Protein AF-0000000084983934 (afdb_homodimer)

Solvent-accessible surface area (backbone atoms only — not comparable to full-atom values): 20598 Å² total; per-residue (Å²): 123,52,56,67,56,53,57,69,68,50,78,60,90,48,70,67,30,46,54,35,47,53,47,51,53,53,46,40,66,70,56,40,77,46,30,30,23,73,81,37,63,62,38,22,33,28,19,24,29,48,34,23,27,79,82,67,53,32,34,48,33,29,23,32,58,89,78,64,44,74,37,62,34,44,43,68,34,66,59,48,60,57,44,68,60,41,9,52,51,31,32,28,60,45,28,45,46,81,71,73,40,69,57,48,94,56,73,55,43,52,44,55,44,44,36,62,55,46,71,56,98,87,38,82,40,70,29,27,34,36,42,36,35,28,31,35,30,29,28,66,77,81,55,65,73,38,50,26,78,92,57,18,74,36,54,49,77,38,54,60,81,65,67,31,68,89,78,33,55,66,67,54,32,54,50,52,52,49,41,55,54,43,44,55,58,47,66,49,80,86,66,77,86,111,124,54,57,67,55,52,56,68,68,51,78,61,90,48,70,67,29,46,53,34,47,52,46,50,52,53,47,39,66,71,54,41,77,47,30,30,22,72,81,36,61,62,37,23,34,29,18,24,29,50,34,23,28,80,83,67,55,32,35,47,32,29,24,32,59,88,80,65,45,76,38,61,34,45,42,69,33,67,59,48,60,57,43,66,59,42,8,51,52,32,32,29,59,44,29,44,46,80,70,72,42,67,57,48,93,55,73,53,43,55,44,56,44,45,36,63,55,46,73,56,99,88,37,82,40,69,28,28,32,36,42,36,37,29,30,36,28,30,28,64,78,81,56,65,73,37,50,24,76,91,58,19,76,36,55,49,76,36,53,58,81,65,67,32,70,88,77,33,56,65,67,52,30,53,50,52,51,49,40,54,54,43,43,54,59,48,67,49,76,87,67,75,86,110

InterPro domains:
  IPR000086 NUDIX hydrolase domain [PF00293] (45-170)
  IPR000086 NUDIX hydrolase domain [PS51462] (42-181)
  IPR015797 NUDIX hydrolase-like domain superfamily [SSF55811] (32-182)

Nearest PDB structures (foldseek):
  3fcm-assembly2_B  TM=9.436E-01  e=1.220E-21  Clostridium perfringens ATCC 13124
  3fcm-assembly2_A  TM=9.355E-01  e=3.340E-20  Clostridium perfringens ATCC 13124
  4kg4-assembly2_B  TM=6.530E-01  e=1.940E-08  Saccharomyces cerevisiae S288C
  4kg3-assembly1_A  TM=7.000E-01  e=9.548E-08  Saccharomyces cerevisiae S288C
  6am0-assembly1_E  TM=5.977E-01  e=2.332E-08  Kluyveromyces lactis NRRL Y-1140

Radius of gyration: 23.92 Å; Cα contacts (8 Å, |Δi|>4): 803; chains: 2; bounding box: 39×70×68 Å

Structure (mmCIF, N/CA/C/O backbone):
data_AF-0000000084983934-model_v1
#
loop_
_entity.id
_entity.type
_entity.pdbx_description
1 polymer 'Hydrolase, NUDIX family'
#
loop_
_atom_site.group_PDB
_atom_site.id
_atom_site.type_symbol
_atom_site.label_atom_id
_atom_site.label_alt_id
_atom_site.label_comp_id
_atom_site.label_asym_id
_atom_site.label_entity_id
_atom_site.label_seq_id
_atom_site.pdbx_PDB_ins_code
_atom_site.Cartn_x
_atom_site.Cartn_y
_atom_site.Cartn_z
_atom_site.occupancy
_atom_site.B_iso_or_equiv
_atom_site.auth_seq_id
_atom_site.auth_comp_id
_atom_site.auth_asym_id
_atom_site.auth_atom_id
_atom_site.pdbx_PDB_model_num
ATOM 1 N N . MET A 1 1 ? 14.266 25.594 0.656 1 66.56 1 MET A N 1
ATOM 2 C CA . MET A 1 1 ? 14.758 24.25 0.945 1 66.56 1 MET A CA 1
ATOM 3 C C . MET A 1 1 ? 14.078 23.219 0.051 1 66.56 1 MET A C 1
ATOM 5 O O . MET A 1 1 ? 12.867 23.297 -0.186 1 66.56 1 MET A O 1
ATOM 9 N N . ASN A 1 2 ? 14.906 22.359 -0.594 1 84.31 2 ASN A N 1
ATOM 10 C CA . ASN A 1 2 ? 14.273 21.375 -1.46 1 84.31 2 ASN A CA 1
ATOM 11 C C . ASN A 1 2 ? 13.781 20.172 -0.665 1 84.31 2 ASN A C 1
ATOM 13 O O . ASN A 1 2 ? 14.023 20.078 0.539 1 84.31 2 ASN A O 1
ATOM 17 N N . PHE A 1 3 ? 12.93 19.422 -1.112 1 89.88 3 PHE A N 1
ATOM 18 C CA . PHE A 1 3 ? 12.25 18.312 -0.466 1 89.88 3 PHE A CA 1
ATOM 19 C C . PHE A 1 3 ? 13.25 17.375 0.219 1 89.88 3 PHE A C 1
ATOM 21 O O . PHE A 1 3 ? 13.086 17.047 1.393 1 89.88 3 PHE A O 1
ATOM 28 N N . ILE A 1 4 ? 14.312 17.062 -0.458 1 91.5 4 ILE A N 1
ATOM 29 C CA . ILE A 1 4 ? 15.305 16.141 0.07 1 91.5 4 ILE A CA 1
ATOM 30 C C . ILE A 1 4 ? 15.961 16.734 1.31 1 91.5 4 ILE A C 1
ATOM 32 O O . ILE A 1 4 ? 16.172 16.031 2.305 1 91.5 4 ILE A O 1
ATOM 36 N N . GLN A 1 5 ? 16.25 18 1.231 1 91.94 5 GLN A N 1
ATOM 37 C CA . GLN A 1 5 ? 16.875 18.672 2.371 1 91.94 5 GLN A CA 1
ATOM 38 C C . GLN A 1 5 ? 15.922 18.703 3.566 1 91.94 5 GLN A C 1
ATOM 40 O O . GLN A 1 5 ? 16.344 18.484 4.703 1 91.94 5 GLN A O 1
ATOM 45 N N . MET A 1 6 ? 14.68 18.969 3.281 1 93.31 6 MET A N 1
ATOM 46 C CA . MET A 1 6 ? 13.688 19.016 4.352 1 93.31 6 MET A CA 1
ATOM 47 C C . MET A 1 6 ? 13.594 17.656 5.059 1 93.31 6 MET A C 1
ATOM 49 O O . MET A 1 6 ? 13.57 17.594 6.289 1 93.31 6 MET A O 1
ATOM 53 N N . VAL A 1 7 ? 13.602 16.625 4.262 1 96.38 7 VAL A N 1
ATOM 54 C CA . VAL A 1 7 ? 13.484 15.281 4.82 1 96.38 7 VAL A CA 1
ATOM 55 C C . VAL A 1 7 ? 14.773 14.906 5.551 1 96.38 7 VAL A C 1
ATOM 57 O O . VAL A 1 7 ? 14.734 14.312 6.629 1 96.38 7 VAL A O 1
ATOM 60 N N . THR A 1 8 ? 15.898 15.328 4.984 1 95.81 8 THR A N 1
ATOM 61 C CA . THR A 1 8 ? 17.188 15.039 5.613 1 95.81 8 THR A CA 1
ATOM 62 C C . THR A 1 8 ? 17.266 15.703 6.984 1 95.81 8 THR A C 1
ATOM 64 O O . THR A 1 8 ? 17.781 15.109 7.934 1 95.81 8 THR A O 1
ATOM 67 N N . ASN A 1 9 ? 16.734 16.859 7.152 1 95.12 9 ASN A N 1
ATOM 68 C CA . ASN A 1 9 ? 16.828 17.656 8.375 1 95.12 9 ASN A CA 1
ATOM 69 C C . ASN A 1 9 ? 15.773 17.25 9.391 1 95.12 9 ASN A C 1
ATOM 71 O O . ASN A 1 9 ? 15.828 17.672 10.547 1 95.12 9 ASN A O 1
ATOM 75 N N . TYR A 1 10 ? 14.805 16.5 8.922 1 97.06 10 TYR A N 1
ATOM 76 C CA . TYR A 1 10 ? 13.734 16.078 9.82 1 97.06 10 TYR A CA 1
ATOM 77 C C . TYR A 1 10 ? 14.273 15.188 10.938 1 97.06 10 TYR A C 1
ATOM 79 O O . TYR A 1 10 ? 15.07 14.273 10.688 1 97.06 10 TYR A O 1
ATOM 87 N N . ARG A 1 11 ? 13.883 15.414 12.188 1 95.44 11 ARG A N 1
ATOM 88 C CA . ARG A 1 11 ? 14.25 14.594 13.336 1 95.44 11 ARG A CA 1
ATOM 89 C C . ARG A 1 11 ? 13.109 13.672 13.742 1 95.44 11 ARG A C 1
ATOM 91 O O . ARG A 1 11 ? 12.133 14.109 14.352 1 95.44 11 ARG A O 1
ATOM 98 N N . PRO A 1 12 ? 13.305 12.406 13.469 1 97.38 12 PRO A N 1
ATOM 99 C CA . PRO A 1 12 ? 12.242 11.453 13.797 1 97.38 12 PRO A CA 1
ATOM 100 C C . PRO A 1 12 ? 11.969 11.359 15.297 1 97.38 12 PRO A C 1
ATOM 102 O O . PRO A 1 12 ? 12.891 11.508 16.109 1 97.38 12 PRO A O 1
ATOM 105 N N . SER A 1 13 ? 10.758 11.07 15.648 1 95.06 13 SER A N 1
ATOM 106 C CA . SER A 1 13 ? 10.375 10.961 17.047 1 95.06 13 SER A CA 1
ATOM 107 C C . SER A 1 13 ? 10.211 9.5 17.469 1 95.06 13 SER A C 1
ATOM 109 O O . SER A 1 13 ? 10.008 9.203 18.641 1 95.06 13 SER A O 1
ATOM 111 N N . CYS A 1 14 ? 10.234 8.578 16.547 1 95 14 CYS A N 1
ATOM 112 C CA . CYS A 1 14 ? 10.062 7.156 16.828 1 95 14 CYS A CA 1
ATOM 113 C C . CYS A 1 14 ? 10.727 6.301 15.758 1 95 14 CYS A C 1
ATOM 115 O O . CYS A 1 14 ? 11.227 6.824 14.758 1 95 14 CYS A O 1
ATOM 117 N N . THR A 1 15 ? 10.75 4.984 15.961 1 94.5 15 THR A N 1
ATOM 118 C CA . THR A 1 15 ? 11.383 4.039 15.055 1 94.5 15 THR A CA 1
ATOM 119 C C . THR A 1 15 ? 10.711 4.062 13.688 1 94.5 15 THR A C 1
ATOM 121 O O . THR A 1 15 ? 11.391 4.039 12.656 1 94.5 15 THR A O 1
ATOM 124 N N . GLN A 1 16 ? 9.445 4.133 13.688 1 95.94 16 GLN A N 1
ATOM 125 C CA . GLN A 1 16 ? 8.695 4.16 12.438 1 95.94 16 GLN A CA 1
ATOM 126 C C . GLN A 1 16 ? 9.102 5.348 11.57 1 95.94 16 GLN A C 1
ATOM 128 O O . GLN A 1 16 ? 9.391 5.188 10.383 1 95.94 16 GLN A O 1
ATOM 133 N N . GLU A 1 17 ? 9.188 6.52 12.109 1 97.44 17 GLU A N 1
ATOM 134 C CA . GLU A 1 17 ? 9.562 7.715 11.359 1 97.44 17 GLU A CA 1
ATOM 135 C C . GLU A 1 17 ? 11.008 7.621 10.859 1 97.44 17 GLU A C 1
ATOM 137 O O . GLU A 1 17 ? 11.32 8.078 9.758 1 97.44 17 GLU A O 1
ATOM 142 N N . ALA A 1 18 ? 11.852 7.082 11.719 1 97.44 18 ALA A N 1
ATOM 143 C CA . ALA A 1 18 ? 13.258 6.934 11.336 1 97.44 18 ALA A CA 1
ATOM 144 C C . ALA A 1 18 ? 13.398 6.035 10.109 1 97.44 18 ALA A C 1
ATOM 146 O O . ALA A 1 18 ? 14.117 6.371 9.164 1 97.44 18 ALA A O 1
ATOM 147 N N . GLU A 1 19 ? 12.727 4.941 10.078 1 97 19 GLU A N 1
ATOM 148 C CA . GLU A 1 19 ? 12.773 4.012 8.953 1 97 19 GLU A CA 1
ATOM 149 C C . GLU A 1 19 ? 12.125 4.613 7.707 1 97 19 GLU A C 1
ATOM 151 O O . GLU A 1 19 ? 12.641 4.469 6.602 1 97 19 GLU A O 1
ATOM 156 N N . ASP A 1 20 ? 11.008 5.262 7.934 1 98.19 20 ASP A N 1
ATOM 157 C CA . ASP A 1 20 ? 10.336 5.902 6.809 1 98.19 20 ASP A CA 1
ATOM 158 C C . ASP A 1 20 ? 11.219 6.98 6.184 1 98.19 20 ASP A C 1
ATOM 160 O O . ASP A 1 20 ? 11.258 7.117 4.957 1 98.19 20 ASP A O 1
ATOM 164 N N . ARG A 1 21 ? 11.844 7.734 7.051 1 98.31 21 ARG A N 1
ATOM 165 C CA . ARG A 1 21 ? 12.75 8.766 6.551 1 98.31 21 ARG A CA 1
ATOM 166 C C . ARG A 1 21 ? 13.82 8.164 5.645 1 98.31 21 ARG A C 1
ATOM 168 O O . ARG A 1 21 ? 14.094 8.695 4.566 1 98.31 21 ARG A O 1
ATOM 175 N N . GLN A 1 22 ? 14.414 7.105 6.059 1 97.56 22 GLN A N 1
ATOM 176 C CA . GLN A 1 22 ? 15.453 6.453 5.266 1 97.56 22 GLN A CA 1
ATOM 177 C C . GLN A 1 22 ? 14.898 5.973 3.926 1 97.56 22 GLN A C 1
ATOM 179 O O . GLN A 1 22 ? 15.531 6.164 2.885 1 97.56 22 GLN A O 1
ATOM 184 N N . THR A 1 23 ? 13.758 5.379 3.953 1 97.81 23 THR A N 1
ATOM 185 C CA . THR A 1 23 ? 13.125 4.871 2.742 1 97.81 23 THR A CA 1
ATOM 186 C C . THR A 1 23 ? 12.797 6.012 1.784 1 97.81 23 THR A C 1
ATOM 188 O O . THR A 1 23 ? 13.055 5.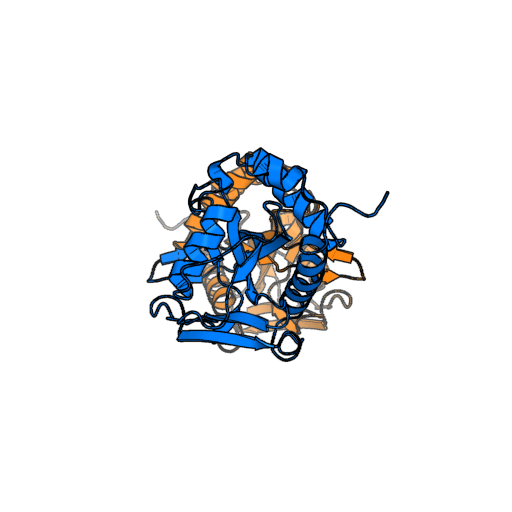914 0.583 1 97.81 23 THR A O 1
ATOM 191 N N . ILE A 1 24 ? 12.242 7.078 2.332 1 98.06 24 ILE A N 1
ATOM 192 C CA . ILE A 1 24 ? 11.867 8.234 1.522 1 98.06 24 ILE A CA 1
ATOM 193 C C . ILE A 1 24 ? 13.117 8.836 0.879 1 98.06 24 ILE A C 1
ATOM 195 O O . ILE A 1 24 ? 13.117 9.156 -0.313 1 98.06 24 ILE A O 1
ATOM 199 N N . LEU A 1 25 ? 14.18 8.977 1.636 1 97.06 25 LEU A N 1
ATOM 200 C CA . LEU A 1 25 ? 15.422 9.539 1.114 1 97.06 25 LEU A CA 1
ATOM 201 C C . LEU A 1 25 ? 16 8.656 0.014 1 97.06 25 LEU A C 1
ATOM 203 O O . LEU A 1 25 ? 16.438 9.164 -1.021 1 97.06 25 LEU A O 1
ATOM 207 N N . ARG A 1 26 ? 15.938 7.375 0.222 1 95.38 26 ARG A N 1
ATOM 208 C CA . ARG A 1 26 ? 16.438 6.438 -0.779 1 95.38 26 ARG A CA 1
ATOM 209 C C . ARG A 1 26 ? 15.68 6.586 -2.096 1 95.38 26 ARG A C 1
ATOM 211 O O . ARG A 1 26 ? 16.297 6.711 -3.158 1 95.38 26 ARG A O 1
ATOM 218 N N . TYR A 1 27 ? 14.406 6.594 -1.999 1 96.94 27 TYR A N 1
ATOM 219 C CA . TYR A 1 27 ? 13.617 6.668 -3.225 1 96.94 27 TYR A CA 1
ATOM 220 C C . TYR A 1 27 ? 13.773 8.031 -3.893 1 96.94 27 TYR A C 1
ATOM 222 O O . TYR A 1 27 ? 13.812 8.125 -5.121 1 96.94 27 TYR A O 1
ATOM 230 N N . ALA A 1 28 ? 13.734 9.031 -3.016 1 94.88 28 ALA A N 1
ATOM 231 C CA . ALA A 1 28 ? 13.891 10.375 -3.572 1 94.88 28 ALA A CA 1
ATOM 232 C C . ALA A 1 28 ? 15.195 10.492 -4.359 1 94.88 28 ALA A C 1
ATOM 234 O O . ALA A 1 28 ? 15.258 11.188 -5.371 1 94.88 28 ALA A O 1
ATOM 235 N N . GLN A 1 29 ? 16.203 9.852 -3.92 1 92.81 29 GLN A N 1
ATOM 236 C CA . GLN A 1 29 ? 17.484 9.852 -4.629 1 92.81 29 GLN A CA 1
ATOM 237 C C . GLN A 1 29 ? 17.375 9.094 -5.949 1 92.81 29 GLN A C 1
ATOM 239 O O . GLN A 1 29 ? 17.969 9.508 -6.953 1 92.81 29 GLN A O 1
ATOM 244 N N . LEU A 1 30 ? 16.672 8.031 -5.969 1 92.31 30 LEU A N 1
ATOM 245 C CA . LEU A 1 30 ? 16.5 7.203 -7.16 1 92.31 30 LEU A CA 1
ATOM 246 C C . LEU A 1 30 ? 15.625 7.906 -8.188 1 92.31 30 LEU A C 1
ATOM 248 O O . LEU A 1 30 ? 15.961 7.945 -9.375 1 92.31 30 LEU A O 1
ATOM 252 N N . ALA A 1 31 ? 14.508 8.438 -7.711 1 91.88 31 ALA A N 1
ATOM 253 C CA . ALA A 1 31 ? 13.469 8.953 -8.602 1 91.88 31 ALA A CA 1
ATOM 254 C C . ALA A 1 31 ? 13.766 10.398 -8.992 1 91.88 31 ALA A C 1
ATOM 256 O O . ALA A 1 31 ? 13.25 10.891 -10 1 91.88 31 ALA A O 1
ATOM 257 N N . GLY A 1 32 ? 14.539 11.133 -8.125 1 90.75 32 GLY A N 1
ATOM 258 C CA . GLY A 1 32 ? 14.742 12.555 -8.352 1 90.75 32 GLY A CA 1
ATOM 259 C C . GLY A 1 32 ? 13.484 13.375 -8.117 1 90.75 32 GLY A C 1
ATOM 260 O O . GLY A 1 32 ? 12.688 13.055 -7.23 1 90.75 32 GLY A O 1
ATOM 261 N N . PRO A 1 33 ? 13.32 14.477 -8.82 1 90.19 33 PRO A N 1
ATOM 262 C CA . PRO A 1 33 ? 12.195 15.375 -8.586 1 90.19 33 PRO A CA 1
ATOM 263 C C . PRO A 1 33 ? 10.852 14.742 -8.938 1 90.19 33 PRO A C 1
ATOM 265 O O . PRO A 1 33 ? 9.797 15.266 -8.547 1 90.19 33 PRO A O 1
ATOM 268 N N . GLY A 1 34 ? 10.938 13.656 -9.68 1 91.31 34 GLY A N 1
ATOM 269 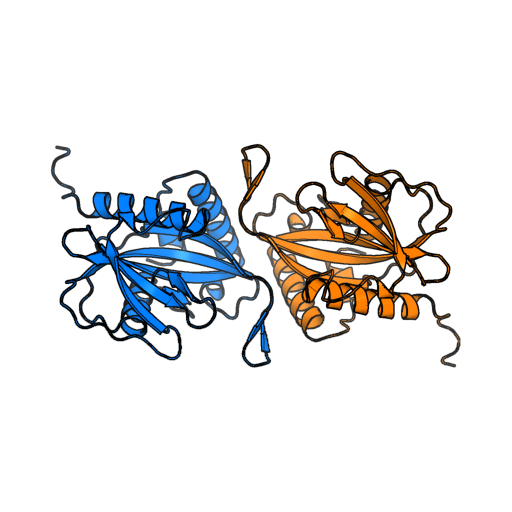C CA . GLY A 1 34 ? 9.719 12.961 -10.07 1 91.31 34 GLY A CA 1
ATOM 270 C C . GLY A 1 34 ? 8.883 12.5 -8.891 1 91.31 34 GLY A C 1
ATOM 271 O O . GLY A 1 34 ? 7.672 12.312 -9.016 1 91.31 34 GLY A O 1
ATOM 272 N N . VAL A 1 35 ? 9.469 12.359 -7.742 1 94.44 35 VAL A N 1
ATOM 273 C CA . VAL A 1 35 ? 8.789 11.867 -6.547 1 94.44 35 VAL A CA 1
ATOM 274 C C . VAL A 1 35 ? 7.707 12.859 -6.121 1 94.44 35 VAL A C 1
ATOM 276 O O . VAL A 1 35 ? 6.758 12.484 -5.426 1 94.44 35 VAL A O 1
ATOM 279 N N . LEU A 1 36 ? 7.789 14.125 -6.559 1 95.94 36 LEU A N 1
ATOM 280 C CA . LEU A 1 36 ? 6.809 15.141 -6.191 1 95.94 36 LEU A CA 1
ATOM 281 C C . LEU A 1 36 ? 5.574 15.055 -7.086 1 95.94 36 LEU A C 1
ATOM 283 O O . LEU A 1 36 ? 4.547 15.664 -6.797 1 95.94 36 LEU A O 1
ATOM 287 N N . GLU A 1 37 ? 5.723 14.266 -8.156 1 95.5 37 GLU A N 1
ATOM 288 C CA . GLU A 1 37 ? 4.664 14.18 -9.156 1 95.5 37 GLU A CA 1
ATOM 289 C C . GLU A 1 37 ? 3.785 12.953 -8.93 1 95.5 37 GLU A C 1
ATOM 291 O O . GLU A 1 37 ? 4.289 11.852 -8.727 1 95.5 37 GLU A O 1
ATOM 296 N N . ARG A 1 38 ? 2.539 13.148 -9.086 1 93.12 38 ARG A N 1
ATOM 297 C CA . ARG A 1 38 ? 1.606 12.039 -8.891 1 93.12 38 ARG A CA 1
ATOM 298 C C . ARG A 1 38 ? 1.716 11.023 -10.023 1 93.12 38 ARG A C 1
ATOM 300 O O . ARG A 1 38 ? 1.182 9.914 -9.922 1 93.12 38 ARG A O 1
ATOM 307 N N . SER A 1 39 ? 2.355 11.398 -11.086 1 92.69 39 SER A N 1
ATOM 308 C CA . SER A 1 39 ? 2.551 10.492 -12.211 1 92.69 39 SER A CA 1
ATOM 309 C C . SER A 1 39 ? 3.557 9.398 -11.875 1 92.69 39 SER A C 1
ATOM 311 O O . SER A 1 39 ? 3.672 8.406 -12.594 1 92.69 39 SER A O 1
ATOM 313 N N . ASP A 1 40 ? 4.371 9.641 -10.844 1 94.5 40 ASP A N 1
ATOM 314 C CA . ASP A 1 40 ? 5.23 8.555 -10.391 1 94.5 40 ASP A CA 1
ATOM 315 C C . ASP A 1 40 ? 4.402 7.379 -9.875 1 94.5 40 ASP A C 1
ATOM 317 O O . ASP A 1 40 ? 3.744 7.48 -8.844 1 94.5 40 ASP A O 1
ATOM 321 N N . SER A 1 41 ? 4.52 6.27 -10.492 1 95.06 41 SER A N 1
ATOM 322 C CA . SER A 1 41 ? 3.631 5.133 -10.281 1 95.06 41 SER A CA 1
ATOM 323 C C . SER A 1 41 ? 4.059 4.316 -9.062 1 95.06 41 SER A C 1
ATOM 325 O O . SER A 1 41 ? 3.326 3.434 -8.609 1 95.06 41 SER A O 1
ATOM 327 N N . ILE A 1 42 ? 5.262 4.574 -8.5 1 97.44 42 ILE A N 1
ATOM 328 C CA . ILE A 1 42 ? 5.77 3.82 -7.355 1 97.44 42 ILE A CA 1
ATOM 329 C C . ILE A 1 42 ? 5.406 4.539 -6.062 1 97.44 42 ILE A C 1
ATOM 331 O O . ILE A 1 42 ? 4.844 3.936 -5.145 1 97.44 42 ILE A O 1
ATOM 335 N N . ALA A 1 43 ? 5.762 5.816 -6.004 1 97.88 43 ALA A N 1
ATOM 336 C CA . ALA A 1 43 ? 5.551 6.617 -4.805 1 97.88 43 ALA A CA 1
ATOM 337 C C . ALA A 1 43 ? 5.52 8.109 -5.137 1 97.88 43 ALA A C 1
ATOM 339 O O . ALA A 1 43 ? 6.223 8.562 -6.043 1 97.88 43 ALA A O 1
ATOM 340 N N . HIS A 1 44 ? 4.699 8.82 -4.383 1 97.44 44 HIS A N 1
ATOM 341 C CA . HIS A 1 44 ? 4.746 10.273 -4.527 1 97.44 44 HIS A CA 1
ATOM 342 C C . HIS A 1 44 ? 4.371 10.969 -3.221 1 97.44 44 HIS A C 1
ATOM 344 O O . HIS A 1 44 ? 3.795 10.344 -2.326 1 97.44 44 HIS A O 1
ATOM 350 N N . VAL A 1 45 ? 4.707 12.266 -3.172 1 98.06 45 VAL A N 1
ATOM 351 C CA . VAL A 1 45 ? 4.652 13.023 -1.925 1 98.06 45 VAL A CA 1
ATOM 352 C C . VAL A 1 45 ? 3.266 13.633 -1.753 1 98.06 45 VAL A C 1
ATOM 354 O O . VAL A 1 45 ? 2.691 14.164 -2.707 1 98.06 45 VAL A O 1
ATOM 357 N N . THR A 1 46 ? 2.752 13.516 -0.563 1 98.19 46 THR A N 1
ATOM 358 C CA . THR A 1 46 ? 1.57 14.242 -0.118 1 98.19 46 THR A CA 1
ATOM 359 C C . THR A 1 46 ? 1.902 15.141 1.072 1 98.19 46 THR A C 1
ATOM 361 O O . THR A 1 46 ? 2.836 14.859 1.825 1 98.19 46 THR A O 1
ATOM 364 N N . SER A 1 47 ? 1.191 16.188 1.164 1 98.25 47 SER A N 1
ATOM 365 C CA . SER A 1 47 ? 1.383 17.156 2.234 1 98.25 47 SER A CA 1
ATOM 366 C C . SER A 1 47 ? 0.074 17.438 2.963 1 98.25 47 SER A C 1
ATOM 368 O O . SER A 1 47 ? -0.963 17.641 2.33 1 98.25 47 SER A O 1
ATOM 370 N N . SER A 1 48 ? 0.152 17.422 4.316 1 98.62 48 SER A N 1
ATOM 371 C CA . SER A 1 48 ? -1.063 17.578 5.109 1 98.62 48 SER A CA 1
ATOM 372 C C . SER A 1 48 ? -0.871 18.594 6.223 1 98.62 48 SER A C 1
ATOM 374 O O . SER A 1 48 ? 0.262 18.906 6.59 1 98.62 48 SER A O 1
ATOM 376 N N . ALA A 1 49 ? -1.959 19.125 6.664 1 98.75 49 ALA A N 1
ATOM 377 C CA . ALA A 1 49 ? -1.981 20.125 7.727 1 98.75 49 ALA A CA 1
ATOM 378 C C . ALA A 1 49 ? -2.699 19.594 8.969 1 98.75 49 ALA A C 1
ATOM 380 O O . ALA A 1 49 ? -3.885 19.266 8.906 1 98.75 49 ALA A O 1
ATOM 381 N N . PHE A 1 50 ? -1.968 19.453 10 1 98.88 50 PHE A N 1
ATOM 382 C CA . PHE A 1 50 ? -2.576 19.234 11.305 1 98.88 50 PHE A CA 1
ATOM 383 C C . PHE A 1 50 ? -2.922 20.562 11.969 1 98.88 50 PHE A C 1
ATOM 385 O O . PHE A 1 50 ? -2.062 21.203 12.578 1 98.88 50 PHE A O 1
ATOM 392 N N . VAL A 1 51 ? -4.18 20.922 11.93 1 98.88 51 VAL A N 1
ATOM 393 C CA . VAL A 1 51 ? -4.605 22.266 12.297 1 98.88 51 VAL A CA 1
ATOM 394 C C . VAL A 1 51 ? -5.207 22.266 13.695 1 98.88 51 VAL A C 1
ATOM 396 O O . VAL A 1 51 ? -6.211 21.594 13.945 1 98.88 51 VAL A O 1
ATOM 399 N N . LEU A 1 52 ? -4.594 23.016 14.531 1 98.75 52 LEU A N 1
ATOM 400 C CA . LEU A 1 52 ? -5.086 23.188 15.898 1 98.75 52 LEU A CA 1
ATOM 401 C C . LEU A 1 52 ? -5.629 24.609 16.109 1 98.75 52 LEU A C 1
ATOM 403 O O . LEU A 1 52 ? -5.328 25.516 15.328 1 98.75 52 LEU A O 1
ATOM 407 N N . ASP A 1 53 ? -6.465 24.734 17.141 1 98.38 53 ASP A N 1
ATOM 408 C CA . ASP A 1 53 ? -6.844 26.094 17.516 1 98.38 53 ASP A CA 1
ATOM 409 C C . ASP A 1 53 ? -5.711 26.781 18.266 1 98.38 53 ASP A C 1
ATOM 411 O O . ASP A 1 53 ? -4.719 26.156 18.641 1 98.38 53 ASP A O 1
ATOM 415 N N . THR A 1 54 ? -5.926 28.031 18.5 1 96.19 54 THR A N 1
ATOM 416 C CA . THR A 1 54 ? -4.867 28.859 19.078 1 96.19 54 THR A CA 1
ATOM 417 C C . THR A 1 54 ? -4.508 28.391 20.484 1 96.19 54 THR A C 1
ATOM 419 O O . THR A 1 54 ? -3.385 28.594 20.938 1 96.19 54 THR A O 1
ATOM 422 N N . SER A 1 55 ? -5.391 27.734 21.172 1 96.31 55 SER A N 1
ATOM 423 C CA . SER A 1 55 ? -5.141 27.234 22.516 1 96.31 55 SER A CA 1
ATOM 424 C C . SER A 1 55 ? -4.559 25.812 22.484 1 96.31 55 SER A C 1
ATOM 426 O O . SER A 1 55 ? -4.242 25.25 23.516 1 96.31 55 SER A O 1
ATOM 428 N N . LEU A 1 56 ? -4.445 25.219 21.281 1 97.56 56 LEU A N 1
ATOM 429 C CA . LEU A 1 56 ? -3.934 23.875 21.062 1 97.56 56 LEU A CA 1
ATOM 430 C C . LEU A 1 56 ? -4.781 22.844 21.812 1 97.56 56 LEU A C 1
ATOM 432 O O . LEU A 1 56 ? -4.25 21.875 22.359 1 97.56 56 LEU A O 1
ATOM 436 N N . SER A 1 57 ? -6.062 23.094 21.859 1 97.81 57 SER A N 1
ATOM 437 C CA . SER A 1 57 ? -6.953 22.203 22.594 1 97.81 57 SER A CA 1
ATOM 438 C C . SER A 1 57 ? -7.887 21.453 21.641 1 97.81 57 SER A C 1
ATOM 440 O O . SER A 1 57 ? -8.516 20.469 22.031 1 97.81 57 SER A O 1
ATOM 442 N N . HIS A 1 58 ? -8.07 21.953 20.453 1 98.69 58 HIS A N 1
ATOM 443 C CA . HIS A 1 58 ? -8.953 21.375 19.453 1 98.69 58 HIS A CA 1
ATOM 444 C C . HIS A 1 58 ? -8.227 21.172 18.125 1 98.69 58 HIS A C 1
ATOM 446 O O . HIS A 1 58 ? -7.27 21.891 17.812 1 98.69 58 HIS A O 1
ATOM 452 N N . VAL A 1 59 ? -8.68 20.188 17.391 1 98.81 59 VAL A N 1
ATOM 453 C CA . VAL A 1 59 ? -8.125 19.891 16.078 1 98.81 59 VAL A CA 1
ATOM 454 C C . VAL A 1 59 ? -9.211 20 15.008 1 98.81 59 VAL A C 1
ATOM 456 O O . VAL A 1 59 ? -10.359 19.625 15.242 1 98.81 59 VAL A O 1
ATOM 459 N N . LEU A 1 60 ? -8.867 20.562 13.875 1 98.81 60 LEU A N 1
ATOM 460 C CA . LEU A 1 60 ? -9.766 20.672 12.727 1 98.81 60 LEU A CA 1
ATOM 461 C C . LEU A 1 60 ? -9.648 19.453 11.828 1 98.81 60 LEU A C 1
ATOM 463 O O . LEU A 1 60 ? -8.555 19.125 11.359 1 98.81 60 LEU A O 1
ATOM 467 N N . LEU A 1 61 ? -10.766 18.75 11.602 1 98.75 61 LEU A N 1
ATOM 468 C CA . LEU A 1 61 ? -10.766 17.547 10.758 1 98.75 61 LEU A CA 1
ATOM 469 C C . LEU A 1 61 ? -11.82 17.672 9.664 1 98.75 61 LEU A C 1
ATOM 471 O O . LEU A 1 61 ? -12.773 18.438 9.789 1 98.75 61 LEU A O 1
ATOM 475 N N . VAL A 1 62 ? -11.547 16.984 8.602 1 98.5 62 VAL A N 1
ATOM 476 C CA . VAL A 1 62 ? -12.5 16.891 7.5 1 98.5 62 VAL A CA 1
ATOM 477 C C . VAL A 1 62 ? -13.016 15.453 7.391 1 98.5 62 VAL A C 1
ATOM 479 O O . VAL A 1 62 ? -12.305 14.5 7.719 1 98.5 62 VAL A O 1
ATOM 482 N N . ARG A 1 63 ? -14.242 15.305 6.949 1 97.62 63 ARG A N 1
ATOM 483 C CA . ARG A 1 63 ? -14.82 13.984 6.73 1 97.62 63 ARG A CA 1
ATOM 484 C C . ARG A 1 63 ? -14.781 13.609 5.25 1 97.62 63 ARG A C 1
ATOM 486 O O . ARG A 1 63 ? -15.5 14.195 4.438 1 97.62 63 ARG A O 1
ATOM 493 N N . HIS A 1 64 ? -13.984 12.633 4.926 1 93.06 64 HIS A N 1
ATOM 494 C CA . HIS A 1 64 ? -13.789 12.234 3.535 1 93.06 64 HIS A CA 1
ATOM 495 C C . HIS A 1 64 ? -15.094 11.742 2.916 1 93.06 64 HIS A C 1
ATOM 497 O O . HIS A 1 64 ? -15.82 10.953 3.527 1 93.06 64 HIS A O 1
ATOM 503 N N . SER A 1 65 ? -15.344 12.148 1.692 1 88.25 65 SER A N 1
ATOM 504 C CA . SER A 1 65 ? -16.609 11.828 1.036 1 88.25 65 SER A CA 1
ATOM 505 C C . SER A 1 65 ? -16.703 10.336 0.731 1 88.25 65 SER A C 1
ATOM 507 O O . SER A 1 65 ? -17.766 9.727 0.918 1 88.25 65 SER A O 1
ATOM 509 N N . LEU A 1 66 ? -15.664 9.719 0.311 1 79.88 66 LEU A N 1
ATOM 510 C CA . LEU A 1 66 ? -15.688 8.336 -0.145 1 79.88 66 LEU A CA 1
ATOM 511 C C . LEU A 1 66 ? -15.539 7.371 1.03 1 79.88 66 LEU A C 1
ATOM 513 O O . LEU A 1 66 ? -16.266 6.387 1.126 1 79.88 66 LEU A O 1
ATOM 517 N N . ARG A 1 67 ? -14.688 7.707 1.956 1 80.62 67 ARG A N 1
ATOM 518 C CA . ARG A 1 67 ? -14.367 6.789 3.045 1 80.62 67 ARG A CA 1
ATOM 519 C C . ARG A 1 67 ? -15.258 7.043 4.254 1 80.62 67 ARG A C 1
ATOM 521 O O . ARG A 1 67 ? -15.438 6.156 5.098 1 80.62 67 ARG A O 1
ATOM 528 N N . GLY A 1 68 ? -15.68 8.258 4.422 1 88.44 68 GLY A N 1
ATOM 529 C CA . GLY A 1 68 ? -16.547 8.633 5.527 1 88.44 68 GLY A CA 1
ATOM 530 C C . GLY A 1 68 ? -15.797 8.797 6.84 1 88.44 68 GLY A C 1
ATOM 531 O O . GLY A 1 68 ? -16.422 8.891 7.902 1 88.44 68 GLY A O 1
ATOM 532 N N . SER A 1 69 ? -14.57 8.773 6.805 1 93.88 69 SER A N 1
ATOM 533 C CA . SER A 1 69 ? -13.75 8.883 8.008 1 93.88 69 SER A CA 1
ATOM 534 C C . SER A 1 69 ? -13.203 10.297 8.18 1 93.88 69 SER A C 1
ATOM 536 O O . SER A 1 69 ? -12.992 11.008 7.191 1 93.88 69 SER A O 1
ATOM 538 N N . TRP A 1 70 ? -13.031 10.68 9.414 1 97.56 70 TRP A N 1
ATOM 539 C CA . TRP A 1 70 ? -12.398 11.953 9.742 1 97.56 70 TRP A CA 1
ATOM 540 C C . TRP A 1 70 ? -10.891 11.875 9.57 1 97.56 70 TRP A C 1
ATOM 542 O O . TRP A 1 70 ? -10.266 10.883 9.938 1 97.56 70 TRP A O 1
ATOM 552 N N . SER A 1 71 ? -10.352 12.914 9.016 1 97.88 71 SER A N 1
ATOM 553 C CA . SER A 1 71 ? -8.906 12.992 8.828 1 97.88 71 SER A CA 1
ATOM 554 C C . SER A 1 71 ? -8.445 14.445 8.711 1 97.88 71 SER A C 1
ATOM 556 O O . SER A 1 71 ? -9.266 15.352 8.555 1 97.88 71 SER A O 1
ATOM 558 N N . TRP A 1 72 ? -7.148 14.641 8.828 1 98.44 72 TRP A N 1
ATOM 559 C CA . TRP A 1 72 ? -6.574 15.961 8.586 1 98.44 72 TRP A CA 1
ATOM 560 C C . TRP A 1 72 ? -6.676 16.328 7.113 1 98.44 72 TRP A C 1
ATOM 562 O O . TRP A 1 72 ? -6.773 15.461 6.25 1 98.44 72 TRP A O 1
ATOM 572 N N . PRO A 1 73 ? -6.82 17.641 6.812 1 98.25 73 PRO A N 1
ATOM 573 C CA . PRO A 1 73 ? -6.801 18.047 5.406 1 98.25 73 PRO A CA 1
ATOM 574 C C . PRO A 1 73 ? -5.414 17.922 4.773 1 98.25 73 PRO A C 1
ATOM 576 O O . PRO A 1 73 ? -4.402 18.125 5.449 1 98.25 73 PRO A O 1
ATOM 579 N N . GLY A 1 74 ? -5.297 17.609 3.594 1 97.88 74 GLY A N 1
ATOM 580 C CA . GLY A 1 74 ? -4.055 17.438 2.854 1 97.88 74 GLY A CA 1
ATOM 581 C C . GLY A 1 74 ? -4.273 17.047 1.403 1 97.88 74 GLY A C 1
ATOM 582 O O . GLY A 1 74 ? -5.41 16.938 0.95 1 97.88 74 GLY A O 1
ATOM 583 N N . GLY A 1 75 ? -3.176 16.906 0.664 1 97.25 75 GLY A N 1
ATOM 584 C CA . GLY A 1 75 ? -3.254 16.547 -0.746 1 97.25 75 GLY A CA 1
ATOM 585 C C . GLY A 1 75 ? -1.896 16.297 -1.371 1 97.25 75 GLY A C 1
ATOM 586 O O . GLY A 1 75 ? -0.882 16.25 -0.672 1 97.25 75 GLY A O 1
ATOM 587 N N . HIS A 1 76 ? -1.949 16.094 -2.619 1 97.62 76 HIS A N 1
ATOM 588 C CA . HIS A 1 76 ? -0.74 15.766 -3.367 1 97.62 76 HIS A CA 1
ATOM 589 C C . HIS A 1 76 ? 0.108 17.016 -3.609 1 97.62 76 HIS A C 1
ATOM 591 O O . HIS A 1 76 ? -0.429 18.109 -3.805 1 97.62 76 HIS A O 1
ATOM 597 N N . ALA A 1 77 ? 1.41 16.797 -3.623 1 97.12 77 ALA A N 1
ATOM 598 C CA . ALA A 1 77 ? 2.33 17.906 -3.916 1 97.12 77 ALA A CA 1
ATOM 599 C C . ALA A 1 77 ? 2.174 18.375 -5.359 1 97.12 77 ALA A C 1
ATOM 601 O O . ALA A 1 77 ? 2.262 19.578 -5.637 1 97.12 77 ALA A O 1
ATOM 602 N N . ASP A 1 78 ? 1.983 17.422 -6.277 1 95.19 78 ASP A N 1
ATOM 603 C CA . ASP A 1 78 ? 1.75 17.688 -7.695 1 95.19 78 ASP A CA 1
ATOM 604 C C . ASP A 1 78 ? 2.857 18.547 -8.289 1 95.19 78 ASP A C 1
ATOM 606 O O . ASP A 1 78 ? 2.58 19.562 -8.945 1 95.19 78 ASP A O 1
ATOM 610 N N . GLY A 1 79 ? 4.047 18.281 -7.902 1 94.31 79 GLY A N 1
ATOM 611 C CA . GLY A 1 79 ? 5.207 18.938 -8.492 1 94.31 79 GLY A CA 1
ATOM 612 C C . GLY A 1 79 ? 5.668 20.156 -7.711 1 94.31 79 GLY A C 1
ATOM 613 O O . GLY A 1 79 ? 6.727 20.719 -7.992 1 94.31 79 GLY A O 1
ATOM 614 N N . ASN A 1 80 ? 4.922 20.641 -6.723 1 95.25 80 ASN A N 1
ATOM 615 C CA . ASN A 1 80 ? 5.301 21.781 -5.898 1 95.25 80 ASN A CA 1
ATOM 616 C C . ASN A 1 80 ? 6.227 21.375 -4.758 1 95.25 80 ASN A C 1
ATOM 618 O O . ASN A 1 80 ? 5.805 20.688 -3.83 1 95.25 80 ASN A O 1
ATOM 622 N N . PRO A 1 81 ? 7.43 21.891 -4.773 1 93.56 81 PRO A N 1
ATOM 623 C CA . PRO A 1 81 ? 8.383 21.484 -3.736 1 93.56 81 PRO A CA 1
ATOM 624 C C . PRO A 1 81 ? 8.125 22.172 -2.396 1 93.56 81 PRO A C 1
ATOM 626 O O . PRO A 1 81 ? 8.664 21.734 -1.371 1 93.56 81 PRO A O 1
ATOM 629 N N . ASP A 1 82 ? 7.461 23.312 -2.418 1 96.12 82 ASP A N 1
ATOM 630 C CA . ASP A 1 82 ? 7.105 23.969 -1.168 1 96.12 82 ASP A CA 1
ATOM 631 C C . ASP A 1 82 ? 5.941 23.266 -0.478 1 96.12 82 ASP A C 1
ATOM 633 O O . ASP A 1 82 ? 4.793 23.703 -0.579 1 96.12 82 ASP A O 1
ATOM 637 N N . LEU A 1 83 ? 6.25 22.281 0.271 1 97.38 83 LEU A N 1
ATOM 638 C CA . LEU A 1 83 ? 5.254 21.375 0.839 1 97.38 83 LEU A CA 1
ATOM 639 C C . LEU A 1 83 ? 4.41 22.094 1.888 1 97.38 83 LEU A C 1
ATOM 641 O O . LEU A 1 83 ? 3.234 21.766 2.07 1 97.38 83 LEU A O 1
ATOM 645 N N . LEU A 1 84 ? 4.98 23.047 2.609 1 97.62 84 LEU A N 1
ATOM 646 C CA . LEU A 1 84 ? 4.184 23.828 3.541 1 97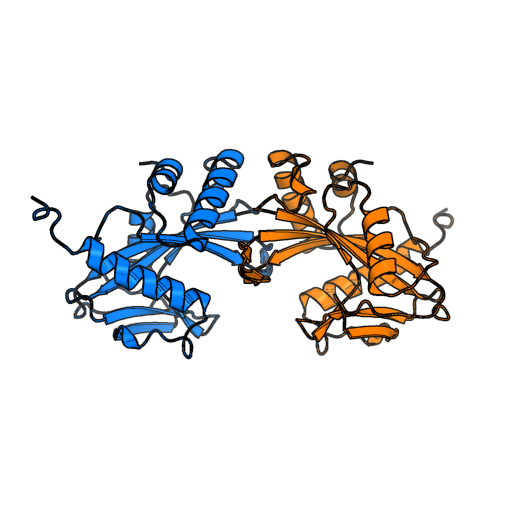.62 84 LEU A CA 1
ATOM 647 C C . LEU A 1 84 ? 3.102 24.609 2.803 1 97.62 84 LEU A C 1
ATOM 649 O O . LEU A 1 84 ? 1.944 24.625 3.229 1 97.62 84 LEU A O 1
ATOM 653 N N . SER A 1 85 ? 3.506 25.219 1.716 1 97.38 85 SER A N 1
ATOM 654 C CA . SER A 1 85 ? 2.529 25.938 0.901 1 97.38 85 SER A CA 1
ATOM 655 C C . SER A 1 85 ? 1.439 25 0.392 1 97.38 85 SER A C 1
ATOM 657 O O . SER A 1 85 ? 0.273 25.391 0.299 1 97.38 85 SER A O 1
ATOM 659 N N . VAL A 1 86 ? 1.796 23.828 0.033 1 97.81 86 VAL A N 1
ATOM 660 C CA . VAL A 1 86 ? 0.836 22.828 -0.427 1 97.81 86 VAL A CA 1
ATOM 661 C C . VAL A 1 86 ? -0.148 22.5 0.693 1 97.81 86 VAL A C 1
ATOM 663 O O . VAL A 1 86 ? -1.362 22.484 0.478 1 97.81 86 VAL A O 1
ATOM 666 N N . ALA A 1 87 ? 0.369 22.25 1.894 1 98.31 87 ALA A N 1
ATOM 667 C CA . ALA A 1 87 ? -0.475 21.922 3.039 1 98.31 87 ALA A CA 1
ATOM 668 C C . ALA A 1 87 ? -1.472 23.047 3.322 1 98.31 87 ALA A C 1
ATOM 670 O O . ALA A 1 87 ? -2.658 22.797 3.545 1 98.31 87 ALA A O 1
ATOM 671 N N . ILE A 1 88 ? -0.982 24.25 3.27 1 98.38 88 ILE A N 1
ATOM 672 C CA . ILE A 1 88 ? -1.812 25.422 3.555 1 98.38 88 ILE A CA 1
ATOM 673 C C . ILE A 1 88 ? -2.891 25.562 2.482 1 98.38 88 ILE A C 1
ATOM 675 O O . ILE A 1 88 ? -4.066 25.766 2.799 1 98.38 88 ILE A O 1
ATOM 679 N N . ARG A 1 89 ? -2.504 25.453 1.225 1 97.81 89 ARG A N 1
ATOM 680 C CA . ARG A 1 89 ? -3.451 25.547 0.118 1 97.81 89 ARG A CA 1
ATOM 681 C C . ARG A 1 89 ? -4.539 24.484 0.23 1 97.81 89 ARG A C 1
ATOM 683 O O . ARG A 1 89 ? -5.73 24.797 0.118 1 97.81 89 ARG A O 1
ATOM 690 N N . GLU A 1 90 ? -4.145 23.25 0.432 1 97.88 90 GLU A N 1
ATOM 691 C CA . GLU A 1 90 ? -5.102 22.156 0.561 1 97.88 90 GLU A CA 1
ATOM 692 C C . GLU A 1 90 ? -6.047 22.375 1.739 1 97.88 90 GLU A C 1
ATOM 694 O O . GLU A 1 90 ? -7.242 22.094 1.645 1 97.88 90 GLU A O 1
ATOM 699 N N . CYS A 1 91 ? -5.508 22.844 2.836 1 98.38 91 CYS A N 1
ATOM 700 C CA . CYS A 1 91 ? -6.332 23.125 4.008 1 98.38 91 CYS A CA 1
ATOM 701 C C . CYS A 1 91 ? -7.387 24.172 3.689 1 98.38 91 CYS A C 1
ATOM 703 O O . CYS A 1 91 ? -8.562 23.984 4 1 98.38 91 CYS A O 1
ATOM 705 N N . ARG A 1 92 ? -6.969 25.219 3.049 1 98.25 92 ARG A N 1
ATOM 706 C CA . ARG A 1 92 ? -7.906 26.281 2.672 1 98.25 92 ARG A CA 1
ATOM 707 C C . ARG A 1 92 ? -9 25.734 1.759 1 98.25 92 ARG A C 1
ATOM 709 O O . ARG A 1 92 ? -10.18 26.016 1.969 1 98.25 92 ARG A O 1
ATOM 716 N N . GLU A 1 93 ? -8.617 24.969 0.811 1 97.75 93 GLU A N 1
ATOM 717 C CA . GLU A 1 93 ? -9.562 24.422 -0.156 1 97.75 93 GLU A CA 1
ATOM 718 C C . GLU A 1 93 ? -10.555 23.469 0.519 1 97.75 93 GLU A C 1
ATOM 720 O O . GLU A 1 93 ? -11.75 23.5 0.224 1 97.75 93 GLU A O 1
ATOM 725 N N . GLU A 1 94 ? -10.102 22.656 1.48 1 98.12 94 GLU A N 1
ATOM 726 C CA . GLU A 1 94 ? -10.906 21.562 2.029 1 98.12 94 GLU A CA 1
ATOM 727 C C . GLU A 1 94 ? -11.727 22.047 3.227 1 98.12 94 GLU A C 1
ATOM 729 O O . GLU A 1 94 ? -12.68 21.375 3.633 1 98.12 94 GLU A O 1
ATOM 734 N N . THR A 1 95 ? -11.383 23.203 3.809 1 98.31 95 THR A N 1
ATOM 735 C CA . THR A 1 95 ? -12.016 23.562 5.07 1 98.31 95 THR A CA 1
ATOM 736 C C . THR A 1 95 ? -12.641 24.953 4.988 1 98.31 95 THR A C 1
ATOM 738 O O . THR A 1 95 ? -13.484 25.312 5.816 1 98.31 95 THR A O 1
ATOM 741 N N . GLY A 1 96 ? -12.18 25.828 4.082 1 97.88 96 GLY A N 1
ATOM 742 C CA . GLY A 1 96 ? -12.672 27.188 3.949 1 97.88 96 GLY A CA 1
ATOM 743 C C . GLY A 1 96 ? -11.938 28.172 4.844 1 97.88 96 GLY A C 1
ATOM 744 O O . GLY A 1 96 ? -12.164 29.391 4.762 1 97.88 96 GLY A O 1
ATOM 745 N N . VAL A 1 97 ? -11.031 27.656 5.66 1 97.69 97 VAL A N 1
ATOM 746 C CA . VAL A 1 97 ? -10.289 28.547 6.555 1 97.69 97 VAL A CA 1
ATOM 747 C C . VAL A 1 97 ? -9.336 29.422 5.742 1 97.69 97 VAL A C 1
ATOM 749 O O . VAL A 1 97 ? -8.68 28.938 4.82 1 97.69 97 VAL A O 1
ATOM 752 N N . ARG A 1 98 ? -9.25 30.641 6.066 1 96.06 98 ARG A N 1
ATOM 753 C CA . ARG A 1 98 ? -8.461 31.578 5.266 1 96.06 98 ARG A CA 1
ATOM 754 C C . ARG A 1 98 ? -7.152 31.922 5.961 1 96.06 98 ARG A C 1
ATOM 756 O O . ARG A 1 98 ? -6.102 31.984 5.316 1 96.06 98 ARG A O 1
ATOM 763 N N . GLN A 1 99 ? -7.223 32.188 7.25 1 97.31 99 GLN A N 1
ATOM 764 C CA . GLN A 1 99 ? -6.039 32.562 8 1 97.31 99 GLN A CA 1
ATOM 765 C C . GLN A 1 99 ? -5.445 31.391 8.766 1 97.31 99 GLN A C 1
ATOM 767 O O . GLN A 1 99 ? -6.008 30.953 9.773 1 97.31 99 GLN A O 1
ATOM 772 N N . LEU A 1 100 ? -4.363 30.938 8.328 1 97.88 100 LEU A N 1
ATOM 773 C CA . LEU A 1 100 ? -3.609 29.844 8.938 1 97.88 100 LEU A CA 1
ATOM 774 C C . LEU A 1 100 ? -2.186 30.281 9.266 1 97.88 100 LEU A C 1
ATOM 776 O O . LEU A 1 100 ? -1.557 30.984 8.477 1 97.88 100 LEU A O 1
ATOM 780 N N . THR A 1 101 ? -1.686 29.891 10.398 1 97.94 101 THR A N 1
ATOM 781 C CA . THR A 1 101 ? -0.318 30.188 10.805 1 97.94 101 THR A CA 1
ATOM 782 C C . THR A 1 101 ? 0.452 28.906 11.109 1 97.94 101 THR A C 1
ATOM 784 O O . THR A 1 101 ? 0.045 28.125 11.969 1 97.94 101 THR A O 1
ATOM 787 N N . PRO A 1 102 ? 1.559 28.719 10.398 1 98.12 102 PRO A N 1
ATOM 788 C CA . PRO A 1 102 ? 2.373 27.562 10.766 1 98.12 102 PRO A CA 1
ATOM 789 C C . PRO A 1 102 ? 3.045 27.719 12.125 1 98.12 102 PRO A C 1
ATOM 791 O O . PRO A 1 102 ? 3.557 28.797 12.453 1 98.12 102 PRO A O 1
ATOM 794 N N . LEU A 1 103 ? 2.975 26.688 12.961 1 97.62 103 LEU A N 1
ATOM 795 C CA . LEU A 1 103 ? 3.715 26.703 14.219 1 97.62 103 LEU A CA 1
ATOM 796 C C . LEU A 1 103 ? 5.215 26.625 13.969 1 97.62 103 LEU A C 1
ATOM 798 O O . LEU A 1 103 ? 6.012 27.094 14.781 1 97.62 103 LEU A O 1
ATOM 802 N N . SER A 1 104 ? 5.605 25.984 12.898 1 95.94 104 SER A N 1
ATOM 803 C CA . SER A 1 104 ? 6.98 25.844 12.438 1 95.94 104 SER A CA 1
ATOM 804 C C . SER A 1 104 ? 7.043 25.609 10.938 1 95.94 104 SER A C 1
ATOM 806 O O . SER A 1 104 ? 6.109 25.047 10.352 1 95.94 104 SER A O 1
ATOM 808 N N . GLU A 1 105 ? 8.141 25.969 10.328 1 95 105 GLU A N 1
ATOM 809 C CA . GLU A 1 105 ? 8.367 25.641 8.922 1 95 105 GLU A CA 1
ATOM 810 C C . GLU A 1 105 ? 8.906 24.219 8.766 1 95 105 GLU A C 1
ATOM 812 O O . GLU A 1 105 ? 8.961 23.688 7.652 1 95 105 GLU A O 1
ATOM 817 N N . GLN A 1 106 ? 9.227 23.609 9.844 1 94.81 106 GLN A N 1
ATOM 818 C CA . GLN A 1 106 ? 9.789 22.266 9.828 1 94.81 106 GLN A CA 1
ATOM 819 C C . GLN A 1 106 ? 8.695 21.219 9.688 1 94.81 106 GLN A C 1
ATOM 821 O O . GLN A 1 106 ? 7.57 21.422 10.148 1 94.81 106 GLN A O 1
ATOM 826 N N . ILE A 1 107 ? 9.016 20.109 9.039 1 97.88 107 ILE A N 1
ATOM 827 C CA . ILE A 1 107 ? 8.133 18.953 8.969 1 97.88 107 ILE A CA 1
ATOM 828 C C . ILE A 1 107 ? 7.777 18.469 10.375 1 97.88 107 ILE A C 1
ATOM 830 O O . ILE A 1 107 ? 8.641 18.422 11.25 1 97.88 107 ILE A O 1
ATOM 834 N N . ALA A 1 108 ? 6.543 18.188 10.562 1 98.31 108 ALA A N 1
ATOM 835 C CA . ALA A 1 108 ? 6.086 17.75 11.883 1 98.31 108 ALA A CA 1
ATOM 836 C C . ALA A 1 108 ? 5.918 16.234 11.93 1 98.31 108 ALA A C 1
ATOM 838 O O . ALA A 1 108 ? 5.938 15.633 13.008 1 98.31 108 ALA A O 1
ATOM 839 N N . SER A 1 109 ? 5.715 15.633 10.82 1 98.5 109 SER A N 1
ATOM 840 C CA . SER A 1 109 ? 5.605 14.18 10.742 1 98.5 109 SER A CA 1
ATOM 841 C C . SER A 1 109 ? 6.02 13.672 9.367 1 98.5 109 SER A C 1
ATOM 843 O O . SER A 1 109 ? 5.902 14.391 8.367 1 98.5 109 SER A O 1
ATOM 845 N N . LEU A 1 110 ? 6.539 12.531 9.328 1 98.12 110 LEU A N 1
ATOM 846 C CA . LEU A 1 110 ? 6.945 11.836 8.117 1 98.12 110 LEU A CA 1
ATOM 847 C C . LEU A 1 110 ? 6.512 10.375 8.156 1 98.12 110 LEU A C 1
ATOM 849 O O . LEU A 1 110 ? 6.953 9.609 9.023 1 98.12 110 LEU A O 1
ATOM 853 N N . ASP A 1 111 ? 5.691 9.969 7.223 1 98.25 111 ASP A N 1
ATOM 854 C CA . ASP A 1 111 ? 5.109 8.633 7.211 1 98.25 111 ASP A CA 1
ATOM 855 C C . ASP A 1 111 ? 4.992 8.094 5.785 1 98.25 111 ASP A C 1
ATOM 857 O O . ASP A 1 111 ? 4.977 8.875 4.824 1 98.25 111 ASP A O 1
ATOM 861 N N . ILE A 1 112 ? 4.992 6.836 5.668 1 98.56 112 ILE A N 1
ATOM 862 C CA . ILE A 1 112 ? 4.699 6.195 4.391 1 98.56 112 ILE A CA 1
ATOM 863 C C . ILE A 1 112 ? 3.402 5.398 4.496 1 98.56 112 ILE A C 1
ATOM 865 O O . ILE A 1 112 ? 3.254 4.555 5.383 1 98.56 112 ILE A O 1
ATOM 869 N N . PHE A 1 113 ? 2.48 5.691 3.586 1 97.81 113 PHE A N 1
ATOM 870 C CA . PHE A 1 113 ? 1.215 4.969 3.531 1 97.81 113 PHE A CA 1
ATOM 871 C C . PHE A 1 113 ? 1.102 4.176 2.234 1 97.81 113 PHE A C 1
ATOM 873 O O . PHE A 1 113 ? 1.445 4.676 1.162 1 97.81 113 PHE A O 1
ATOM 880 N N . ALA A 1 114 ? 0.655 2.977 2.348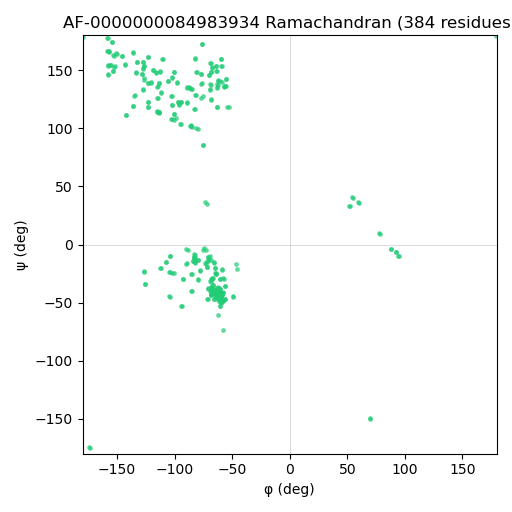 1 97.94 114 ALA A N 1
ATOM 881 C CA . ALA A 1 114 ? 0.394 2.146 1.176 1 97.94 114 ALA A CA 1
ATOM 882 C C . ALA A 1 114 ? -1.001 2.41 0.617 1 97.94 114 ALA A C 1
ATOM 884 O O . ALA A 1 114 ? -1.984 2.418 1.361 1 97.94 114 ALA A O 1
ATOM 885 N N . VAL A 1 115 ? -1.088 2.576 -0.681 1 97 115 VAL A N 1
ATOM 886 C CA . VAL A 1 115 ? -2.359 2.773 -1.367 1 97 115 VAL A CA 1
ATOM 887 C C . VAL A 1 115 ? -2.652 1.579 -2.271 1 97 115 VAL A C 1
ATOM 889 O O . VAL A 1 115 ? -1.946 1.351 -3.256 1 97 115 VAL A O 1
ATOM 892 N N . PRO A 1 116 ? -3.682 0.841 -1.941 1 96.06 116 PRO A N 1
ATOM 893 C CA . PRO A 1 116 ? -4.008 -0.293 -2.809 1 96.06 116 PRO A CA 1
ATOM 894 C C . PRO A 1 116 ? -4.504 0.141 -4.188 1 96.06 116 PRO A C 1
ATOM 896 O O . PRO A 1 116 ? -5.055 1.236 -4.332 1 96.06 116 PRO A O 1
ATOM 899 N N . ALA A 1 117 ? -4.262 -0.734 -5.117 1 95.69 117 ALA A N 1
ATOM 900 C CA . ALA A 1 117 ? -4.82 -0.484 -6.445 1 95.69 117 ALA A CA 1
ATOM 901 C C . ALA A 1 117 ? -6.332 -0.288 -6.375 1 95.69 117 ALA A C 1
ATOM 903 O O . ALA A 1 117 ? -7.012 -0.94 -5.582 1 95.69 117 ALA A O 1
ATOM 904 N N . HIS A 1 118 ? -6.797 0.639 -7.207 1 92.12 118 HIS A N 1
ATOM 905 C CA . HIS A 1 118 ? -8.227 0.905 -7.25 1 92.12 118 HIS A CA 1
ATOM 906 C C . HIS A 1 118 ? -8.633 1.563 -8.57 1 92.12 118 HIS A C 1
ATOM 908 O O . HIS A 1 118 ? -7.77 1.916 -9.375 1 92.12 118 HIS A O 1
ATOM 914 N N . TRP A 1 119 ? -9.906 1.574 -8.773 1 89.44 119 TRP A N 1
ATOM 915 C CA . TRP A 1 119 ? -10.445 2.275 -9.938 1 89.44 119 TRP A CA 1
ATOM 916 C C . TRP A 1 119 ? -11.055 3.613 -9.523 1 89.44 119 TRP A C 1
ATOM 918 O O . TRP A 1 119 ? -11.773 3.695 -8.531 1 89.44 119 TRP A O 1
ATOM 928 N N . LYS A 1 120 ? -10.648 4.691 -10.18 1 86.38 120 LYS A N 1
ATOM 929 C CA . LYS A 1 120 ? -11.18 6.031 -9.953 1 86.38 120 LYS A CA 1
ATOM 930 C C . LYS A 1 120 ? -11.742 6.629 -11.242 1 86.38 120 LYS A C 1
ATOM 932 O O . LYS A 1 120 ? -10.992 6.871 -12.195 1 86.38 120 LYS A O 1
ATOM 937 N N . ASN A 1 121 ? -13.047 6.918 -11.219 1 84.88 121 ASN A N 1
ATOM 938 C CA . ASN A 1 121 ? -13.711 7.492 -12.383 1 84.88 121 ASN A CA 1
ATOM 939 C C . ASN A 1 121 ? -13.445 6.676 -13.648 1 84.88 121 ASN A C 1
ATOM 941 O O . ASN A 1 121 ? -13.117 7.23 -14.695 1 84.88 121 ASN A O 1
ATOM 945 N N . GLY A 1 122 ? -13.312 5.363 -13.516 1 86.06 122 GLY A N 1
ATOM 946 C CA . GLY A 1 122 ? -13.148 4.465 -14.648 1 86.06 122 GLY A CA 1
ATOM 947 C C . GLY A 1 122 ? -11.695 4.199 -15 1 86.06 122 GLY A C 1
ATOM 948 O O . GLY A 1 122 ? -11.398 3.371 -15.859 1 86.06 122 GLY A O 1
ATOM 949 N N . ASP A 1 123 ? -10.836 4.926 -14.312 1 89.88 123 ASP A N 1
ATOM 950 C CA . ASP A 1 123 ? -9.414 4.75 -14.594 1 89.88 123 ASP A CA 1
ATOM 951 C C . ASP A 1 123 ? -8.742 3.902 -13.516 1 89.88 123 ASP A C 1
ATOM 953 O O . ASP A 1 123 ? -9.055 4.035 -12.328 1 89.88 123 ASP A O 1
ATOM 957 N N . TYR A 1 124 ? -7.809 3.102 -13.938 1 92.06 124 TYR A N 1
ATOM 958 C CA . TYR A 1 124 ? -7.059 2.258 -13.016 1 92.06 124 TYR A CA 1
ATOM 959 C C . TYR A 1 124 ? -5.93 3.041 -12.352 1 92.06 124 TYR A C 1
ATOM 961 O O . TYR A 1 124 ? -5.148 3.711 -13.039 1 92.06 124 TYR A O 1
ATOM 969 N N . VAL A 1 125 ? -5.883 2.979 -11.086 1 94.56 125 VAL A N 1
ATOM 970 C CA . VAL A 1 125 ? -4.781 3.518 -10.297 1 94.56 125 VAL A CA 1
ATOM 971 C C . VAL A 1 125 ? -4.027 2.377 -9.617 1 94.56 125 VAL A C 1
ATOM 973 O O . VAL A 1 125 ? -4.555 1.729 -8.711 1 94.56 125 VAL A O 1
ATOM 976 N N . GLY A 1 126 ? -2.83 2.225 -10.047 1 96.5 126 GLY A N 1
ATOM 977 C CA . GLY A 1 126 ? -2.035 1.134 -9.508 1 96.5 126 GLY A CA 1
ATOM 978 C C . GLY A 1 126 ? -1.664 1.332 -8.055 1 96.5 126 GLY A C 1
ATOM 979 O O . GLY A 1 126 ? -1.635 2.463 -7.562 1 96.5 126 GLY A O 1
ATOM 980 N N . ALA A 1 127 ? -1.397 0.217 -7.379 1 97.88 127 ALA A N 1
ATOM 981 C CA . ALA A 1 127 ? -0.885 0.298 -6.012 1 97.88 127 ALA A CA 1
ATOM 982 C C . ALA A 1 127 ? 0.385 1.141 -5.953 1 97.88 127 ALA A C 1
ATOM 984 O O . ALA A 1 127 ? 1.237 1.055 -6.84 1 97.88 127 ALA A O 1
ATOM 985 N N . HIS A 1 128 ? 0.461 1.98 -4.965 1 98.25 128 HIS A N 1
ATOM 986 C CA . HIS A 1 128 ? 1.614 2.863 -4.824 1 98.25 128 HIS A CA 1
ATOM 987 C C . HIS A 1 128 ? 1.761 3.348 -3.385 1 98.25 128 HIS A C 1
ATOM 989 O O . HIS A 1 128 ? 0.97 2.977 -2.516 1 98.25 128 HIS A O 1
ATOM 995 N N . LEU A 1 129 ? 2.799 4.113 -3.15 1 98.62 129 LEU A N 1
ATOM 996 C CA . LEU A 1 129 ? 3.068 4.613 -1.807 1 98.62 129 LEU A CA 1
ATOM 997 C C . LEU A 1 129 ? 2.898 6.129 -1.747 1 98.62 129 LEU A C 1
ATOM 999 O O . LEU A 1 129 ? 3.285 6.84 -2.678 1 98.62 129 LEU A O 1
ATOM 1003 N N . HIS A 1 130 ? 2.297 6.574 -0.681 1 98.44 130 HIS A N 1
ATOM 1004 C CA . HIS A 1 130 ? 2.309 7.992 -0.35 1 98.44 130 HIS A CA 1
ATOM 1005 C C . HIS A 1 130 ? 3.412 8.32 0.652 1 98.44 130 HIS A C 1
ATOM 1007 O O . HIS A 1 130 ? 3.453 7.746 1.743 1 98.44 130 HIS A O 1
ATOM 1013 N N . PHE A 1 131 ? 4.266 9.148 0.252 1 98.44 131 PHE A N 1
ATOM 1014 C CA . PHE A 1 131 ? 5.184 9.781 1.19 1 98.44 131 PHE A CA 1
ATOM 1015 C C . PHE A 1 131 ? 4.543 11 1.837 1 98.44 131 PHE A C 1
ATOM 1017 O O . PHE A 1 131 ? 4.516 12.086 1.244 1 98.44 131 PHE A O 1
ATOM 1024 N N . SER A 1 132 ? 4.098 10.828 3.029 1 98.25 132 SER A N 1
ATOM 1025 C CA . SER A 1 132 ? 3.229 11.805 3.678 1 98.25 132 SER A CA 1
ATOM 1026 C C . SER A 1 132 ? 4.023 12.734 4.582 1 98.25 132 SER A C 1
ATOM 1028 O O . SER A 1 132 ? 4.691 12.289 5.512 1 98.25 132 SER A O 1
ATOM 1030 N N . VAL A 1 133 ? 3.898 13.969 4.293 1 98.38 133 VAL A N 1
ATOM 1031 C CA . VAL A 1 133 ? 4.539 15.008 5.09 1 98.38 133 VAL A CA 1
ATOM 1032 C C . VAL A 1 133 ? 3.475 15.828 5.82 1 98.38 133 VAL A C 1
ATOM 1034 O O . VAL A 1 133 ? 2.486 16.25 5.219 1 98.38 133 VAL A O 1
ATOM 1037 N N . GLY A 1 134 ? 3.693 16 7.102 1 98.56 134 GLY A N 1
ATOM 1038 C CA . GLY A 1 134 ? 2.746 16.766 7.898 1 98.56 134 GLY A CA 1
ATOM 1039 C C . GLY A 1 134 ? 3.336 18.031 8.477 1 98.56 134 GLY A C 1
ATOM 1040 O O . GLY A 1 134 ? 4.516 18.078 8.836 1 98.56 134 GLY A O 1
ATOM 1041 N N . PHE A 1 135 ? 2.5 19.062 8.617 1 98.62 135 PHE A N 1
ATOM 1042 C CA . PHE A 1 135 ? 2.846 20.328 9.258 1 98.62 135 PHE A CA 1
ATOM 1043 C C . PHE A 1 135 ? 1.824 20.688 10.328 1 98.62 135 PHE A C 1
ATOM 1045 O O . PHE A 1 135 ? 0.632 20.422 10.172 1 98.62 135 PHE A O 1
ATOM 1052 N N . CYS A 1 136 ? 2.301 21.328 11.352 1 98.75 136 CYS A N 1
ATOM 1053 C CA . CYS A 1 136 ? 1.41 21.859 12.383 1 98.75 136 CYS A CA 1
ATOM 1054 C C . CYS A 1 136 ? 1.056 23.312 12.109 1 98.75 136 CYS A C 1
ATOM 1056 O O . CYS A 1 136 ? 1.942 24.156 11.992 1 98.75 136 CYS A O 1
ATOM 1058 N N . LEU A 1 137 ? -0.209 23.531 12.016 1 98.62 137 LEU A N 1
ATOM 1059 C CA . LEU A 1 137 ? -0.73 24.875 11.812 1 98.62 137 LEU A CA 1
ATOM 1060 C C . LEU A 1 137 ? -1.719 25.25 12.914 1 98.62 137 LEU A C 1
ATOM 1062 O O . LEU A 1 137 ? -2.256 24.359 13.594 1 98.62 137 LEU A O 1
ATOM 1066 N N . VAL A 1 138 ? -1.964 26.578 13.062 1 98.56 138 VAL A N 1
ATOM 1067 C CA . VAL A 1 138 ? -2.961 27.062 14.016 1 98.56 138 VAL A CA 1
ATOM 1068 C C . VAL A 1 138 ? -3.842 28.109 13.352 1 98.56 138 VAL A C 1
ATOM 1070 O O . VAL A 1 138 ? -3.398 28.812 12.445 1 98.56 138 VAL A O 1
ATOM 1073 N N . CYS A 1 139 ? -5.062 28.109 13.789 1 97.94 139 CYS A N 1
ATOM 1074 C CA . CYS A 1 139 ? -5.973 29.156 13.375 1 97.94 139 CYS A CA 1
ATOM 1075 C C . CYS A 1 139 ? -7.055 29.406 14.422 1 97.94 139 CYS A C 1
ATOM 1077 O O . CYS A 1 139 ? -7.211 28.609 15.352 1 97.94 139 CYS A O 1
ATOM 1079 N N . ASP A 1 140 ? -7.68 30.562 14.281 1 97.88 140 ASP A N 1
ATOM 1080 C CA . ASP A 1 140 ? -8.805 30.906 15.141 1 97.88 140 ASP A CA 1
ATOM 1081 C C . ASP A 1 140 ? -10.016 30.031 14.844 1 97.88 140 ASP A C 1
ATOM 1083 O O . ASP A 1 140 ? -10.492 29.984 13.711 1 97.88 140 ASP A O 1
ATOM 1087 N N . ARG A 1 141 ? -10.539 29.359 15.836 1 97.19 141 ARG A N 1
ATOM 1088 C CA . ARG A 1 141 ? -11.641 28.422 15.656 1 97.19 141 ARG A CA 1
ATOM 1089 C C . ARG A 1 141 ? -12.93 29.141 15.273 1 97.19 141 ARG A C 1
ATOM 1091 O O . ARG A 1 141 ? -13.898 28.516 14.844 1 97.19 141 ARG A O 1
ATOM 1098 N N . ARG A 1 142 ? -12.977 30.438 15.406 1 97.06 142 ARG A N 1
ATOM 1099 C CA . ARG A 1 142 ? -14.172 31.219 15.125 1 97.06 142 ARG A CA 1
ATOM 1100 C C . ARG A 1 142 ? -14.328 31.453 13.625 1 97.06 142 ARG A C 1
ATOM 1102 O O . ARG A 1 142 ? -15.391 31.875 13.164 1 97.06 142 ARG A O 1
ATOM 1109 N N . GLN A 1 143 ? -13.219 31.156 12.906 1 97.31 143 GLN A N 1
ATOM 1110 C CA . GLN A 1 143 ? -13.32 31.328 11.461 1 97.31 143 GLN A CA 1
ATOM 1111 C C . GLN A 1 143 ? -14.406 30.422 10.875 1 97.31 143 GLN A C 1
ATOM 1113 O O . GLN A 1 143 ? -14.578 29.281 11.312 1 97.31 143 GLN A O 1
ATOM 1118 N N . PRO A 1 144 ? -15.141 30.969 9.898 1 97.19 144 PRO A N 1
ATOM 1119 C CA . PRO A 1 144 ? -16.156 30.141 9.25 1 97.19 144 PRO A CA 1
ATOM 1120 C C . PRO A 1 144 ? -15.555 28.922 8.539 1 97.19 144 PRO A C 1
ATOM 1122 O O . PRO A 1 144 ? -14.477 29.031 7.934 1 97.19 144 PRO A O 1
ATOM 1125 N N . LEU A 1 145 ? -16.234 27.812 8.633 1 98.25 145 LEU A N 1
ATOM 1126 C CA . LEU A 1 145 ? -15.836 26.578 7.961 1 98.25 145 LEU A CA 1
ATOM 1127 C C . LEU A 1 145 ? -16.734 26.281 6.766 1 98.25 145 LEU A C 1
ATOM 1129 O O . LEU A 1 145 ? -17.938 26.562 6.816 1 98.25 145 LEU A O 1
ATOM 1133 N N . ARG A 1 146 ? -16.172 25.812 5.746 1 97.38 146 ARG A N 1
ATOM 1134 C CA . ARG A 1 146 ? -16.891 25.422 4.547 1 97.38 146 ARG A CA 1
ATOM 1135 C C . ARG A 1 146 ? -16.297 24.156 3.922 1 97.38 146 ARG A C 1
ATOM 1137 O O . ARG A 1 146 ? -15.211 24.203 3.354 1 97.38 146 ARG A O 1
ATOM 1144 N N . PRO A 1 147 ? -17.031 23.078 3.982 1 96.44 147 PRO A N 1
ATOM 1145 C CA . PRO A 1 147 ? -16.531 21.875 3.33 1 96.44 147 PRO A CA 1
ATOM 1146 C C . PRO A 1 147 ? -16.406 22.016 1.814 1 96.44 147 PRO A C 1
ATOM 1148 O O . PRO A 1 147 ? -17.062 22.891 1.225 1 96.44 147 PRO A O 1
ATOM 1151 N N . CYS A 1 148 ? -15.539 21.281 1.271 1 95.56 148 CYS A N 1
ATOM 1152 C CA . CYS A 1 148 ? -15.43 21.141 -0.176 1 95.56 148 CYS A CA 1
ATOM 1153 C C . CYS A 1 148 ? -16.219 19.922 -0.664 1 95.56 148 CYS A C 1
ATOM 1155 O O . CYS A 1 148 ? -15.727 18.797 -0.616 1 95.56 148 CYS A O 1
ATOM 1157 N N . PRO A 1 149 ? -17.344 20.094 -1.24 1 91.69 149 PRO A N 1
ATOM 1158 C CA . PRO A 1 149 ? -18.25 18.984 -1.542 1 91.69 149 PRO A CA 1
ATOM 1159 C C . PRO A 1 149 ? -17.609 17.922 -2.43 1 91.69 149 PRO A C 1
ATOM 1161 O O . PRO A 1 149 ? -18 16.75 -2.379 1 91.69 149 PRO A O 1
ATOM 1164 N N . ARG A 1 150 ? -16.719 18.281 -3.209 1 90.62 150 ARG A N 1
ATOM 1165 C CA . ARG A 1 150 ? -16.078 17.312 -4.109 1 90.62 150 ARG A CA 1
ATOM 1166 C C . ARG A 1 150 ? -15.133 16.406 -3.348 1 90.62 150 ARG A C 1
ATOM 1168 O O . ARG A 1 150 ? -14.789 15.32 -3.826 1 90.62 150 ARG A O 1
ATOM 1175 N N . GLU A 1 151 ? -14.758 16.766 -2.156 1 92.81 151 GLU A N 1
ATOM 1176 C CA . GLU A 1 151 ? -13.695 16.047 -1.474 1 92.81 151 GLU A CA 1
ATOM 1177 C C . GLU A 1 151 ? -14.141 15.562 -0.096 1 92.81 151 GLU A C 1
ATOM 1179 O O . GLU A 1 151 ? -13.672 14.539 0.395 1 92.81 151 GLU A O 1
ATOM 1184 N N . ASN A 1 152 ? -14.977 16.359 0.536 1 95.69 152 ASN A N 1
ATOM 1185 C CA . ASN A 1 152 ? -15.391 16.016 1.893 1 95.69 152 ASN A CA 1
ATOM 1186 C C . ASN A 1 152 ? -16.828 16.438 2.16 1 95.69 152 ASN A C 1
ATOM 1188 O O . ASN A 1 152 ? -17.391 17.25 1.416 1 95.69 152 ASN A O 1
ATOM 1192 N N . THR A 1 153 ? -17.391 15.844 3.205 1 96.62 153 THR A N 1
ATOM 1193 C CA . THR A 1 153 ? -18.812 16.078 3.492 1 96.62 153 THR A CA 1
ATOM 1194 C C . THR A 1 153 ? -18.969 16.969 4.723 1 96.62 153 THR A C 1
ATOM 1196 O O . THR A 1 153 ? -20.062 17.484 4.977 1 96.62 153 THR A O 1
ATOM 1199 N N . ALA A 1 154 ? -17.906 17.109 5.477 1 97.69 154 ALA A N 1
ATOM 1200 C CA . ALA A 1 154 ? -17.984 17.906 6.695 1 97.69 154 ALA A CA 1
ATOM 1201 C C . ALA A 1 154 ? -16.594 18.391 7.125 1 97.69 154 ALA A C 1
ATOM 1203 O O . ALA A 1 154 ? -15.578 17.797 6.738 1 97.69 154 ALA A O 1
ATOM 1204 N N . VAL A 1 155 ? -16.609 19.406 7.789 1 98.31 155 VAL A N 1
ATOM 1205 C CA . VAL A 1 155 ? -15.461 20 8.461 1 98.31 155 VAL A CA 1
ATOM 1206 C C . VAL A 1 155 ? -15.852 20.422 9.883 1 98.31 155 VAL A C 1
ATOM 1208 O O . VAL A 1 155 ? -16.828 21.125 10.078 1 98.31 155 VAL A O 1
ATOM 1211 N N . GLU A 1 156 ? -15.086 20 10.883 1 98.31 156 GLU A N 1
ATOM 1212 C CA . GLU A 1 156 ? -15.484 20.266 12.258 1 98.31 156 GLU A CA 1
ATOM 1213 C C . GLU A 1 156 ? -14.266 20.344 13.18 1 98.31 156 GLU A C 1
ATOM 1215 O O . GLU A 1 156 ? -13.227 19.75 12.883 1 98.31 156 GLU A O 1
ATOM 1220 N N . TRP A 1 157 ? -14.43 21.062 14.195 1 98.75 157 TRP A N 1
ATOM 1221 C CA . TRP A 1 157 ? -13.469 21.062 15.297 1 98.75 157 TRP A CA 1
ATOM 1222 C C . TRP A 1 157 ? -13.797 19.969 16.312 1 98.75 157 TRP A C 1
ATOM 1224 O O . TRP A 1 157 ? -14.953 19.781 16.688 1 98.75 157 TRP A O 1
ATOM 1234 N N . PHE A 1 158 ? -12.789 19.281 16.719 1 98.75 158 PHE A N 1
ATOM 1235 C CA . PHE A 1 158 ? -12.93 18.281 17.766 1 98.75 158 PHE A CA 1
ATOM 1236 C C . PHE A 1 158 ? -11.93 18.531 18.891 1 98.75 158 PHE A C 1
ATOM 1238 O O . PHE A 1 158 ? -10.805 18.969 18.641 1 98.75 158 PHE A O 1
ATOM 1245 N N . PRO A 1 159 ? -12.359 18.281 20.172 1 98.62 159 PRO A N 1
ATOM 1246 C CA . PRO A 1 159 ? -11.32 18.25 21.203 1 98.62 159 PRO A CA 1
ATOM 1247 C C . PRO A 1 159 ? -10.258 17.188 20.938 1 98.62 159 PRO A C 1
ATOM 1249 O O . PRO A 1 159 ? -10.547 16.172 20.297 1 98.62 159 PRO A O 1
ATOM 1252 N N . LEU A 1 160 ? -9.047 17.406 21.453 1 98.38 160 LEU A N 1
ATOM 1253 C CA . LEU A 1 160 ? -7.934 16.516 21.172 1 98.38 160 LEU A CA 1
ATOM 1254 C C . LEU A 1 160 ? -8.234 15.094 21.656 1 98.38 160 LEU A C 1
ATOM 1256 O O . LEU A 1 160 ? -7.762 14.117 21.062 1 98.38 160 LEU A O 1
ATOM 1260 N N . ASP A 1 161 ? -9 14.977 22.656 1 97.25 161 ASP A N 1
ATOM 1261 C CA . ASP A 1 161 ? -9.297 13.664 23.219 1 97.25 161 ASP A CA 1
ATOM 1262 C C . ASP A 1 161 ? -10.281 12.906 22.328 1 97.25 161 ASP A C 1
ATOM 1264 O O . ASP A 1 161 ? -10.617 11.75 22.594 1 97.25 161 ASP A O 1
ATOM 1268 N N . PHE A 1 162 ? -10.805 13.547 21.234 1 97.5 162 PHE A N 1
ATOM 1269 C CA . PHE A 1 162 ? -11.594 12.883 20.203 1 97.5 162 PHE A CA 1
ATOM 1270 C C . PHE A 1 162 ? -10.758 11.836 19.469 1 97.5 162 PHE A C 1
ATOM 1272 O O . PHE A 1 162 ? -11.305 10.875 18.906 1 97.5 162 PHE A O 1
ATOM 1279 N N . ILE A 1 163 ? -9.438 12 19.438 1 97.38 163 ILE A N 1
ATOM 1280 C CA . ILE A 1 163 ? -8.531 11.094 18.734 1 97.38 163 ILE A CA 1
ATOM 1281 C C . ILE A 1 163 ? -8.281 9.852 19.578 1 97.38 163 ILE A C 1
ATOM 1283 O O . ILE A 1 163 ? -7.492 9.883 20.531 1 97.38 163 ILE A O 1
ATOM 1287 N N . THR A 1 164 ? -8.969 8.797 19.266 1 96 164 THR A N 1
ATOM 1288 C CA . THR A 1 164 ? -8.828 7.531 19.969 1 96 164 THR A CA 1
ATOM 1289 C C . THR A 1 164 ? -8.773 6.363 19 1 96 164 THR A C 1
ATOM 1291 O O . THR A 1 164 ? -9.164 6.5 17.828 1 96 164 THR A O 1
ATOM 1294 N N . ASP A 1 165 ? -8.336 5.184 19.469 1 94.38 165 ASP A N 1
ATOM 1295 C CA . ASP A 1 165 ? -8.25 3.977 18.656 1 94.38 165 ASP A CA 1
ATOM 1296 C C . ASP A 1 165 ? -9.633 3.432 18.328 1 94.38 165 ASP A C 1
ATOM 1298 O O . ASP A 1 165 ? -9.773 2.549 17.484 1 94.38 165 ASP A O 1
ATOM 1302 N N . GLU A 1 166 ? -10.656 3.961 18.969 1 94.56 166 GLU A N 1
ATOM 1303 C CA . GLU A 1 166 ? -12.031 3.588 18.656 1 94.56 166 GLU A CA 1
ATOM 1304 C C . GLU A 1 166 ? -12.523 4.316 17.406 1 94.56 166 GLU A C 1
ATOM 1306 O O . GLU A 1 166 ? -13.367 3.793 16.672 1 94.56 166 GLU A O 1
ATOM 1311 N N . ARG A 1 167 ? -11.984 5.508 17.219 1 95.06 167 ARG A N 1
ATOM 1312 C CA . ARG A 1 167 ? -12.5 6.379 16.156 1 95.06 167 ARG A CA 1
ATOM 1313 C C . ARG A 1 167 ? -11.547 6.402 14.961 1 95.06 167 ARG A C 1
ATOM 1315 O O . ARG A 1 167 ? -11.961 6.727 13.844 1 95.06 167 ARG A O 1
ATOM 1322 N N . PHE A 1 168 ? -10.32 6.094 15.281 1 96.5 168 PHE A N 1
ATOM 1323 C CA . PHE A 1 168 ? -9.297 6.113 14.25 1 96.5 168 PHE A CA 1
ATOM 1324 C C . PHE A 1 168 ? -8.531 4.793 14.211 1 96.5 168 PHE A C 1
ATOM 1326 O O . PHE A 1 168 ? -8.562 4.027 15.172 1 96.5 168 PHE A O 1
ATOM 1333 N N . SER A 1 169 ? -7.918 4.527 12.992 1 93.81 169 SER A N 1
ATOM 1334 C CA . SER A 1 169 ? -6.992 3.4 12.945 1 93.81 169 SER A CA 1
ATOM 1335 C C . SER A 1 169 ? -5.836 3.592 13.922 1 93.81 169 SER A C 1
ATOM 1337 O O . SER A 1 169 ? -5.496 4.723 14.273 1 93.81 169 SER A O 1
ATOM 1339 N N . ASP A 1 170 ? -5.164 2.518 14.297 1 93.19 170 ASP A N 1
ATOM 1340 C CA . ASP A 1 170 ? -4.012 2.592 15.188 1 93.19 170 ASP A CA 1
ATOM 1341 C C . ASP A 1 170 ? -2.928 3.498 14.617 1 93.19 170 ASP A C 1
ATOM 1343 O O . ASP A 1 170 ? -2.32 4.289 15.344 1 93.19 170 ASP A O 1
ATOM 1347 N N . ALA A 1 171 ? -2.734 3.369 13.367 1 92.75 171 ALA A N 1
ATOM 1348 C CA . ALA A 1 171 ? -1.705 4.168 12.703 1 92.75 171 ALA A CA 1
ATOM 1349 C C . ALA A 1 171 ? -2.049 5.656 12.758 1 92.75 171 ALA A C 1
ATOM 1351 O O . ALA A 1 171 ? -1.179 6.488 13.016 1 92.75 171 ALA A O 1
ATOM 1352 N N . ASP A 1 172 ? -3.32 5.953 12.523 1 95.94 172 ASP A N 1
ATOM 1353 C CA . ASP A 1 172 ? -3.742 7.348 12.531 1 95.94 172 ASP A CA 1
ATOM 1354 C C . ASP A 1 172 ? -3.676 7.93 13.945 1 95.94 172 ASP A C 1
ATOM 1356 O O . ASP A 1 172 ? -3.256 9.07 14.133 1 95.94 172 ASP A O 1
ATOM 1360 N N . THR A 1 173 ? -4.133 7.168 14.891 1 97.12 173 THR A N 1
ATOM 1361 C CA . THR A 1 173 ? -4.062 7.629 16.266 1 97.12 173 THR A CA 1
ATOM 1362 C C . THR A 1 173 ? -2.621 7.941 16.672 1 97.12 173 THR A C 1
ATOM 1364 O O . THR A 1 173 ? -2.342 9 17.234 1 97.12 173 THR A O 1
ATOM 1367 N N . ALA A 1 174 ? -1.729 7.016 16.359 1 95.81 174 ALA A N 1
ATOM 1368 C CA . ALA A 1 174 ? -0.319 7.227 16.672 1 95.81 174 ALA A CA 1
ATOM 1369 C C . ALA A 1 174 ? 0.215 8.477 15.992 1 95.81 174 ALA A C 1
ATOM 1371 O O . ALA A 1 174 ? 0.936 9.273 16.609 1 95.81 174 ALA A O 1
ATOM 1372 N N . LEU A 1 175 ? -0.154 8.648 14.789 1 97.44 175 LEU A N 1
ATOM 1373 C CA . LEU A 1 175 ? 0.268 9.812 14.016 1 97.44 175 LEU A CA 1
ATOM 1374 C C . LEU A 1 175 ? -0.213 11.102 14.664 1 97.44 175 LEU A C 1
ATOM 1376 O O . LEU A 1 175 ? 0.583 12.008 14.914 1 97.44 175 LEU A O 1
ATOM 1380 N N . TYR A 1 176 ? -1.492 11.18 14.93 1 98.31 176 TYR A N 1
ATOM 1381 C CA . TYR A 1 176 ? -2.066 12.406 15.461 1 98.31 176 TYR A CA 1
ATOM 1382 C C . TYR A 1 176 ? -1.545 12.688 16.859 1 98.31 176 TYR A C 1
ATOM 1384 O O . TYR A 1 176 ? -1.338 13.852 17.234 1 98.31 176 TYR A O 1
ATOM 1392 N N . GLN A 1 177 ? -1.323 11.656 17.609 1 97.44 177 GLN A N 1
ATOM 1393 C CA . GLN A 1 177 ? -0.752 11.852 18.938 1 97.44 177 GLN A CA 1
ATOM 1394 C C . GLN A 1 177 ? 0.655 12.438 18.859 1 97.44 177 GLN A C 1
ATOM 1396 O O . GLN A 1 177 ? 1.012 13.328 19.625 1 97.44 177 GLN A O 1
ATOM 1401 N N . ARG A 1 178 ? 1.414 11.945 17.969 1 97.69 178 ARG A N 1
ATOM 1402 C CA . ARG A 1 178 ? 2.752 12.492 17.766 1 97.69 178 ARG A CA 1
ATOM 1403 C C . ARG A 1 178 ? 2.686 13.953 17.344 1 97.69 178 ARG A C 1
ATOM 1405 O O . ARG A 1 178 ? 3.498 14.773 17.781 1 97.69 178 ARG A O 1
ATOM 1412 N N . LEU A 1 179 ? 1.721 14.266 16.516 1 98.38 179 LEU A N 1
ATOM 1413 C CA . LEU A 1 179 ? 1.575 15.633 16.016 1 98.38 179 LEU A CA 1
ATOM 1414 C C . LEU A 1 179 ? 1.154 16.578 17.141 1 98.38 179 LEU A C 1
ATOM 1416 O O . LEU A 1 179 ? 1.571 17.734 17.172 1 98.38 179 LEU A O 1
ATOM 1420 N N . ILE A 1 180 ? 0.318 16.062 18.031 1 97.94 180 ILE A N 1
ATOM 1421 C CA . ILE A 1 180 ? -0.077 16.859 19.188 1 97.94 180 ILE A CA 1
ATOM 1422 C C . ILE A 1 180 ? 1.157 17.219 20.016 1 97.94 180 ILE A C 1
ATOM 1424 O O . ILE A 1 180 ? 1.339 18.375 20.406 1 97.94 180 ILE A O 1
ATOM 1428 N N . VAL A 1 181 ? 1.993 16.25 20.234 1 97 181 VAL A N 1
ATOM 1429 C CA . VAL A 1 181 ? 3.219 16.469 21 1 97 181 VAL A CA 1
ATOM 1430 C C . VAL A 1 181 ? 4.125 17.438 20.25 1 97 181 VAL A C 1
ATOM 1432 O O . VAL A 1 181 ? 4.66 18.375 20.859 1 97 181 VAL A O 1
ATOM 1435 N N . ARG A 1 182 ? 4.238 17.266 19 1 97.62 182 ARG A N 1
ATOM 1436 C CA . ARG A 1 182 ? 5.09 18.125 18.172 1 97.62 182 ARG A CA 1
ATOM 1437 C C . ARG A 1 182 ? 4.59 19.562 18.188 1 97.62 182 ARG A C 1
ATOM 1439 O O . ARG A 1 182 ? 5.387 20.5 18.266 1 97.62 182 ARG A O 1
ATOM 1446 N N . ALA A 1 183 ? 3.354 19.719 18.094 1 97.56 183 ALA A N 1
ATOM 1447 C CA . ALA A 1 183 ? 2.762 21.062 18.125 1 97.56 183 ALA A CA 1
ATOM 1448 C C . ALA A 1 183 ? 3.102 21.781 19.422 1 97.56 183 ALA A C 1
ATOM 1450 O O . ALA A 1 183 ? 3.436 22.969 19.391 1 97.56 183 ALA A O 1
ATOM 1451 N N . LYS A 1 184 ? 3.004 21.047 20.453 1 95.38 184 LYS A N 1
ATOM 1452 C CA . LYS A 1 184 ? 3.342 21.641 21.75 1 95.38 184 LYS A CA 1
ATOM 1453 C C . LYS A 1 184 ? 4.812 22.031 21.812 1 95.38 184 LYS A C 1
ATOM 1455 O O . LYS A 1 184 ? 5.16 23.078 22.344 1 95.38 184 LYS A O 1
ATOM 1460 N N . MET A 1 185 ? 5.613 21.25 21.25 1 94.75 185 MET A N 1
ATOM 1461 C CA . MET A 1 185 ? 7.043 21.531 21.203 1 94.75 185 MET A CA 1
ATOM 1462 C C . MET A 1 185 ? 7.324 22.781 20.375 1 94.75 185 MET A C 1
ATOM 1464 O O . MET A 1 185 ? 8.141 23.625 20.766 1 94.75 185 MET A O 1
ATOM 1468 N N . PHE A 1 186 ? 6.641 22.844 19.266 1 94.88 186 PHE A N 1
ATOM 1469 C CA . PHE A 1 186 ? 6.844 23.969 18.359 1 94.88 186 PHE A CA 1
ATOM 1470 C C . PHE A 1 186 ? 6.355 25.266 18.984 1 94.88 186 PHE A C 1
ATOM 1472 O O . PHE A 1 186 ? 6.812 26.359 18.625 1 94.88 186 PHE A O 1
ATOM 1479 N N . SER A 1 187 ? 5.414 25.219 19.828 1 91.81 187 SER A N 1
ATOM 1480 C CA . SER A 1 187 ? 4.781 26.391 20.406 1 91.81 187 SER A CA 1
ATOM 1481 C C . SER A 1 187 ? 5.598 26.938 21.578 1 91.81 187 SER A C 1
ATOM 1483 O O . SER A 1 187 ? 5.363 28.062 22.031 1 91.81 187 SER A O 1
ATOM 1485 N N . GLN A 1 188 ? 6.504 26.188 22.078 1 85 188 GLN A N 1
ATOM 1486 C CA . GLN A 1 188 ? 7.332 26.625 23.188 1 85 188 GLN A CA 1
ATOM 1487 C C . GLN A 1 188 ? 8.414 27.594 22.719 1 85 188 GLN A C 1
ATOM 1489 O O . GLN A 1 188 ? 8.984 27.406 21.641 1 85 188 GLN A O 1
ATOM 1494 N N . PRO A 1 189 ? 8.539 28.875 23.359 1 70.5 189 PRO A N 1
ATOM 1495 C CA . PRO A 1 189 ? 9.578 29.859 23.031 1 70.5 189 PRO A CA 1
ATOM 1496 C C . PRO A 1 189 ? 10.984 29.266 23.094 1 70.5 189 PRO A C 1
ATOM 1498 O O . PRO A 1 189 ? 11.258 28.391 23.922 1 70.5 189 PRO A O 1
ATOM 1501 N N . LYS A 1 190 ? 11.875 29.188 22 1 59.09 190 LYS A N 1
ATOM 1502 C CA . LYS A 1 190 ? 13.258 28.734 21.938 1 59.09 190 LYS A CA 1
ATOM 1503 C C . LYS A 1 190 ? 14.086 29.328 23.062 1 59.09 190 LYS A C 1
ATOM 1505 O O . LYS A 1 190 ? 15.312 29.172 23.094 1 59.09 190 LYS A O 1
ATOM 1510 N N . GLU A 1 191 ? 13.844 30.281 23.781 1 48 191 GLU A N 1
ATOM 1511 C CA . GLU A 1 191 ? 14.742 31.031 24.656 1 48 191 GLU A CA 1
ATOM 1512 C C . GLU A 1 191 ? 15.398 30.125 25.688 1 48 191 GLU A C 1
ATOM 1514 O O . GLU A 1 191 ? 16.594 30.25 25.984 1 48 191 GLU A O 1
ATOM 1519 N N . CYS A 1 192 ? 14.617 29.609 26.812 1 41.78 192 CYS A N 1
ATOM 1520 C CA . CYS A 1 192 ? 15.047 29.562 28.203 1 41.78 192 CYS A CA 1
ATOM 1521 C C . CYS A 1 192 ? 16.094 28.484 28.422 1 41.78 192 CYS A C 1
ATOM 1523 O O . CYS A 1 192 ? 16.297 28.031 29.562 1 41.78 192 CYS A O 1
ATOM 1525 N N . LEU A 1 193 ? 16.406 27.703 27.438 1 39.06 193 LEU A N 1
ATOM 1526 C CA . LEU A 1 193 ? 17.5 26.859 27.891 1 39.06 193 LEU A CA 1
ATOM 1527 C C . LEU A 1 193 ? 18.797 27.672 28 1 39.06 193 LEU A C 1
ATOM 1529 O O . LEU A 1 193 ? 19.531 27.812 27.016 1 39.06 193 LEU A O 1
ATOM 1533 N N . LYS A 1 194 ? 18.703 28.938 28.391 1 32.03 194 LYS A N 1
ATOM 1534 C CA . LYS A 1 194 ? 19.969 29.438 28.906 1 32.03 194 LYS A CA 1
ATOM 1535 C C . LYS A 1 194 ? 20.312 28.812 30.25 1 32.03 194 LYS A C 1
ATOM 1537 O O . LYS A 1 194 ? 19.422 28.641 31.109 1 32.03 194 LYS A O 1
ATOM 1542 N N . MET B 1 1 ? 16.906 -16.828 -17.922 1 67.44 1 MET B N 1
ATOM 1543 C CA . MET B 1 1 ? 16.297 -15.523 -18.141 1 67.44 1 MET B CA 1
ATOM 1544 C C . MET B 1 1 ? 16.266 -14.711 -16.844 1 67.44 1 MET B C 1
ATOM 1546 O O . MET B 1 1 ? 15.977 -15.25 -15.773 1 67.44 1 MET B O 1
ATOM 1550 N N . ASN B 1 2 ? 16.75 -13.445 -16.938 1 83.88 2 ASN B N 1
ATOM 1551 C CA . ASN B 1 2 ? 16.75 -12.648 -15.719 1 83.88 2 ASN B CA 1
ATOM 1552 C C . ASN B 1 2 ? 15.383 -12.016 -15.477 1 83.88 2 ASN B C 1
ATOM 1554 O O . ASN B 1 2 ? 14.484 -12.109 -16.312 1 83.88 2 ASN B O 1
ATOM 1558 N N . PHE B 1 3 ? 15.047 -11.617 -14.344 1 89.75 3 PHE B N 1
ATOM 1559 C CA . PHE B 1 3 ? 13.758 -11.109 -13.898 1 89.75 3 PHE B CA 1
ATOM 1560 C C . PHE B 1 3 ? 13.242 -10.031 -14.844 1 89.75 3 PHE B C 1
ATOM 1562 O O . PHE B 1 3 ? 12.094 -10.086 -15.289 1 89.75 3 PHE B O 1
ATOM 1569 N N . ILE B 1 4 ? 14.102 -9.133 -15.242 1 91.12 4 ILE B N 1
ATOM 1570 C CA . ILE B 1 4 ? 13.703 -8.016 -16.094 1 91.12 4 ILE B CA 1
ATOM 1571 C C . ILE B 1 4 ? 13.258 -8.547 -17.453 1 91.12 4 ILE B C 1
ATOM 1573 O O . ILE B 1 4 ? 12.258 -8.086 -18.016 1 91.12 4 ILE B O 1
ATOM 1577 N N . GLN B 1 5 ? 13.984 -9.5 -17.953 1 91.75 5 GLN B N 1
ATOM 1578 C CA . GLN B 1 5 ? 13.633 -10.094 -19.234 1 91.75 5 GLN B CA 1
ATOM 1579 C C . GLN B 1 5 ? 12.297 -10.828 -19.156 1 91.75 5 GLN B C 1
ATOM 1581 O O . GLN B 1 5 ? 11.484 -10.727 -20.078 1 91.75 5 GLN B O 1
ATOM 1586 N N . MET B 1 6 ? 12.125 -11.516 -18.078 1 93.19 6 MET B N 1
ATOM 1587 C CA . MET B 1 6 ? 10.867 -12.242 -17.891 1 93.19 6 MET B CA 1
ATOM 1588 C C . MET B 1 6 ? 9.68 -11.289 -17.891 1 93.19 6 MET B C 1
ATOM 1590 O O . MET B 1 6 ? 8.664 -11.547 -18.547 1 93.19 6 MET B O 1
ATOM 1594 N N . VAL B 1 7 ? 9.859 -10.203 -17.203 1 96.25 7 VAL B N 1
ATOM 1595 C CA . VAL B 1 7 ? 8.781 -9.227 -17.094 1 96.25 7 VAL B CA 1
ATOM 1596 C C . VAL B 1 7 ? 8.586 -8.516 -18.438 1 96.25 7 VAL B C 1
ATOM 1598 O O . VAL B 1 7 ? 7.457 -8.273 -18.859 1 96.25 7 VAL B O 1
ATOM 1601 N N . THR B 1 8 ? 9.695 -8.242 -19.109 1 95.69 8 THR B N 1
ATOM 1602 C CA . THR B 1 8 ? 9.617 -7.586 -20.406 1 95.69 8 THR B CA 1
ATOM 1603 C C . THR B 1 8 ? 8.852 -8.453 -21.406 1 95.69 8 THR B C 1
ATOM 1605 O O . THR B 1 8 ? 8.062 -7.945 -22.203 1 95.69 8 THR B O 1
ATOM 1608 N N . ASN B 1 9 ? 9.008 -9.742 -21.359 1 95.06 9 ASN B N 1
ATOM 1609 C CA . ASN B 1 9 ? 8.422 -10.68 -22.312 1 95.06 9 ASN B CA 1
ATOM 1610 C C . ASN B 1 9 ? 6.988 -11.039 -21.953 1 95.06 9 ASN B C 1
ATOM 1612 O O . ASN B 1 9 ? 6.277 -11.664 -22.734 1 95.06 9 ASN B O 1
ATOM 1616 N N . TYR B 1 10 ? 6.625 -10.695 -20.734 1 97.06 10 TYR B N 1
ATOM 1617 C CA . TYR B 1 10 ? 5.273 -11.016 -20.281 1 97.06 10 TYR B CA 1
ATOM 1618 C C . TYR B 1 10 ? 4.23 -10.281 -21.125 1 97.06 10 TYR B C 1
ATOM 1620 O O . TYR B 1 10 ? 4.371 -9.086 -21.391 1 97.06 10 TYR B O 1
ATOM 1628 N N . ARG B 1 11 ? 3.168 -10.953 -21.547 1 95.44 11 ARG B N 1
ATOM 1629 C CA . ARG B 1 11 ? 2.055 -10.359 -22.281 1 95.44 11 ARG B CA 1
ATOM 1630 C C . ARG B 1 11 ? 0.846 -10.164 -21.375 1 95.44 11 ARG B C 1
ATOM 1632 O O . ARG B 1 11 ? 0.143 -11.125 -21.047 1 95.44 11 ARG B O 1
ATOM 1639 N N . PRO B 1 12 ? 0.594 -8.922 -21.062 1 97.38 12 PRO B N 1
ATOM 1640 C CA . PRO B 1 12 ? -0.531 -8.641 -20.172 1 97.38 12 PRO B CA 1
ATOM 1641 C C . PRO B 1 12 ? -1.877 -9.047 -20.766 1 97.38 12 PRO B C 1
ATOM 1643 O O . PRO B 1 12 ? -2.061 -8.969 -21.984 1 97.38 12 PRO B O 1
ATOM 1646 N N . SER B 1 13 ? -2.799 -9.414 -19.938 1 95.06 13 SER B N 1
ATOM 1647 C CA . SER B 1 13 ? -4.121 -9.82 -20.391 1 95.06 13 SER B CA 1
ATOM 1648 C C . SER B 1 13 ? -5.16 -8.734 -20.141 1 95.06 13 SER B C 1
ATOM 1650 O O . SER B 1 13 ? -6.312 -8.859 -20.547 1 95.06 13 SER B O 1
ATOM 1652 N N . CYS B 1 14 ? -4.824 -7.688 -19.406 1 95 14 CYS B N 1
ATOM 1653 C CA . CYS B 1 14 ? -5.742 -6.605 -19.094 1 95 14 CYS B CA 1
ATOM 1654 C C . CYS B 1 14 ? -4.984 -5.312 -18.812 1 95 14 CYS B C 1
ATOM 1656 O O . CYS B 1 14 ? -3.752 -5.305 -18.781 1 95 14 CYS B O 1
ATOM 1658 N N . THR B 1 15 ? -5.711 -4.219 -18.625 1 94.56 15 THR B N 1
ATOM 1659 C CA . THR B 1 15 ? -5.129 -2.898 -18.391 1 94.56 15 THR B CA 1
ATOM 1660 C C . THR B 1 15 ? -4.32 -2.883 -17.109 1 94.56 15 THR B C 1
ATOM 1662 O O . THR B 1 15 ? -3.227 -2.316 -17.062 1 94.56 15 THR B O 1
ATOM 1665 N N . GLN B 1 16 ? -4.832 -3.498 -16.109 1 96 16 GLN B N 1
ATOM 1666 C CA . GLN B 1 16 ? -4.148 -3.549 -14.828 1 96 16 GLN B CA 1
ATOM 1667 C C . GLN B 1 16 ? -2.77 -4.188 -14.961 1 96 16 GLN B C 1
ATOM 1669 O O . GLN B 1 16 ? -1.776 -3.637 -14.477 1 96 16 GLN B O 1
ATOM 1674 N N . GLU B 1 17 ? -2.641 -5.293 -15.602 1 97.44 17 GLU B N 1
ATOM 1675 C CA . GLU B 1 17 ? -1.363 -5.98 -15.773 1 97.44 17 GLU B CA 1
ATOM 1676 C C . GLU B 1 17 ? -0.401 -5.145 -16.609 1 97.44 17 GLU B C 1
ATOM 1678 O O . GLU B 1 17 ? 0.805 -5.133 -16.359 1 97.44 17 GLU B O 1
ATOM 1683 N N . ALA B 1 18 ? -0.954 -4.516 -17.641 1 97.5 18 ALA B N 1
ATOM 1684 C CA . ALA B 1 18 ? -0.119 -3.68 -18.5 1 97.5 18 ALA B CA 1
ATOM 1685 C C . ALA B 1 18 ? 0.52 -2.541 -17.703 1 97.5 18 ALA B C 1
ATOM 1687 O O . ALA B 1 18 ? 1.719 -2.285 -17.828 1 97.5 18 ALA B O 1
ATOM 1688 N N . GLU B 1 19 ? -0.225 -1.882 -16.891 1 97 19 GLU B N 1
ATOM 1689 C CA . GLU B 1 19 ? 0.278 -0.783 -16.078 1 97 19 GLU B CA 1
ATOM 1690 C C . GLU B 1 19 ? 1.254 -1.286 -15.016 1 97 19 GLU B C 1
ATOM 1692 O O . GLU B 1 19 ? 2.291 -0.664 -14.773 1 97 19 GLU B O 1
ATOM 1697 N N . ASP B 1 20 ? 0.894 -2.395 -14.414 1 98.19 20 ASP B N 1
ATOM 1698 C CA . ASP B 1 20 ? 1.779 -2.967 -13.406 1 98.19 20 ASP B CA 1
ATOM 1699 C C . ASP B 1 20 ? 3.121 -3.365 -14.016 1 98.19 20 ASP B C 1
ATOM 1701 O O . ASP B 1 20 ? 4.172 -3.17 -13.406 1 98.19 20 ASP B O 1
ATOM 1705 N N . ARG B 1 21 ? 3.025 -3.947 -15.188 1 98.31 21 ARG B N 1
ATOM 1706 C CA . ARG B 1 21 ? 4.254 -4.324 -15.875 1 98.31 21 ARG B CA 1
ATOM 1707 C C . ARG B 1 21 ? 5.164 -3.115 -16.062 1 98.31 21 ARG B C 1
ATOM 1709 O O . ARG B 1 21 ? 6.371 -3.191 -15.812 1 98.31 21 ARG B O 1
ATOM 1716 N N . GLN B 1 22 ? 4.625 -2.039 -16.516 1 97.56 22 GLN B N 1
ATOM 1717 C CA . GLN B 1 22 ? 5.406 -0.827 -16.734 1 97.56 22 GLN B CA 1
ATOM 1718 C C . GLN B 1 22 ? 6.023 -0.329 -15.43 1 97.56 22 GLN B C 1
ATOM 1720 O O . GLN B 1 22 ? 7.203 0.035 -15.391 1 97.56 22 GLN B O 1
ATOM 1725 N N . THR B 1 23 ? 5.266 -0.332 -14.398 1 97.88 23 THR B N 1
ATOM 1726 C CA . THR B 1 23 ? 5.734 0.123 -13.094 1 97.88 23 THR B CA 1
ATOM 1727 C C . THR B 1 23 ? 6.855 -0.774 -12.578 1 97.88 23 THR B C 1
ATOM 1729 O O . THR B 1 23 ? 7.875 -0.284 -12.086 1 97.88 23 THR B O 1
ATOM 1732 N N . ILE B 1 24 ? 6.652 -2.066 -12.711 1 98 24 ILE B N 1
ATOM 1733 C CA . ILE B 1 24 ? 7.641 -3.033 -12.242 1 98 24 ILE B CA 1
ATOM 1734 C C . ILE B 1 24 ? 8.945 -2.854 -13.023 1 98 24 ILE B C 1
ATOM 1736 O O . ILE B 1 24 ? 10.031 -2.836 -12.438 1 98 24 ILE B O 1
ATOM 1740 N N . LEU B 1 25 ? 8.859 -2.688 -14.32 1 97 25 LEU B N 1
ATOM 1741 C CA . LEU B 1 25 ? 10.047 -2.502 -15.148 1 97 25 LEU B CA 1
ATOM 1742 C C . LEU B 1 25 ? 10.773 -1.217 -14.781 1 97 25 LEU B C 1
ATOM 1744 O O . LEU B 1 25 ? 12 -1.204 -14.672 1 97 25 LEU B O 1
ATOM 1748 N N . ARG B 1 26 ? 10.023 -0.189 -14.531 1 95.38 26 ARG B N 1
ATOM 1749 C CA . ARG B 1 26 ? 10.617 1.083 -14.141 1 95.38 26 ARG B CA 1
ATOM 1750 C C . ARG B 1 26 ? 11.406 0.941 -12.844 1 95.38 26 ARG B C 1
ATOM 1752 O O . ARG B 1 26 ? 12.57 1.358 -12.766 1 95.38 26 ARG B O 1
ATOM 1759 N N . TYR B 1 27 ? 10.789 0.353 -11.891 1 96.94 27 TYR B N 1
ATOM 1760 C CA . TYR B 1 27 ? 11.469 0.241 -10.602 1 96.94 27 TYR B CA 1
ATOM 1761 C C . TYR B 1 27 ? 12.656 -0.703 -10.688 1 96.94 27 TYR B C 1
ATOM 1763 O O . TYR B 1 27 ? 13.695 -0.468 -10.062 1 96.94 27 TYR B O 1
ATOM 1771 N N . ALA B 1 28 ? 12.391 -1.799 -11.391 1 94.75 28 ALA B N 1
ATOM 1772 C CA . ALA B 1 28 ? 13.492 -2.75 -11.539 1 94.75 28 ALA B CA 1
ATOM 1773 C C . ALA B 1 28 ? 14.711 -2.08 -12.164 1 94.75 28 ALA B C 1
ATOM 1775 O O . ALA B 1 28 ? 15.852 -2.408 -11.82 1 94.75 28 ALA B O 1
ATOM 1776 N N . GLN B 1 29 ? 14.508 -1.194 -13.055 1 92.56 29 GLN B N 1
ATOM 1777 C CA . GLN B 1 29 ? 15.609 -0.456 -13.672 1 92.56 29 GLN B CA 1
ATOM 1778 C C . GLN B 1 29 ? 16.281 0.479 -12.672 1 92.56 29 GLN B C 1
ATOM 1780 O O . GLN B 1 29 ? 17.5 0.635 -12.68 1 92.56 29 GLN B O 1
ATOM 1785 N N . LEU B 1 30 ? 15.531 1.087 -11.836 1 92.25 30 LEU B N 1
ATOM 1786 C CA . LEU B 1 30 ? 16.047 2.02 -10.836 1 92.25 30 LEU B CA 1
ATOM 1787 C C . LEU B 1 30 ? 16.797 1.279 -9.734 1 92.25 30 LEU B C 1
ATOM 1789 O O . LEU B 1 30 ? 17.891 1.684 -9.352 1 92.25 30 LEU B O 1
ATOM 1793 N N . ALA B 1 31 ? 16.172 0.214 -9.242 1 91.75 31 ALA B N 1
ATOM 1794 C CA . ALA B 1 31 ? 16.672 -0.47 -8.055 1 91.75 31 ALA B CA 1
ATOM 1795 C C . ALA B 1 31 ? 17.75 -1.495 -8.422 1 91.75 31 ALA B C 1
ATOM 1797 O O . ALA B 1 31 ? 18.531 -1.903 -7.57 1 91.75 31 ALA B O 1
ATOM 1798 N N . GLY B 1 32 ? 17.703 -2.004 -9.703 1 90.44 32 GLY B N 1
ATOM 1799 C CA . GLY B 1 32 ? 18.578 -3.096 -10.078 1 90.44 32 GLY B CA 1
ATOM 1800 C C . GLY B 1 32 ? 18.219 -4.414 -9.414 1 90.44 32 GLY B C 1
ATOM 1801 O O . GLY B 1 32 ? 17.047 -4.699 -9.195 1 90.44 32 GLY B O 1
ATOM 1802 N N . PRO B 1 33 ? 19.188 -5.273 -9.172 1 89.88 33 PRO B N 1
ATOM 1803 C CA . PRO B 1 33 ? 18.906 -6.609 -8.633 1 89.88 33 PRO B CA 1
ATOM 1804 C C . PRO B 1 33 ? 18.344 -6.574 -7.219 1 89.88 33 PRO B C 1
ATOM 1806 O O . PRO B 1 33 ? 17.828 -7.578 -6.73 1 89.88 33 PRO B O 1
ATOM 1809 N N . GLY B 1 34 ? 18.5 -5.41 -6.594 1 91 34 GLY B N 1
ATOM 1810 C CA . GLY B 1 34 ? 18 -5.25 -5.238 1 91 34 GLY B CA 1
ATOM 1811 C C . GLY B 1 34 ? 16.516 -5.5 -5.125 1 91 34 GLY B C 1
ATOM 1812 O O . GLY B 1 34 ? 16.016 -5.836 -4.047 1 91 34 GLY B O 1
ATOM 1813 N N . VAL B 1 35 ? 15.789 -5.406 -6.188 1 94.12 35 VAL B N 1
ATOM 1814 C CA . VAL B 1 35 ? 14.336 -5.562 -6.199 1 94.12 35 VAL B CA 1
ATOM 1815 C C . VAL B 1 35 ? 13.969 -6.992 -5.816 1 94.12 35 VAL B C 1
ATOM 1817 O O . VAL B 1 35 ? 12.852 -7.254 -5.359 1 94.12 35 VAL B O 1
ATOM 1820 N N . LEU B 1 36 ? 14.906 -7.949 -5.941 1 95.81 36 LEU B N 1
ATOM 1821 C CA . LEU B 1 36 ? 14.633 -9.344 -5.613 1 95.81 36 LEU B CA 1
ATOM 1822 C C . LEU B 1 36 ? 14.781 -9.586 -4.113 1 95.81 36 LEU B C 1
ATOM 1824 O O . LEU B 1 36 ? 14.375 -10.633 -3.607 1 95.81 36 LEU B O 1
ATOM 1828 N N . GLU B 1 37 ? 15.352 -8.578 -3.453 1 95.38 37 GLU B N 1
ATOM 1829 C CA . GLU B 1 37 ? 15.664 -8.727 -2.035 1 95.38 37 GLU B CA 1
ATOM 1830 C C . GLU B 1 37 ? 14.578 -8.102 -1.162 1 95.38 37 GLU B C 1
ATOM 1832 O O . GLU B 1 37 ? 14.148 -6.973 -1.412 1 95.38 37 GLU B O 1
ATOM 1837 N N . ARG B 1 38 ? 14.273 -8.766 -0.123 1 93 38 ARG B N 1
ATOM 1838 C CA . ARG B 1 38 ? 13.25 -8.258 0.781 1 93 38 ARG B CA 1
ATOM 1839 C C . ARG B 1 38 ? 13.75 -7.059 1.57 1 93 38 ARG B C 1
ATOM 1841 O O . ARG B 1 38 ? 12.969 -6.355 2.213 1 93 38 ARG B O 1
ATOM 1848 N N . SER B 1 39 ? 15.016 -6.852 1.558 1 92.44 39 SER B N 1
ATOM 1849 C CA . SER B 1 39 ? 15.602 -5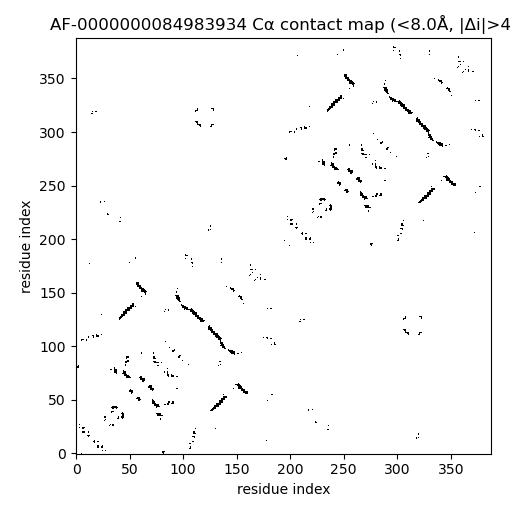.711 2.25 1 92.44 39 SER B CA 1
ATOM 1850 C C . SER B 1 39 ? 15.289 -4.402 1.531 1 92.44 39 SER B C 1
ATOM 1852 O O . SER B 1 39 ? 15.477 -3.32 2.086 1 92.44 39 SER B O 1
ATOM 1854 N N . ASP B 1 40 ? 14.922 -4.508 0.255 1 94.31 40 ASP B N 1
ATOM 1855 C CA . ASP B 1 40 ? 14.453 -3.299 -0.412 1 94.31 40 ASP B CA 1
ATOM 1856 C C . ASP B 1 40 ? 13.18 -2.77 0.246 1 94.31 40 ASP B C 1
ATOM 1858 O O . ASP B 1 40 ? 12.125 -3.408 0.175 1 94.31 40 ASP B O 1
ATOM 1862 N N . SER B 1 41 ? 13.227 -1.609 0.77 1 94.94 41 SER B N 1
ATOM 1863 C CA . SER B 1 41 ? 12.188 -1.068 1.636 1 94.94 41 SER B CA 1
ATOM 1864 C C . SER B 1 41 ? 11.039 -0.474 0.819 1 94.94 41 SER B C 1
ATOM 1866 O O . SER B 1 41 ? 9.992 -0.138 1.366 1 94.94 41 SER B O 1
ATOM 1868 N N . ILE B 1 42 ? 11.211 -0.321 -0.52 1 97.31 42 ILE B N 1
ATOM 1869 C CA . ILE B 1 42 ? 10.188 0.273 -1.374 1 97.31 42 ILE B CA 1
ATOM 1870 C C . ILE B 1 42 ? 9.32 -0.828 -1.979 1 97.31 42 ILE B C 1
ATOM 1872 O O . ILE B 1 42 ? 8.094 -0.772 -1.896 1 97.31 42 ILE B O 1
ATOM 1876 N N . ALA B 1 43 ? 9.984 -1.781 -2.596 1 97.75 43 ALA B N 1
ATOM 1877 C CA . ALA B 1 43 ? 9.289 -2.857 -3.297 1 97.75 43 ALA B CA 1
ATOM 1878 C C . ALA B 1 43 ? 10.188 -4.082 -3.447 1 97.75 43 ALA B C 1
ATOM 1880 O O . ALA B 1 43 ? 11.406 -3.951 -3.598 1 97.75 43 ALA B O 1
ATOM 1881 N N . HIS B 1 44 ? 9.555 -5.246 -3.398 1 97.25 44 HIS B N 1
ATOM 1882 C CA . HIS B 1 44 ? 10.32 -6.449 -3.707 1 97.25 44 HIS B CA 1
ATOM 1883 C C . HIS B 1 44 ? 9.422 -7.527 -4.309 1 97.25 44 HIS B C 1
ATOM 1885 O O . HIS B 1 44 ? 8.203 -7.457 -4.199 1 97.25 44 HIS B O 1
ATOM 1891 N N . VAL B 1 45 ? 10.094 -8.523 -4.918 1 98 45 VAL B N 1
ATOM 1892 C CA . VAL B 1 45 ? 9.414 -9.508 -5.754 1 98 45 VAL B CA 1
ATOM 1893 C C . VAL B 1 45 ? 8.953 -10.688 -4.902 1 98 45 VAL B C 1
ATOM 1895 O O . VAL B 1 45 ? 9.703 -11.164 -4.043 1 98 45 VAL B O 1
ATOM 1898 N N . THR B 1 46 ? 7.738 -11.094 -5.129 1 98.12 46 THR B N 1
ATOM 1899 C CA . THR B 1 46 ? 7.203 -12.344 -4.617 1 98.12 46 THR B CA 1
ATOM 1900 C C . THR B 1 46 ? 6.789 -13.266 -5.766 1 98.12 46 THR B C 1
ATOM 1902 O O . THR B 1 46 ? 6.457 -12.797 -6.855 1 98.12 46 THR B O 1
ATOM 1905 N N . SER B 1 47 ? 6.875 -14.5 -5.512 1 98.25 47 SER B N 1
ATOM 1906 C CA . SER B 1 47 ? 6.531 -15.516 -6.5 1 98.25 47 SER B CA 1
ATOM 1907 C C . SER B 1 47 ? 5.523 -16.516 -5.941 1 98.25 47 SER B C 1
ATOM 1909 O O . SER B 1 47 ? 5.676 -17 -4.816 1 98.25 47 SER B O 1
ATOM 1911 N N . SER B 1 48 ? 4.473 -16.797 -6.758 1 98.62 48 SER B N 1
ATOM 1912 C CA . SER B 1 48 ? 3.393 -17.641 -6.273 1 98.62 48 SER B CA 1
ATOM 1913 C C . SER B 1 48 ? 3.035 -18.719 -7.297 1 98.62 48 SER B C 1
ATOM 1915 O O . SER B 1 48 ? 3.359 -18.594 -8.477 1 98.62 48 SER B O 1
ATOM 1917 N N . ALA B 1 49 ? 2.459 -19.766 -6.805 1 98.75 49 ALA B N 1
ATOM 1918 C CA . ALA B 1 49 ? 2.043 -20.891 -7.621 1 98.75 49 ALA B CA 1
ATOM 1919 C C . ALA B 1 49 ? 0.525 -21.062 -7.613 1 98.75 49 ALA B C 1
ATOM 1921 O O . ALA B 1 49 ? -0.076 -21.266 -6.559 1 98.75 49 ALA B O 1
ATOM 1922 N N . PHE B 1 50 ? -0.053 -20.859 -8.734 1 98.88 50 PHE B N 1
ATOM 1923 C CA . PHE B 1 50 ? -1.441 -21.266 -8.93 1 98.88 50 PHE B CA 1
ATOM 1924 C C . PHE B 1 50 ? -1.528 -22.719 -9.352 1 98.88 50 PHE B C 1
ATOM 1926 O O . PHE B 1 50 ? -1.368 -23.047 -10.531 1 98.88 50 PHE B O 1
ATOM 1933 N N . VAL B 1 51 ? -1.878 -23.578 -8.422 1 98.88 51 VAL B N 1
ATOM 1934 C CA . VAL B 1 51 ? -1.756 -25.016 -8.617 1 98.88 51 VAL B CA 1
ATOM 1935 C C . VAL B 1 51 ? -3.127 -25.609 -8.922 1 98.88 51 VAL B C 1
ATOM 1937 O O . VAL B 1 51 ? -4.039 -25.531 -8.094 1 98.88 51 VAL B O 1
ATOM 1940 N N . LEU B 1 52 ? -3.205 -26.203 -10.055 1 98.75 52 LEU B N 1
ATOM 1941 C CA . LEU B 1 52 ? -4.418 -26.891 -10.461 1 98.75 52 LEU B CA 1
ATOM 1942 C C . LEU B 1 52 ? -4.195 -28.406 -10.484 1 98.75 52 LEU B C 1
ATOM 1944 O O . LEU B 1 52 ? -3.053 -28.875 -10.516 1 98.75 52 LEU B O 1
ATOM 1948 N N . ASP B 1 53 ? -5.316 -29.125 -10.43 1 98.38 53 ASP B N 1
ATOM 1949 C CA . ASP B 1 53 ? -5.176 -30.562 -10.664 1 98.38 53 ASP B CA 1
ATOM 1950 C C . ASP B 1 53 ? -4.988 -30.859 -12.148 1 98.38 53 ASP B C 1
ATOM 1952 O O . ASP B 1 53 ? -5.148 -29.969 -12.992 1 98.38 53 ASP B O 1
ATOM 1956 N N . THR B 1 54 ? -4.711 -32.094 -12.43 1 96.19 54 THR B N 1
ATOM 1957 C CA . THR B 1 54 ? -4.355 -32.469 -13.789 1 96.19 54 THR B CA 1
ATOM 1958 C C . THR B 1 54 ? -5.527 -32.25 -14.742 1 96.19 54 THR B C 1
ATOM 1960 O O . THR B 1 54 ? -5.332 -32.062 -15.945 1 96.19 54 THR B O 1
ATOM 1963 N N . SER B 1 55 ? -6.738 -32.25 -14.266 1 96.31 55 SER B N 1
ATOM 1964 C CA . SER B 1 55 ? -7.922 -32.031 -15.086 1 96.31 55 SER B CA 1
ATOM 1965 C C . SER B 1 55 ? -8.266 -30.547 -15.188 1 96.31 55 SER B C 1
ATOM 1967 O O . SER B 1 55 ? -9.211 -30.156 -15.891 1 96.31 55 SER B O 1
ATOM 1969 N N . LEU B 1 56 ? -7.535 -29.688 -14.469 1 97.56 56 LEU B N 1
ATOM 1970 C CA . LEU B 1 56 ? -7.734 -28.25 -14.43 1 97.56 56 LEU B CA 1
ATOM 1971 C C . LEU B 1 56 ? -9.125 -27.906 -13.922 1 97.56 56 LEU B C 1
ATOM 1973 O O . LEU B 1 56 ? -9.766 -26.969 -14.422 1 97.56 56 LEU B O 1
ATOM 1977 N N . SER B 1 57 ? -9.602 -28.688 -12.992 1 97.81 57 SER B N 1
ATOM 1978 C CA . SER B 1 57 ? -10.953 -28.484 -12.477 1 97.81 57 SER B CA 1
ATOM 1979 C C . SER B 1 57 ? -10.922 -28.016 -11.023 1 97.81 57 SER B C 1
ATOM 1981 O O . SER B 1 57 ? -11.93 -27.531 -10.5 1 97.81 57 SER B O 1
ATOM 1983 N N . HIS B 1 58 ? -9.836 -28.25 -10.328 1 98.69 58 HIS B N 1
ATOM 1984 C CA . HIS B 1 58 ? -9.672 -27.875 -8.93 1 98.69 58 HIS B CA 1
ATOM 1985 C C . HIS B 1 58 ? -8.398 -27.062 -8.719 1 98.69 58 HIS B C 1
ATOM 1987 O O . HIS B 1 58 ? -7.438 -27.203 -9.477 1 98.69 58 HIS B O 1
ATOM 1993 N N . VAL B 1 59 ? -8.43 -26.234 -7.715 1 98.81 59 VAL B N 1
ATOM 1994 C CA . VAL B 1 59 ? -7.285 -25.406 -7.355 1 98.81 59 VAL B CA 1
ATOM 1995 C C . VAL B 1 59 ? -6.852 -25.719 -5.926 1 98.81 59 VAL B C 1
ATOM 1997 O O . VAL B 1 59 ? -7.695 -25.953 -5.051 1 98.81 59 VAL B O 1
ATOM 2000 N N . LEU B 1 60 ? -5.555 -25.781 -5.703 1 98.81 60 LEU B N 1
ATOM 2001 C CA . LEU B 1 60 ? -4.977 -25.984 -4.379 1 98.81 60 LEU B CA 1
ATOM 2002 C C . LEU B 1 60 ? -4.75 -24.656 -3.67 1 98.81 60 LEU B C 1
ATOM 2004 O O . LEU B 1 60 ? -4.062 -23.781 -4.195 1 98.81 60 LEU B O 1
ATOM 2008 N N . LEU B 1 61 ? -5.355 -24.484 -2.488 1 98.75 61 LEU B N 1
ATOM 2009 C CA . LEU B 1 61 ? -5.207 -23.25 -1.728 1 98.75 61 LEU B CA 1
ATOM 2010 C C . LEU B 1 61 ? -4.738 -23.547 -0.305 1 98.75 61 LEU B C 1
ATOM 2012 O O . LEU B 1 61 ? -4.91 -24.656 0.194 1 98.75 61 LEU B O 1
ATOM 2016 N N . VAL B 1 62 ? -4.082 -22.578 0.245 1 98.5 62 VAL B N 1
ATOM 2017 C CA . VAL B 1 62 ? -3.652 -22.641 1.638 1 98.5 62 VAL B CA 1
ATOM 2018 C C . VAL B 1 62 ? -4.41 -21.594 2.459 1 98.5 62 VAL B C 1
ATOM 2020 O O . VAL B 1 62 ? -4.785 -20.547 1.943 1 98.5 62 VAL B O 1
ATOM 2023 N N . ARG B 1 63 ? -4.645 -21.891 3.717 1 97.62 63 ARG B N 1
ATOM 2024 C CA . ARG B 1 63 ? -5.289 -20.938 4.621 1 97.62 63 ARG B CA 1
ATOM 2025 C C . ARG B 1 63 ? -4.266 -20.234 5.508 1 97.62 63 ARG B C 1
ATOM 2027 O O . ARG B 1 63 ? -3.662 -20.859 6.383 1 97.62 63 ARG B O 1
ATOM 2034 N N . HIS B 1 64 ? -4.094 -18.969 5.2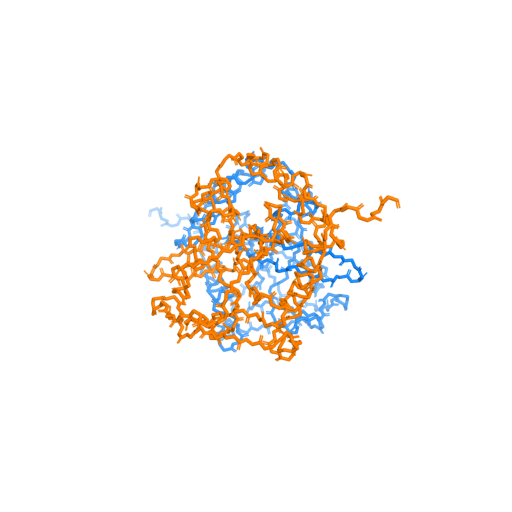97 1 93.12 64 HI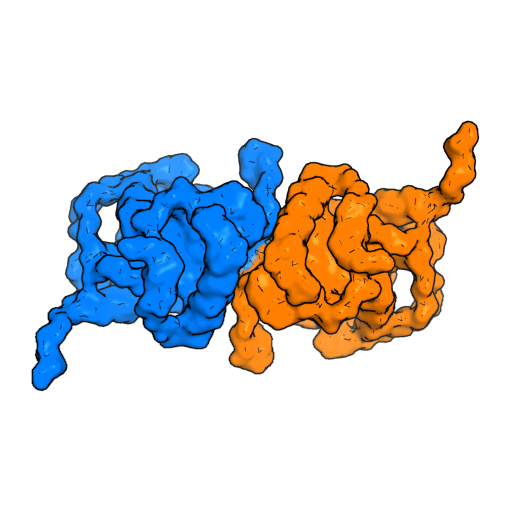S B N 1
ATOM 2035 C CA . HIS B 1 64 ? -3.078 -18.219 6.02 1 93.12 64 HIS B CA 1
ATOM 2036 C C . HIS B 1 64 ? -3.355 -18.203 7.52 1 93.12 64 HIS B C 1
ATOM 2038 O O . HIS B 1 64 ? -4.488 -17.984 7.945 1 93.12 64 HIS B O 1
ATOM 2044 N N . SER B 1 65 ? -2.328 -18.375 8.297 1 88.31 65 SER B N 1
ATOM 2045 C CA . SER B 1 65 ? -2.482 -18.484 9.742 1 88.31 65 SER B CA 1
ATOM 2046 C C . SER B 1 65 ? -2.932 -17.172 10.352 1 88.31 65 SER B C 1
ATOM 2048 O O . SER B 1 65 ? -3.791 -17.141 11.242 1 88.31 65 SER B O 1
ATOM 2050 N N . LEU B 1 66 ? -2.426 -16.062 9.914 1 79.94 66 LEU B N 1
ATOM 2051 C CA . LEU B 1 66 ? -2.678 -14.766 10.523 1 79.94 66 LEU B CA 1
ATOM 2052 C C . LEU B 1 66 ? -3.963 -14.156 9.977 1 79.94 66 LEU B C 1
ATOM 2054 O O . LEU B 1 66 ? -4.781 -13.641 10.742 1 79.94 66 LEU B O 1
ATOM 2058 N N . ARG B 1 67 ? -4.188 -14.297 8.703 1 80.81 67 ARG B N 1
ATOM 2059 C CA . ARG B 1 67 ? -5.309 -13.625 8.055 1 80.81 67 ARG B CA 1
ATOM 2060 C C . ARG B 1 67 ? -6.543 -14.523 8.023 1 80.81 67 ARG B C 1
ATOM 2062 O O . ARG B 1 67 ? -7.668 -14.039 7.902 1 80.81 67 ARG B O 1
ATOM 2069 N N . GLY B 1 68 ? -6.336 -15.805 7.977 1 88.44 68 GLY B N 1
ATOM 2070 C CA . GLY B 1 68 ? -7.414 -16.781 7.953 1 88.44 68 GLY B CA 1
ATOM 2071 C C . GLY B 1 68 ? -8.07 -16.906 6.59 1 88.44 68 GLY B C 1
ATOM 2072 O O . GLY B 1 68 ? -9.141 -17.516 6.461 1 88.44 68 GLY B O 1
ATOM 2073 N N . SER B 1 69 ? -7.531 -16.344 5.641 1 93.81 69 SER B N 1
ATOM 2074 C CA . SER B 1 69 ? -8.094 -16.375 4.293 1 93.81 69 SER B CA 1
ATOM 2075 C C . SER B 1 69 ? -7.375 -17.406 3.418 1 93.81 69 SER B C 1
ATOM 2077 O O . SER B 1 69 ? -6.195 -17.688 3.625 1 93.81 69 SER B O 1
ATOM 2079 N N . TRP B 1 70 ? -8.117 -17.969 2.502 1 97.56 70 TRP B N 1
ATOM 2080 C CA . TRP B 1 70 ? -7.555 -18.875 1.512 1 97.56 70 TRP B CA 1
ATOM 2081 C C . TRP B 1 70 ? -6.809 -18.109 0.427 1 97.56 70 TRP B C 1
ATOM 2083 O O . TRP B 1 70 ? -7.277 -17.062 -0.035 1 97.56 70 TRP B O 1
ATOM 2093 N N . SER B 1 71 ? -5.691 -18.641 0.055 1 97.88 71 SER B N 1
ATOM 2094 C CA . SER B 1 71 ? -4.898 -18.031 -1.007 1 97.88 71 SER B CA 1
ATOM 2095 C C . SER B 1 71 ? -3.975 -19.047 -1.661 1 97.88 71 SER B C 1
ATOM 2097 O O . SER B 1 71 ? -3.799 -20.156 -1.145 1 97.88 71 SER B O 1
ATOM 2099 N N . TRP B 1 72 ? -3.43 -18.672 -2.807 1 98.44 72 TRP B N 1
ATOM 2100 C CA . TRP B 1 72 ? -2.412 -19.5 -3.447 1 98.44 72 TRP B CA 1
ATOM 2101 C C . TRP B 1 72 ? -1.124 -19.516 -2.631 1 98.44 72 TRP B C 1
ATOM 2103 O O . TRP B 1 72 ? -0.869 -18.594 -1.852 1 98.44 72 TRP B O 1
ATOM 2113 N N . PRO B 1 73 ? -0.373 -20.641 -2.674 1 98.25 73 PRO B N 1
ATOM 2114 C CA . PRO B 1 73 ? 0.928 -20.641 -2.002 1 98.25 73 PRO B CA 1
ATOM 2115 C C . PRO B 1 73 ? 1.961 -19.766 -2.715 1 98.25 73 PRO B C 1
ATOM 2117 O O . PRO B 1 73 ? 1.947 -19.672 -3.945 1 98.25 73 PRO B O 1
ATOM 2120 N N . GLY B 1 74 ? 2.818 -19.156 -2.068 1 97.88 74 GLY B N 1
ATOM 2121 C CA . GLY B 1 74 ? 3.865 -18.297 -2.6 1 97.88 74 GLY B CA 1
ATOM 2122 C C . GLY B 1 74 ? 4.75 -17.688 -1.522 1 97.88 74 GLY B C 1
ATOM 2123 O O . GLY B 1 74 ? 4.574 -17.984 -0.337 1 97.88 74 GLY B O 1
ATOM 2124 N N . GLY B 1 75 ? 5.734 -16.906 -1.955 1 97.19 75 GLY B N 1
ATOM 2125 C CA . GLY B 1 75 ? 6.668 -16.297 -1.021 1 97.19 75 GLY B CA 1
ATOM 2126 C C . GLY B 1 75 ? 7.625 -15.32 -1.684 1 97.19 75 GLY B C 1
ATOM 2127 O O . GLY B 1 75 ? 7.492 -15.023 -2.873 1 97.19 75 GLY B O 1
ATOM 2128 N N . HIS B 1 76 ? 8.5 -14.867 -0.888 1 97.62 76 HIS B N 1
ATOM 2129 C CA . HIS B 1 76 ? 9.469 -13.883 -1.352 1 97.62 76 HIS B CA 1
ATOM 2130 C C . HIS B 1 76 ? 10.562 -14.531 -2.191 1 97.62 76 HIS B C 1
ATOM 2132 O O . HIS B 1 76 ? 10.969 -15.664 -1.921 1 97.62 76 HIS B O 1
ATOM 2138 N N . ALA B 1 77 ? 11.039 -13.773 -3.164 1 97 77 ALA B N 1
ATOM 2139 C CA . ALA B 1 77 ? 12.141 -14.258 -3.996 1 97 77 ALA B CA 1
ATOM 2140 C C . ALA B 1 77 ? 13.43 -14.383 -3.186 1 97 77 ALA B C 1
ATOM 2142 O O . ALA B 1 77 ? 14.211 -15.312 -3.393 1 97 77 ALA B O 1
ATOM 2143 N N . ASP B 1 78 ? 13.648 -13.43 -2.293 1 95.06 78 ASP B N 1
ATOM 2144 C CA . ASP B 1 78 ? 14.789 -13.406 -1.381 1 95.06 78 ASP B CA 1
ATOM 2145 C C . ASP B 1 78 ? 16.109 -13.531 -2.143 1 95.06 78 ASP B C 1
ATOM 2147 O O . ASP B 1 78 ? 16.953 -14.367 -1.808 1 95.06 78 ASP B O 1
ATOM 2151 N N . GLY B 1 79 ? 16.188 -12.859 -3.236 1 94.12 79 GLY B N 1
ATOM 2152 C CA . GLY B 1 79 ? 17.422 -12.773 -3.988 1 94.12 79 GLY B CA 1
ATOM 2153 C C . GLY B 1 79 ? 17.531 -13.82 -5.082 1 94.12 79 GLY B C 1
ATOM 2154 O O . GLY B 1 79 ? 18.453 -13.773 -5.902 1 94.12 79 GLY B O 1
ATOM 2155 N N . ASN B 1 80 ? 16.656 -14.812 -5.164 1 95.12 80 ASN B N 1
ATOM 2156 C CA . ASN B 1 80 ? 16.656 -15.836 -6.203 1 95.12 80 ASN B CA 1
ATOM 2157 C C . ASN B 1 80 ? 15.969 -15.352 -7.473 1 95.12 80 ASN B C 1
ATOM 2159 O O . ASN B 1 80 ? 14.75 -15.164 -7.488 1 95.12 80 ASN B O 1
ATOM 2163 N N . PRO B 1 81 ? 16.719 -15.266 -8.555 1 93.44 81 PRO B N 1
ATOM 2164 C CA . PRO B 1 81 ? 16.125 -14.742 -9.781 1 93.44 81 PRO B CA 1
ATOM 2165 C C . PRO B 1 81 ? 15.25 -15.773 -10.5 1 93.44 81 PRO B C 1
ATOM 2167 O O . PRO B 1 81 ? 14.477 -15.422 -11.391 1 93.44 81 PRO B O 1
ATOM 2170 N N . ASP B 1 82 ? 15.477 -17.047 -10.234 1 96 82 ASP B N 1
ATOM 2171 C CA . ASP B 1 82 ? 14.625 -18.078 -10.812 1 96 82 ASP B CA 1
ATOM 2172 C C . ASP B 1 82 ? 13.273 -18.141 -10.102 1 96 82 ASP B C 1
ATOM 2174 O O . ASP B 1 82 ? 13.062 -19 -9.234 1 96 82 ASP B O 1
ATOM 2178 N N . LEU B 1 83 ? 12.375 -17.344 -10.523 1 97.31 83 LEU B N 1
ATOM 2179 C CA . LEU B 1 83 ? 11.109 -17.141 -9.828 1 97.31 83 LEU B CA 1
ATOM 2180 C C . LEU B 1 83 ? 10.227 -18.375 -9.914 1 97.31 83 LEU B C 1
ATOM 2182 O O . LEU B 1 83 ? 9.438 -18.641 -9.008 1 97.31 83 LEU B O 1
ATOM 2186 N N . LEU B 1 84 ? 10.32 -19.125 -10.992 1 97.56 84 LEU B N 1
ATOM 2187 C CA . LEU B 1 84 ? 9.594 -20.391 -11.078 1 97.56 84 LEU B CA 1
ATOM 2188 C C . LEU B 1 84 ? 10.062 -21.359 -9.992 1 97.56 84 LEU B C 1
ATOM 2190 O O . LEU B 1 84 ? 9.242 -21.984 -9.32 1 97.56 84 LEU B O 1
ATOM 2194 N N . SER B 1 85 ? 11.367 -21.438 -9.859 1 97.31 85 SER B N 1
ATOM 2195 C CA . SER B 1 85 ? 11.914 -22.297 -8.805 1 97.31 85 SER B CA 1
ATOM 2196 C C . SER B 1 85 ? 11.445 -21.828 -7.43 1 97.31 85 SER B C 1
ATOM 2198 O O . SER B 1 85 ? 11.188 -22.656 -6.547 1 97.31 85 SER B O 1
ATOM 2200 N N . VAL B 1 86 ? 11.367 -20.562 -7.227 1 97.75 86 VAL B N 1
ATOM 2201 C CA . VAL B 1 86 ? 10.883 -20.016 -5.965 1 97.75 86 VAL B CA 1
ATOM 2202 C C . VAL B 1 86 ? 9.438 -20.438 -5.73 1 97.75 86 VAL B C 1
ATOM 2204 O O . VAL B 1 86 ? 9.086 -20.906 -4.645 1 97.75 86 VAL B O 1
ATOM 2207 N N . ALA B 1 87 ? 8.602 -20.297 -6.746 1 98.25 87 ALA B N 1
ATOM 2208 C CA . ALA B 1 87 ? 7.188 -20.656 -6.637 1 98.25 87 ALA B CA 1
ATOM 2209 C C . ALA B 1 87 ? 7.031 -22.141 -6.277 1 98.25 87 ALA B C 1
ATOM 2211 O O . ALA B 1 87 ? 6.242 -22.484 -5.398 1 98.25 87 ALA B O 1
ATOM 2212 N N . ILE B 1 88 ? 7.809 -22.953 -6.934 1 98.38 88 ILE B N 1
ATOM 2213 C CA . ILE B 1 88 ? 7.738 -24.391 -6.719 1 98.38 88 ILE B CA 1
ATOM 2214 C C . ILE B 1 88 ? 8.195 -24.719 -5.297 1 98.38 88 ILE B C 1
ATOM 2216 O O . ILE B 1 88 ? 7.535 -25.484 -4.59 1 98.38 88 ILE B O 1
ATOM 2220 N N . ARG B 1 89 ? 9.305 -24.141 -4.879 1 97.81 89 ARG B N 1
ATOM 2221 C CA . ARG B 1 89 ? 9.828 -24.375 -3.535 1 97.81 89 ARG B CA 1
ATOM 2222 C C . ARG B 1 89 ? 8.812 -23.969 -2.475 1 97.81 89 ARG B C 1
ATOM 2224 O O . ARG B 1 89 ? 8.539 -24.734 -1.545 1 97.81 89 ARG B O 1
ATOM 2231 N N . GLU B 1 90 ? 8.273 -22.766 -2.598 1 97.88 90 GLU B N 1
ATOM 2232 C CA . GLU B 1 90 ? 7.289 -22.281 -1.644 1 97.88 90 GLU B CA 1
ATOM 2233 C C . GLU B 1 90 ? 6.055 -23.172 -1.609 1 97.88 90 GLU B C 1
ATOM 2235 O O . GLU B 1 90 ? 5.504 -23.438 -0.54 1 97.88 90 GLU B O 1
ATOM 2240 N N . CYS B 1 91 ? 5.609 -23.609 -2.76 1 98.44 91 CYS B N 1
ATOM 2241 C CA . CYS B 1 91 ? 4.453 -24.484 -2.828 1 98.44 91 CYS B CA 1
ATOM 2242 C C . CYS B 1 91 ? 4.719 -25.781 -2.072 1 98.44 91 CYS B C 1
ATOM 2244 O O . CYS B 1 91 ? 3.891 -26.219 -1.269 1 98.44 91 CYS B O 1
ATOM 2246 N N . ARG B 1 92 ? 5.859 -26.359 -2.305 1 98.25 92 ARG B N 1
ATOM 2247 C CA . ARG B 1 92 ? 6.223 -27.594 -1.608 1 98.25 92 ARG B CA 1
ATOM 2248 C C . ARG B 1 92 ? 6.242 -27.375 -0.098 1 98.25 92 ARG B C 1
ATOM 2250 O O . ARG B 1 92 ? 5.695 -28.188 0.654 1 98.25 92 ARG B O 1
ATOM 2257 N N . GLU B 1 93 ? 6.82 -26.312 0.315 1 97.81 93 GLU B N 1
ATOM 2258 C CA . GLU B 1 93 ? 6.941 -26.016 1.738 1 97.81 93 GLU B CA 1
ATOM 2259 C C . GLU B 1 93 ? 5.574 -25.797 2.375 1 97.81 93 GLU B C 1
ATOM 2261 O O . GLU B 1 93 ? 5.312 -26.281 3.479 1 97.81 93 GLU B O 1
ATOM 2266 N N . GLU B 1 94 ? 4.641 -25.109 1.681 1 98.12 94 GLU B N 1
ATOM 2267 C CA . GLU B 1 94 ? 3.389 -24.656 2.279 1 98.12 94 GLU B CA 1
ATOM 2268 C C . GLU B 1 94 ? 2.297 -25.719 2.141 1 98.12 94 GLU B C 1
ATOM 2270 O O . GLU B 1 94 ? 1.277 -25.656 2.83 1 98.12 94 GLU B O 1
ATOM 2275 N N . THR B 1 95 ? 2.492 -26.719 1.266 1 98.31 95 THR B N 1
ATOM 2276 C CA . THR B 1 95 ? 1.377 -27.609 0.979 1 98.31 95 THR B CA 1
ATOM 2277 C C . THR B 1 95 ? 1.786 -29.062 1.185 1 98.31 95 THR B C 1
ATOM 2279 O O . THR B 1 95 ? 0.93 -29.938 1.297 1 98.31 95 THR B O 1
ATOM 2282 N N . GLY B 1 96 ? 3.08 -29.391 1.118 1 97.94 96 GLY B N 1
ATOM 2283 C CA . GLY B 1 96 ? 3.576 -30.75 1.245 1 97.94 96 GLY B CA 1
ATOM 2284 C C . GLY B 1 96 ? 3.609 -31.5 -0.074 1 97.94 96 GLY B C 1
ATOM 2285 O O . GLY B 1 96 ? 4.113 -32.625 -0.144 1 97.94 96 GLY B O 1
ATOM 2286 N N . VAL B 1 97 ? 3.117 -30.875 -1.125 1 97.75 97 VAL B N 1
ATOM 2287 C CA . VAL B 1 97 ? 3.111 -31.531 -2.428 1 97.75 97 VAL B CA 1
ATOM 2288 C C . VAL B 1 97 ? 4.543 -31.672 -2.941 1 97.75 97 VAL B C 1
ATOM 2290 O O . VAL B 1 97 ? 5.34 -30.734 -2.84 1 97.75 97 VAL B O 1
ATOM 2293 N N . ARG B 1 98 ? 4.871 -32.75 -3.48 1 96.06 98 ARG B N 1
ATOM 2294 C CA . ARG B 1 98 ? 6.246 -33.031 -3.885 1 96.06 98 ARG B CA 1
ATOM 2295 C C . ARG B 1 98 ? 6.402 -32.906 -5.398 1 96.06 98 ARG B C 1
ATOM 2297 O O . ARG B 1 98 ? 7.383 -32.344 -5.887 1 96.06 98 ARG B O 1
ATOM 2304 N N . GLN B 1 99 ? 5.461 -33.469 -6.125 1 97.38 99 GLN B N 1
ATOM 2305 C CA . GLN B 1 99 ? 5.547 -33.5 -7.578 1 97.38 99 GLN B CA 1
ATOM 2306 C C . GLN B 1 99 ? 4.672 -32.406 -8.195 1 97.38 99 GLN B C 1
ATOM 2308 O O . GLN B 1 99 ? 3.445 -32.531 -8.195 1 97.38 99 GLN B O 1
ATOM 2313 N N . LEU B 1 100 ? 5.266 -31.422 -8.695 1 97.94 100 LEU B N 1
ATOM 2314 C CA . LEU B 1 100 ? 4.625 -30.297 -9.367 1 97.94 100 LEU B CA 1
ATOM 2315 C C . LEU B 1 100 ? 5.16 -30.141 -10.789 1 97.94 100 LEU B C 1
ATOM 2317 O O . LEU B 1 100 ? 6.363 -30.281 -11.023 1 97.94 100 LEU B O 1
ATOM 2321 N N . THR B 1 101 ? 4.312 -29.859 -11.719 1 98 101 THR B N 1
ATOM 2322 C CA . THR B 1 101 ? 4.699 -29.625 -13.102 1 98 101 THR B CA 1
ATOM 2323 C C . THR B 1 101 ? 4.223 -28.25 -13.57 1 98 101 THR B C 1
ATOM 2325 O O . THR B 1 101 ? 3.025 -27.969 -13.539 1 98 101 THR B O 1
ATOM 2328 N N . PRO B 1 102 ? 5.176 -27.438 -14.016 1 98.12 102 PRO B N 1
ATOM 2329 C CA . PRO B 1 102 ? 4.723 -26.172 -14.586 1 98.12 102 PRO B CA 1
ATOM 2330 C C . PRO B 1 102 ? 3.994 -26.344 -15.914 1 98.12 102 PRO B C 1
ATOM 2332 O O . PRO B 1 102 ? 4.426 -27.125 -16.766 1 98.12 102 PRO B O 1
ATOM 2335 N N . LEU B 1 103 ? 2.852 -25.688 -16.062 1 97.62 103 LEU B N 1
ATOM 2336 C CA . LEU B 1 103 ? 2.17 -25.672 -17.359 1 97.62 103 LEU B CA 1
ATOM 2337 C C . LEU B 1 103 ? 2.973 -24.891 -18.391 1 97.62 103 LEU B C 1
ATOM 2339 O O . LEU B 1 103 ? 2.871 -25.156 -19.594 1 97.62 103 LEU B O 1
ATOM 2343 N N . SER B 1 104 ? 3.721 -23.922 -17.953 1 95.88 104 SER B N 1
ATOM 2344 C CA . SER B 1 104 ? 4.605 -23.078 -18.766 1 95.88 104 SER B CA 1
ATOM 2345 C C . SER B 1 104 ? 5.719 -22.484 -17.906 1 95.88 104 SER B C 1
ATOM 2347 O O . SER B 1 104 ? 5.551 -22.281 -16.703 1 95.88 104 SER B O 1
ATOM 2349 N N . GLU B 1 105 ? 6.824 -22.172 -18.531 1 94.94 105 GLU B N 1
ATOM 2350 C CA . GLU B 1 105 ? 7.895 -21.453 -17.844 1 94.94 105 GLU B CA 1
ATOM 2351 C C . GLU B 1 105 ? 7.625 -19.938 -17.828 1 94.94 105 GLU B C 1
ATOM 2353 O O . GLU B 1 105 ? 8.297 -19.188 -17.125 1 94.94 105 GLU B O 1
ATOM 2358 N N . GLN B 1 106 ? 6.637 -19.547 -18.547 1 94.75 106 GLN B N 1
ATOM 2359 C CA . GLN B 1 106 ? 6.301 -18.125 -18.656 1 94.75 106 GLN B CA 1
ATOM 2360 C C . GLN B 1 106 ? 5.492 -17.656 -17.453 1 94.75 106 GLN B C 1
ATOM 2362 O O . GLN B 1 106 ? 4.738 -18.438 -16.859 1 94.75 106 GLN B O 1
ATOM 2367 N N . ILE B 1 107 ? 5.656 -16.406 -17.078 1 97.81 107 ILE B N 1
ATOM 2368 C CA . ILE B 1 107 ? 4.836 -15.766 -16.047 1 97.81 107 ILE B CA 1
ATOM 2369 C C . ILE B 1 107 ? 3.363 -15.852 -16.438 1 97.81 107 ILE B C 1
ATOM 2371 O O . ILE B 1 107 ? 3.008 -15.641 -17.594 1 97.81 107 ILE B O 1
ATOM 2375 N N . ALA B 1 108 ? 2.562 -16.172 -15.492 1 98.25 108 ALA B N 1
ATOM 2376 C CA . ALA B 1 108 ? 1.133 -16.328 -15.758 1 98.25 108 ALA B CA 1
ATOM 2377 C C . ALA B 1 108 ? 0.362 -15.094 -15.281 1 98.25 108 ALA B C 1
ATOM 2379 O O . ALA B 1 108 ? -0.748 -14.828 -15.75 1 98.25 108 ALA B O 1
ATOM 2380 N N . SER B 1 109 ? 0.892 -14.383 -14.359 1 98.5 109 SER B N 1
ATOM 2381 C CA . SER B 1 109 ? 0.275 -13.156 -13.875 1 98.5 109 SER B CA 1
ATOM 2382 C C . SER B 1 109 ? 1.32 -12.195 -13.312 1 98.5 109 SER B C 1
ATOM 2384 O O . SER B 1 109 ? 2.371 -12.625 -12.828 1 98.5 109 SER B O 1
ATOM 2386 N N . LEU B 1 110 ? 1.068 -10.969 -13.422 1 98.12 110 LEU B N 1
ATOM 2387 C CA . LEU B 1 110 ? 1.896 -9.891 -12.891 1 98.12 110 LEU B CA 1
ATOM 2388 C C . LEU B 1 110 ? 1.037 -8.828 -12.211 1 98.12 110 LEU B C 1
ATOM 2390 O O . LEU B 1 110 ? 0.203 -8.195 -12.859 1 98.12 110 LEU B O 1
ATOM 2394 N N . ASP B 1 111 ? 1.258 -8.625 -10.945 1 98.25 111 ASP B N 1
ATOM 2395 C CA . ASP B 1 111 ? 0.437 -7.715 -10.148 1 98.25 111 ASP B CA 1
ATOM 2396 C C . ASP B 1 111 ? 1.285 -6.961 -9.133 1 98.25 111 ASP B C 1
ATOM 2398 O O . ASP B 1 111 ? 2.379 -7.402 -8.773 1 98.25 111 ASP B O 1
ATOM 2402 N N . ILE B 1 112 ? 0.82 -5.84 -8.75 1 98.56 112 ILE B N 1
ATOM 2403 C CA . ILE B 1 112 ? 1.435 -5.102 -7.652 1 98.56 112 ILE B CA 1
ATOM 2404 C C . ILE B 1 112 ? 0.455 -5.008 -6.488 1 98.56 112 ILE B C 1
ATOM 2406 O O . ILE B 1 112 ? -0.683 -4.562 -6.656 1 98.56 112 ILE B O 1
ATOM 2410 N N . PHE B 1 113 ? 0.92 -5.434 -5.312 1 97.75 113 PHE B N 1
ATOM 2411 C CA . PHE B 1 113 ? 0.114 -5.348 -4.102 1 97.75 113 PHE B CA 1
ATOM 2412 C C . PHE B 1 113 ? 0.75 -4.398 -3.096 1 97.75 113 PHE B C 1
ATOM 2414 O O . PHE B 1 113 ? 1.966 -4.422 -2.891 1 97.75 113 PHE B O 1
ATOM 2421 N N . ALA B 1 114 ? -0.055 -3.58 -2.516 1 97.94 114 ALA B N 1
ATOM 2422 C CA . ALA B 1 114 ? 0.405 -2.691 -1.452 1 97.94 114 ALA B CA 1
ATOM 2423 C C . ALA B 1 114 ? 0.376 -3.395 -0.099 1 97.94 114 ALA B C 1
ATOM 2425 O O . ALA B 1 114 ? -0.625 -4.02 0.262 1 97.94 114 ALA B O 1
ATOM 2426 N N . VAL B 1 115 ? 1.438 -3.254 0.653 1 97 115 VAL B N 1
ATOM 2427 C CA . VAL B 1 115 ? 1.53 -3.814 1.997 1 97 115 VAL B CA 1
ATOM 2428 C C . VAL B 1 115 ? 1.608 -2.688 3.023 1 97 115 VAL B C 1
ATOM 2430 O O . VAL B 1 115 ? 2.594 -1.946 3.066 1 97 115 VAL B O 1
ATOM 2433 N N . PRO B 1 116 ? 0.592 -2.572 3.836 1 96.06 116 PRO B N 1
ATOM 2434 C CA . PRO B 1 116 ? 0.651 -1.521 4.855 1 96.06 116 PRO B CA 1
ATOM 2435 C C . PRO B 1 116 ? 1.725 -1.781 5.91 1 96.06 116 PRO B C 1
ATOM 2437 O O . PRO B 1 116 ? 2.082 -2.936 6.16 1 96.06 116 PRO B O 1
ATOM 2440 N N . ALA B 1 117 ? 2.188 -0.692 6.445 1 95.62 117 ALA B N 1
ATOM 2441 C CA . ALA B 1 117 ? 3.115 -0.831 7.562 1 95.62 117 ALA B CA 1
ATOM 2442 C C . ALA B 1 117 ? 2.508 -1.677 8.68 1 95.62 117 ALA B C 1
ATOM 2444 O O . ALA B 1 117 ? 1.306 -1.601 8.938 1 95.62 117 ALA B O 1
ATOM 2445 N N . HIS B 1 118 ? 3.371 -2.479 9.289 1 92.12 118 HIS B N 1
ATOM 2446 C CA . HIS B 1 118 ? 2.912 -3.324 10.383 1 92.12 118 HIS B CA 1
ATOM 2447 C C . HIS B 1 118 ? 4.078 -3.75 11.273 1 92.12 118 HIS B C 1
ATOM 2449 O O . HIS B 1 118 ? 5.238 -3.48 10.953 1 92.12 118 HIS B O 1
ATOM 2455 N N . TRP B 1 119 ? 3.705 -4.262 12.398 1 89.44 119 TRP B N 1
ATOM 2456 C CA . TRP B 1 119 ? 4.699 -4.828 13.305 1 89.44 119 TRP B CA 1
ATOM 2457 C C . TRP B 1 119 ? 4.699 -6.352 13.234 1 89.44 119 TRP B C 1
ATOM 2459 O O . TRP B 1 119 ? 3.637 -6.977 13.227 1 89.44 119 TRP B O 1
ATOM 2469 N N . LYS B 1 120 ? 5.859 -6.945 13.016 1 86.5 120 LYS B N 1
ATOM 2470 C CA . LYS B 1 120 ? 6.035 -8.398 12.984 1 86.5 120 LYS B CA 1
ATOM 2471 C C . LYS B 1 120 ? 7.078 -8.844 14.008 1 86.5 120 LYS B C 1
ATOM 2473 O O . LYS B 1 120 ? 8.258 -8.508 13.883 1 86.5 120 LYS B O 1
ATOM 2478 N N . ASN B 1 121 ? 6.629 -9.664 14.969 1 85.06 121 ASN B N 1
ATOM 2479 C CA . ASN B 1 121 ? 7.52 -10.172 16 1 85.06 121 ASN B CA 1
ATOM 2480 C C . ASN B 1 121 ? 8.281 -9.039 16.688 1 85.06 121 ASN B C 1
ATOM 2482 O O . ASN B 1 121 ? 9.5 -9.133 16.891 1 85.06 121 ASN B O 1
ATOM 2486 N N . GLY B 1 122 ? 7.672 -7.875 16.828 1 86.12 122 GLY B N 1
ATOM 2487 C CA . GLY B 1 122 ? 8.25 -6.75 17.547 1 86.12 122 GLY B CA 1
ATOM 2488 C C . GLY B 1 122 ? 9.031 -5.805 16.656 1 86.12 122 GLY B C 1
ATOM 2489 O O . GLY B 1 122 ? 9.484 -4.75 17.094 1 86.12 122 GLY B O 1
ATOM 2490 N N . ASP B 1 123 ? 9.172 -6.234 15.406 1 89.81 123 ASP B N 1
ATOM 2491 C CA . ASP B 1 123 ? 9.914 -5.395 14.469 1 89.81 123 ASP B CA 1
ATOM 2492 C C . ASP B 1 123 ? 8.977 -4.629 13.547 1 89.81 123 ASP B C 1
ATOM 2494 O O . ASP B 1 123 ? 7.957 -5.16 13.109 1 89.81 123 ASP B O 1
ATOM 2498 N N . TYR B 1 124 ? 9.359 -3.428 13.242 1 91.94 124 TYR B N 1
ATOM 2499 C CA . TYR B 1 124 ? 8.57 -2.592 12.344 1 91.94 124 TYR B CA 1
ATOM 2500 C C . TYR B 1 124 ? 8.867 -2.934 10.883 1 91.94 124 TYR B C 1
ATOM 2502 O O . TYR B 1 124 ? 10.031 -3.008 10.484 1 91.94 124 TYR B O 1
ATOM 2510 N N . VAL B 1 125 ? 7.863 -3.17 10.148 1 94.56 125 VAL B N 1
ATOM 2511 C CA . VAL B 1 125 ? 7.938 -3.342 8.703 1 94.56 125 VAL B CA 1
ATOM 2512 C C . VAL B 1 125 ? 7.219 -2.189 8.008 1 94.56 125 VAL B C 1
ATOM 2514 O O . VAL B 1 125 ? 5.992 -2.078 8.086 1 94.56 125 VAL B O 1
ATOM 2517 N N . GLY B 1 126 ? 7.992 -1.438 7.328 1 96.5 126 GLY B N 1
ATOM 2518 C CA . GLY B 1 126 ? 7.422 -0.276 6.668 1 96.5 126 GLY B CA 1
ATOM 2519 C C . GLY B 1 126 ? 6.508 -0.638 5.512 1 96.5 126 GLY B C 1
ATOM 2520 O O . GLY B 1 126 ? 6.621 -1.726 4.941 1 96.5 126 GLY B O 1
ATOM 2521 N N . ALA B 1 127 ? 5.602 0.282 5.199 1 97.94 127 ALA B N 1
ATOM 2522 C CA . ALA B 1 127 ? 4.766 0.105 4.012 1 97.94 127 ALA B CA 1
ATOM 2523 C C . ALA B 1 127 ? 5.625 -0.086 2.764 1 97.94 127 ALA B C 1
ATOM 2525 O O . ALA B 1 127 ? 6.652 0.574 2.604 1 97.94 127 ALA B O 1
ATOM 2526 N N . HIS B 1 128 ? 5.238 -1.016 1.949 1 98.25 128 HIS B N 1
ATOM 2527 C CA . HIS B 1 128 ? 5.996 -1.313 0.739 1 98.25 128 HIS B CA 1
ATOM 2528 C C . HIS B 1 128 ? 5.129 -2.02 -0.295 1 98.25 128 HIS B C 1
ATOM 2530 O O . HIS B 1 128 ? 3.941 -2.258 -0.058 1 98.25 128 HIS B O 1
ATOM 2536 N N . LEU B 1 129 ? 5.715 -2.287 -1.438 1 98.56 129 LEU B N 1
ATOM 2537 C CA . LEU B 1 129 ? 4.98 -2.932 -2.521 1 98.56 129 LEU B CA 1
ATOM 2538 C C . LEU B 1 129 ? 5.523 -4.332 -2.787 1 98.56 129 LEU B C 1
ATOM 2540 O O . LEU B 1 129 ? 6.734 -4.551 -2.75 1 98.56 129 LEU B O 1
ATOM 2544 N N . HIS B 1 130 ? 4.617 -5.234 -3.012 1 98.44 130 HIS B N 1
ATOM 2545 C CA . HIS B 1 130 ? 4.977 -6.539 -3.551 1 98.44 130 HIS B CA 1
ATOM 2546 C C . HIS B 1 130 ? 4.789 -6.582 -5.062 1 98.44 130 HIS B C 1
ATOM 2548 O O . HIS B 1 130 ? 3.688 -6.34 -5.562 1 98.44 130 HIS B O 1
ATOM 2554 N N . PHE B 1 131 ? 5.828 -6.844 -5.723 1 98.44 131 PHE B N 1
ATOM 2555 C CA . PHE B 1 131 ? 5.746 -7.223 -7.129 1 98.44 131 PHE B CA 1
ATOM 2556 C C . PHE B 1 131 ? 5.496 -8.719 -7.277 1 98.44 131 PHE B C 1
ATOM 2558 O O . PHE B 1 131 ? 6.426 -9.523 -7.18 1 98.44 131 PHE B O 1
ATOM 2565 N N . SER B 1 132 ? 4.293 -9.039 -7.555 1 98.25 132 SER B N 1
ATOM 2566 C CA . SER B 1 132 ? 3.836 -10.43 -7.465 1 98.25 132 SER B CA 1
ATOM 2567 C C . SER B 1 132 ? 3.867 -11.109 -8.828 1 98.25 132 SER B C 1
ATOM 2569 O O . SER B 1 132 ? 3.223 -10.648 -9.773 1 98.25 132 SER B O 1
ATOM 2571 N N . VAL B 1 133 ? 4.578 -12.156 -8.867 1 98.31 133 VAL B N 1
ATOM 2572 C CA . VAL B 1 133 ? 4.672 -12.977 -10.07 1 98.31 133 VAL B CA 1
ATOM 2573 C C . VAL B 1 133 ? 4 -14.328 -9.844 1 98.31 133 VAL B C 1
ATOM 2575 O O . VAL B 1 133 ? 4.246 -14.984 -8.828 1 98.31 133 VAL B O 1
ATOM 2578 N N . GLY B 1 134 ? 3.15 -14.688 -10.773 1 98.56 134 GLY B N 1
ATOM 2579 C CA . GLY B 1 134 ? 2.449 -15.961 -10.648 1 98.56 134 GLY B CA 1
ATOM 2580 C C . GLY B 1 134 ? 2.799 -16.938 -11.75 1 98.56 134 GLY B C 1
ATOM 2581 O O . GLY B 1 134 ? 3.031 -16.547 -12.891 1 98.56 134 GLY B O 1
ATOM 2582 N N . PHE B 1 135 ? 2.773 -18.234 -11.406 1 98.62 135 PHE B N 1
ATOM 2583 C CA . PHE B 1 135 ? 2.963 -19.344 -12.352 1 98.62 135 PHE B CA 1
ATOM 2584 C C . PHE B 1 135 ? 1.837 -20.359 -12.227 1 98.62 135 PHE B C 1
ATOM 2586 O O . PHE B 1 135 ? 1.325 -20.594 -11.133 1 98.62 135 PHE B O 1
ATOM 2593 N N . CYS B 1 136 ? 1.509 -20.953 -13.328 1 98.75 136 CYS B N 1
ATOM 2594 C CA . CYS B 1 136 ? 0.539 -22.047 -13.328 1 98.75 136 CYS B CA 1
ATOM 2595 C C . CYS B 1 136 ? 1.239 -23.391 -13.25 1 98.75 136 CYS B C 1
ATOM 2597 O O . CYS B 1 136 ? 2.08 -23.703 -14.094 1 98.75 136 CYS B O 1
ATOM 2599 N N . LEU B 1 137 ? 0.871 -24.109 -12.242 1 98.62 137 LEU B N 1
ATOM 2600 C CA . LEU B 1 137 ? 1.397 -25.453 -12.047 1 98.62 137 LEU B CA 1
ATOM 2601 C C . LEU B 1 137 ? 0.266 -26.469 -11.969 1 98.62 137 LEU B C 1
ATOM 2603 O O . LEU B 1 137 ? -0.884 -26.109 -11.711 1 98.62 137 LEU B O 1
ATOM 2607 N N . VAL B 1 138 ? 0.632 -27.766 -12.188 1 98.56 138 VAL B N 1
ATOM 2608 C CA . VAL B 1 138 ? -0.336 -28.859 -12.039 1 98.56 138 VAL B CA 1
ATOM 2609 C C . VAL B 1 138 ? 0.28 -29.984 -11.227 1 98.56 138 VAL B C 1
ATOM 2611 O O . VAL B 1 138 ? 1.497 -30.188 -11.25 1 98.56 138 VAL B O 1
ATOM 2614 N N . CYS B 1 139 ? -0.601 -30.625 -10.516 1 98 139 CYS B N 1
ATOM 2615 C CA . CYS B 1 139 ? -0.188 -31.844 -9.82 1 98 139 CYS B CA 1
ATOM 2616 C C . CYS B 1 139 ? -1.372 -32.781 -9.602 1 98 139 CYS B C 1
ATOM 2618 O O . CYS B 1 139 ? -2.523 -32.375 -9.805 1 98 139 CYS B O 1
ATOM 2620 N N . ASP B 1 140 ? -1.012 -34.031 -9.305 1 97.88 140 ASP B N 1
ATOM 2621 C CA . ASP B 1 140 ? -2.021 -35.031 -8.977 1 97.88 140 ASP B CA 1
ATOM 2622 C C . ASP B 1 140 ? -2.688 -34.719 -7.641 1 97.88 140 ASP B C 1
ATOM 2624 O O . ASP B 1 140 ? -2.012 -34.594 -6.617 1 97.88 140 ASP B O 1
ATOM 2628 N N . ARG B 1 141 ? -3.98 -34.625 -7.617 1 97.19 141 ARG B N 1
ATOM 2629 C CA . ARG B 1 141 ? -4.711 -34.219 -6.414 1 97.19 141 ARG B CA 1
ATOM 2630 C C . ARG B 1 141 ? -4.641 -35.312 -5.355 1 97.19 141 ARG B C 1
ATOM 2632 O O . ARG B 1 141 ? -4.984 -35.094 -4.195 1 97.19 141 ARG B O 1
ATOM 2639 N N . ARG B 1 142 ? -4.203 -36.5 -5.699 1 97 142 ARG B N 1
ATOM 2640 C CA . ARG B 1 142 ? -4.141 -37.625 -4.781 1 97 142 ARG B CA 1
ATOM 2641 C C . ARG B 1 142 ? -2.912 -37.531 -3.879 1 97 142 ARG B C 1
ATOM 2643 O O . ARG B 1 142 ? -2.818 -38.25 -2.873 1 97 142 ARG B O 1
ATOM 2650 N N . GLN B 1 143 ? -2.008 -36.625 -4.297 1 97.31 143 GLN B N 1
ATOM 2651 C CA . GLN B 1 143 ? -0.832 -36.438 -3.449 1 97.31 143 GLN B CA 1
ATOM 2652 C C . GLN B 1 143 ? -1.222 -36 -2.045 1 97.31 143 GLN B C 1
ATOM 2654 O O . GLN B 1 143 ? -2.145 -35.219 -1.876 1 97.31 143 GLN B O 1
ATOM 2659 N N . PRO B 1 144 ? -0.524 -36.562 -1.047 1 97.19 144 PRO B N 1
ATOM 2660 C CA . PRO B 1 144 ? -0.812 -36.125 0.321 1 97.19 144 PRO B CA 1
ATOM 2661 C C . PRO B 1 144 ? -0.518 -34.625 0.542 1 97.19 144 PRO B C 1
ATOM 2663 O O . PRO B 1 144 ? 0.459 -34.094 0.003 1 97.19 144 PRO B O 1
ATOM 2666 N N . LEU B 1 145 ? -1.366 -34 1.291 1 98.25 145 LEU B N 1
ATOM 2667 C CA . LEU B 1 145 ? -1.209 -32.594 1.654 1 98.25 145 LEU B CA 1
ATOM 2668 C C . LEU B 1 145 ? -0.767 -32.438 3.107 1 98.25 145 LEU B C 1
ATOM 2670 O O . LEU B 1 145 ? -1.201 -33.219 3.969 1 98.25 145 LEU B O 1
ATOM 2674 N N . ARG B 1 146 ? 0.079 -31.531 3.338 1 97.38 146 ARG B N 1
ATOM 2675 C CA . ARG B 1 146 ? 0.551 -31.234 4.684 1 97.38 146 ARG B CA 1
ATOM 2676 C C . ARG B 1 146 ? 0.749 -29.734 4.867 1 97.38 146 ARG B C 1
ATOM 2678 O O . ARG B 1 146 ? 1.679 -29.141 4.305 1 97.38 146 ARG B O 1
ATOM 2685 N N . PRO B 1 147 ? -0.072 -29.125 5.668 1 96.44 147 PRO B N 1
ATOM 2686 C CA . PRO B 1 147 ? 0.127 -27.703 5.93 1 96.44 147 PRO B CA 1
ATOM 2687 C C . PRO B 1 147 ? 1.445 -27.406 6.645 1 96.44 147 PRO B C 1
ATOM 2689 O O . PRO B 1 147 ? 2.023 -28.297 7.27 1 96.44 147 PRO B O 1
ATOM 2692 N N . CYS B 1 148 ? 1.915 -26.25 6.449 1 95.56 148 CYS B N 1
ATOM 2693 C CA . CYS B 1 148 ? 3.049 -25.734 7.203 1 95.56 148 CYS B CA 1
ATOM 2694 C C . CYS B 1 148 ? 2.576 -24.906 8.398 1 95.56 148 CYS B C 1
ATOM 2696 O O . CYS B 1 148 ? 2.254 -23.734 8.258 1 95.56 148 CYS B O 1
ATOM 2698 N N . PRO B 1 149 ? 2.623 -25.406 9.562 1 91.69 149 PRO B N 1
ATOM 2699 C CA . PRO B 1 149 ? 1.996 -24.781 10.727 1 91.69 149 PRO B CA 1
ATOM 2700 C C . PRO B 1 149 ? 2.504 -23.359 10.969 1 91.69 149 PRO B C 1
ATOM 2702 O O . PRO B 1 149 ? 1.786 -22.531 11.539 1 91.69 149 PRO B O 1
ATOM 2705 N N . ARG B 1 150 ? 3.652 -23.078 10.625 1 90.62 150 ARG B N 1
ATOM 2706 C CA . ARG B 1 150 ? 4.215 -21.766 10.852 1 90.62 150 ARG B CA 1
ATOM 2707 C C . ARG B 1 150 ? 3.609 -20.734 9.898 1 90.62 150 ARG B C 1
ATOM 2709 O O . ARG B 1 150 ? 3.654 -19.531 10.164 1 90.62 150 ARG B O 1
ATOM 2716 N N . GLU B 1 151 ? 2.988 -21.172 8.852 1 92.88 151 GLU B N 1
ATOM 2717 C CA . GLU B 1 151 ? 2.582 -20.234 7.801 1 92.88 151 GLU B CA 1
ATOM 2718 C C . GLU B 1 151 ? 1.091 -20.359 7.504 1 92.88 151 GLU B C 1
ATOM 2720 O O . GLU B 1 151 ? 0.452 -19.391 7.105 1 92.88 151 GLU B O 1
ATOM 2725 N N . ASN B 1 152 ? 0.586 -21.562 7.613 1 95.81 152 ASN B N 1
ATOM 2726 C CA . ASN B 1 152 ? -0.814 -21.781 7.27 1 95.81 152 ASN B CA 1
ATOM 2727 C C . ASN B 1 152 ? -1.452 -22.844 8.156 1 95.81 152 ASN B C 1
ATOM 2729 O O . ASN B 1 152 ? -0.75 -23.609 8.82 1 95.81 152 ASN B O 1
ATOM 2733 N N . THR B 1 153 ? -2.777 -22.828 8.164 1 96.62 153 THR B N 1
ATOM 2734 C CA . THR B 1 153 ? -3.504 -23.719 9.062 1 96.62 153 THR B CA 1
ATOM 2735 C C . THR B 1 153 ? -4.164 -24.859 8.289 1 96.62 153 THR B C 1
ATOM 2737 O O . THR B 1 153 ? -4.602 -25.844 8.883 1 96.62 153 THR B O 1
ATOM 2740 N N . ALA B 1 154 ? -4.246 -24.688 6.996 1 97.75 154 ALA B N 1
ATOM 2741 C CA . ALA B 1 154 ? -4.898 -25.703 6.184 1 97.75 154 ALA B CA 1
ATOM 2742 C C . ALA B 1 154 ? -4.445 -25.625 4.73 1 97.75 154 ALA B C 1
ATOM 2744 O O . ALA B 1 154 ? -3.965 -24.578 4.281 1 97.75 154 ALA B O 1
ATOM 2745 N N . VAL B 1 155 ? -4.531 -26.688 4.121 1 98.31 155 VAL B N 1
ATOM 2746 C CA . VAL B 1 155 ? -4.324 -26.859 2.686 1 98.31 155 VAL B CA 1
ATOM 2747 C C . VAL B 1 155 ? -5.434 -27.734 2.102 1 98.31 155 VAL B C 1
ATOM 2749 O O . VAL B 1 155 ? -5.699 -28.828 2.602 1 98.31 155 VAL B O 1
ATOM 2752 N N . GLU B 1 156 ? -6.086 -27.266 1.04 1 98.31 156 GLU B N 1
ATOM 2753 C CA . GLU B 1 156 ? -7.223 -28.016 0.514 1 98.31 156 GLU B CA 1
ATOM 2754 C C . GLU B 1 156 ? -7.402 -27.781 -0.981 1 98.31 156 GLU B C 1
ATOM 2756 O O . GLU B 1 156 ? -6.973 -26.734 -1.502 1 98.31 156 GLU B O 1
ATOM 2761 N N . TRP B 1 157 ? -7.965 -28.719 -1.598 1 98.75 157 TRP B N 1
ATOM 2762 C CA . TRP B 1 157 ? -8.43 -28.578 -2.975 1 98.75 157 TRP B CA 1
ATOM 2763 C C . TRP B 1 157 ? -9.844 -28 -3.016 1 98.75 157 TRP B C 1
ATOM 2765 O O . TRP B 1 157 ? -10.719 -28.438 -2.262 1 98.75 157 TRP B O 1
ATOM 2775 N N . PHE B 1 158 ? -10.039 -27.078 -3.867 1 98.69 158 PHE B N 1
ATOM 2776 C CA . PHE B 1 158 ? -11.367 -26.516 -4.09 1 98.69 158 PHE B CA 1
ATOM 2777 C C . PHE B 1 158 ? -11.734 -26.562 -5.57 1 98.69 158 PHE B C 1
ATOM 2779 O O . PHE B 1 158 ? -10.867 -26.391 -6.434 1 98.69 158 PHE B O 1
ATOM 2786 N N . PRO B 1 159 ? -13.039 -26.859 -5.887 1 98.62 159 PRO B N 1
ATOM 2787 C CA . PRO B 1 159 ? -13.438 -26.625 -7.277 1 98.62 159 PRO B CA 1
ATOM 2788 C C . PRO B 1 159 ? -13.242 -25.172 -7.715 1 98.62 159 PRO B C 1
ATOM 2790 O O . PRO B 1 159 ? -13.297 -24.266 -6.883 1 98.62 159 PRO B O 1
ATOM 2793 N N . LEU B 1 160 ? -13.039 -24.969 -9.016 1 98.31 160 LEU B N 1
ATOM 2794 C CA . LEU B 1 160 ? -12.727 -23.641 -9.516 1 98.31 160 LEU B CA 1
ATOM 2795 C C . LEU B 1 160 ? -13.859 -22.656 -9.211 1 98.31 160 LEU B C 1
ATOM 2797 O O . LEU B 1 160 ? -13.625 -21.469 -9.023 1 98.31 160 LEU B O 1
ATOM 2801 N N . ASP B 1 161 ? -15.039 -23.125 -9.141 1 97.25 161 ASP B N 1
ATOM 2802 C CA . ASP B 1 161 ? -16.172 -22.25 -8.891 1 97.25 161 ASP B CA 1
ATOM 2803 C C . ASP B 1 161 ? -16.219 -21.812 -7.426 1 97.25 161 ASP B C 1
ATOM 2805 O O . ASP B 1 161 ? -17.078 -21.031 -7.031 1 97.25 161 ASP B O 1
ATOM 2809 N N . PHE B 1 162 ? -15.281 -22.328 -6.566 1 97.5 162 PHE B N 1
ATOM 2810 C CA . PHE B 1 162 ? -15.086 -21.859 -5.199 1 97.5 162 PHE B CA 1
ATOM 2811 C C . PHE B 1 162 ? -14.609 -20.406 -5.191 1 97.5 162 PHE B C 1
ATOM 2813 O O . PHE B 1 162 ? -14.828 -19.688 -4.219 1 97.5 162 PHE B O 1
ATOM 2820 N N . ILE B 1 163 ? -13.969 -19.953 -6.266 1 97.38 163 ILE B N 1
ATOM 2821 C CA . ILE B 1 163 ? -13.414 -18.609 -6.363 1 97.38 163 ILE B CA 1
ATOM 2822 C C . ILE B 1 163 ? -14.523 -17.625 -6.734 1 97.38 163 ILE B C 1
ATOM 2824 O O . ILE B 1 163 ? -14.922 -17.531 -7.898 1 97.38 163 ILE B O 1
ATOM 2828 N N . THR B 1 164 ? -15.023 -16.938 -5.762 1 95.88 164 THR B N 1
ATOM 2829 C CA . THR B 1 164 ? -16.078 -15.945 -5.965 1 95.88 164 THR B CA 1
ATOM 2830 C C . THR B 1 164 ? -15.789 -14.672 -5.176 1 95.88 164 THR B C 1
ATOM 2832 O O . THR B 1 164 ? -14.984 -14.688 -4.238 1 95.88 164 THR B O 1
ATOM 2835 N N . ASP B 1 165 ? -16.5 -13.578 -5.496 1 94.31 165 ASP B N 1
ATOM 2836 C CA . ASP B 1 165 ? -16.344 -12.297 -4.816 1 94.31 165 ASP B CA 1
ATOM 2837 C C . ASP B 1 165 ? -16.906 -12.359 -3.4 1 94.31 165 ASP B C 1
ATOM 2839 O O . ASP B 1 165 ? -16.688 -11.445 -2.6 1 94.31 165 ASP B O 1
ATOM 2843 N N . GLU B 1 166 ? -17.609 -13.422 -3.08 1 94.5 166 GLU B N 1
ATOM 2844 C CA . GLU B 1 166 ? -18.109 -13.625 -1.725 1 94.5 166 GLU B CA 1
ATOM 2845 C C . GLU B 1 166 ? -17.016 -14.172 -0.807 1 94.5 166 GLU B C 1
ATOM 2847 O O . GLU B 1 166 ? -17.031 -13.906 0.397 1 94.5 166 GLU B O 1
ATOM 2852 N N . ARG B 1 167 ? -16.109 -14.906 -1.424 1 94.94 167 ARG B N 1
ATOM 2853 C CA . ARG B 1 167 ? -15.117 -15.625 -0.636 1 94.94 167 ARG B CA 1
ATOM 2854 C C . ARG B 1 167 ? -13.758 -14.938 -0.723 1 94.94 167 ARG B C 1
ATOM 2856 O O . ARG B 1 167 ? -12.906 -15.125 0.15 1 94.94 167 ARG B O 1
ATOM 2863 N N . PHE B 1 168 ? -13.625 -14.203 -1.807 1 96.5 168 PHE B N 1
ATOM 2864 C CA . PHE B 1 168 ? -12.359 -13.523 -2.045 1 96.5 168 PHE B CA 1
ATOM 2865 C C . PHE B 1 168 ? -12.586 -12.039 -2.311 1 96.5 168 PHE B C 1
ATOM 2867 O O . PHE B 1 168 ? -13.695 -11.625 -2.643 1 96.5 168 PHE B O 1
ATOM 2874 N N . SER B 1 169 ? -11.477 -11.25 -2.057 1 93.81 169 SER B N 1
ATOM 2875 C CA . SER B 1 169 ? -11.539 -9.859 -2.492 1 93.81 169 SER B CA 1
ATOM 2876 C C . SER B 1 169 ? -11.742 -9.758 -4 1 93.81 169 SER B C 1
ATOM 2878 O O . SER B 1 169 ? -11.383 -10.68 -4.738 1 93.81 169 SER B O 1
ATOM 2880 N N . ASP B 1 170 ? -12.227 -8.625 -4.48 1 93.19 170 ASP B N 1
ATOM 2881 C CA . ASP B 1 170 ? -12.414 -8.406 -5.91 1 93.19 170 ASP B CA 1
ATOM 2882 C C . ASP B 1 170 ? -11.102 -8.578 -6.668 1 93.19 170 ASP B C 1
ATOM 2884 O O . ASP B 1 170 ? -11.07 -9.172 -7.746 1 93.19 170 ASP B O 1
ATOM 2888 N N . ALA B 1 171 ? -10.078 -8.078 -6.105 1 92.75 171 ALA B N 1
ATOM 2889 C CA . ALA B 1 171 ? -8.773 -8.164 -6.746 1 92.75 171 ALA B CA 1
ATOM 2890 C C . ALA B 1 171 ? -8.305 -9.609 -6.863 1 92.75 171 ALA B C 1
ATOM 2892 O O . ALA B 1 171 ? -7.781 -10.023 -7.902 1 92.75 171 ALA B O 1
ATOM 2893 N N . ASP B 1 172 ? -8.531 -10.359 -5.789 1 95.88 172 ASP B N 1
ATOM 2894 C CA . ASP B 1 172 ? -8.109 -11.758 -5.801 1 95.88 172 ASP B CA 1
ATOM 2895 C C . ASP B 1 172 ? -8.938 -12.578 -6.781 1 95.88 172 ASP B C 1
ATOM 2897 O O . ASP B 1 172 ? -8.406 -13.43 -7.5 1 95.88 172 ASP B O 1
ATOM 2901 N N . THR B 1 173 ? -10.219 -12.352 -6.758 1 97.06 173 THR B N 1
ATOM 2902 C CA . THR B 1 173 ? -11.086 -13.055 -7.695 1 97.06 173 THR B CA 1
ATOM 2903 C C . THR B 1 173 ? -10.656 -12.789 -9.133 1 97.06 173 THR B C 1
ATOM 2905 O O . THR B 1 173 ? -10.523 -13.727 -9.93 1 97.06 173 THR B O 1
ATOM 2908 N N . ALA B 1 174 ? -10.438 -11.523 -9.445 1 95.81 174 ALA B N 1
ATOM 2909 C CA . ALA B 1 174 ? -10 -11.172 -10.797 1 95.81 174 ALA B CA 1
ATOM 2910 C C . ALA B 1 174 ? -8.68 -11.852 -11.141 1 95.81 174 ALA B C 1
ATOM 2912 O O . ALA B 1 174 ? -8.516 -12.375 -12.25 1 95.81 174 ALA B O 1
ATOM 2913 N N . LEU B 1 175 ? -7.805 -11.867 -10.227 1 97.44 175 LEU B N 1
ATOM 2914 C CA . LEU B 1 175 ? -6.504 -12.5 -10.406 1 97.44 175 LEU B CA 1
ATOM 2915 C C . LEU B 1 175 ? -6.66 -13.992 -10.703 1 97.44 175 LEU B C 1
ATOM 2917 O O . LEU B 1 175 ? -6.125 -14.492 -11.695 1 97.44 175 LEU B O 1
ATOM 2921 N N . TYR B 1 176 ? -7.383 -14.68 -9.852 1 98.31 176 TYR B N 1
ATOM 2922 C CA . TYR B 1 176 ? -7.508 -16.125 -9.992 1 98.31 176 TYR B CA 1
ATOM 2923 C C . TYR B 1 176 ? -8.273 -16.484 -11.258 1 98.31 176 TYR B C 1
ATOM 2925 O O . TYR B 1 176 ? -7.977 -17.484 -11.906 1 98.31 176 TYR B O 1
ATOM 2933 N N . GLN B 1 177 ? -9.227 -15.672 -11.602 1 97.38 177 GLN B N 1
ATOM 2934 C CA . GLN B 1 177 ? -9.953 -15.914 -12.836 1 97.38 177 GLN B CA 1
ATOM 2935 C C . GLN B 1 177 ? -9.039 -15.789 -14.047 1 97.38 177 GLN B C 1
ATOM 2937 O O . GLN B 1 177 ? -9.102 -16.594 -14.977 1 97.38 177 GLN B O 1
ATOM 2942 N N . ARG B 1 178 ? -8.227 -14.82 -14.039 1 97.69 178 ARG B N 1
ATOM 2943 C CA . ARG B 1 178 ? -7.262 -14.664 -15.125 1 97.69 178 ARG B CA 1
ATOM 2944 C C . ARG B 1 178 ? -6.309 -15.852 -15.188 1 97.69 178 ARG B C 1
ATOM 2946 O O . ARG B 1 178 ? -5.953 -16.312 -16.266 1 97.69 178 ARG B O 1
ATOM 2953 N N . LEU B 1 179 ? -5.922 -16.344 -14.039 1 98.38 179 LEU B N 1
ATOM 2954 C CA . LEU B 1 179 ? -4.996 -17.469 -13.977 1 98.38 179 LEU B CA 1
ATOM 2955 C C . LEU B 1 179 ? -5.648 -18.734 -14.5 1 98.38 179 LEU B C 1
ATOM 2957 O O . LEU B 1 179 ? -4.988 -19.562 -15.133 1 98.38 179 LEU B O 1
ATOM 2961 N N . ILE B 1 180 ? -6.941 -18.859 -14.203 1 97.94 180 ILE B N 1
ATOM 2962 C CA . ILE B 1 180 ? -7.68 -20.016 -14.727 1 97.94 180 ILE B CA 1
ATOM 2963 C C . ILE B 1 180 ? -7.652 -19.984 -16.25 1 97.94 180 ILE B C 1
ATOM 2965 O O . ILE B 1 180 ? -7.375 -21 -16.891 1 97.94 180 ILE B O 1
ATOM 2969 N N . VAL B 1 181 ? -7.887 -18.844 -16.812 1 97 181 VAL B 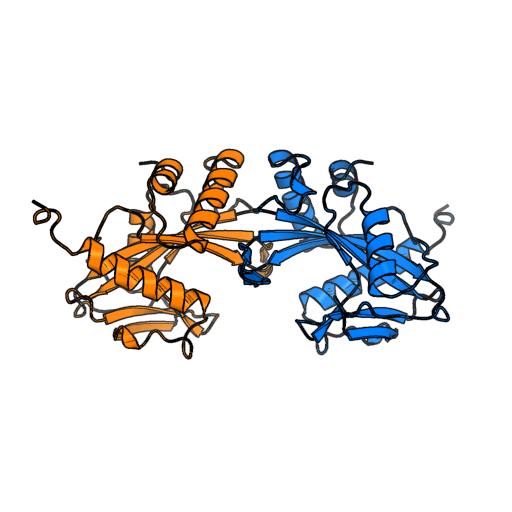N 1
ATOM 2970 C CA . VAL B 1 181 ? -7.879 -18.672 -18.266 1 97 181 VAL B CA 1
ATOM 2971 C C . VAL B 1 181 ? -6.48 -18.953 -18.812 1 97 181 VAL B C 1
ATOM 2973 O O . VAL B 1 181 ? -6.32 -19.672 -19.797 1 97 181 VAL B O 1
ATOM 2976 N N . ARG B 1 182 ? -5.508 -18.438 -18.156 1 97.56 182 ARG B N 1
ATOM 2977 C CA . ARG B 1 182 ? -4.125 -18.609 -18.578 1 97.56 182 ARG B CA 1
ATOM 2978 C C . ARG B 1 182 ? -3.715 -20.078 -18.547 1 97.56 182 ARG B C 1
ATOM 2980 O O . ARG B 1 182 ? -3.027 -20.562 -19.438 1 97.56 182 ARG B O 1
ATOM 2987 N N . ALA B 1 183 ? -4.102 -20.734 -17.547 1 97.5 183 ALA B N 1
ATOM 2988 C CA . ALA B 1 183 ? -3.781 -22.156 -17.406 1 97.5 183 ALA B CA 1
ATOM 2989 C C . ALA B 1 183 ? -4.344 -22.953 -18.578 1 97.5 183 ALA B C 1
ATOM 2991 O O . ALA B 1 183 ? -3.668 -23.828 -19.125 1 97.5 183 ALA B O 1
ATOM 2992 N N . LYS B 1 184 ? -5.535 -22.609 -18.891 1 95.31 184 LYS B N 1
ATOM 2993 C CA . LYS B 1 184 ? -6.164 -23.281 -20.031 1 95.31 184 LYS B CA 1
ATOM 2994 C C . LYS B 1 184 ? -5.418 -23 -21.328 1 95.31 184 LYS B C 1
ATOM 2996 O O . LYS B 1 184 ? -5.238 -23.891 -22.156 1 95.31 184 LYS B O 1
ATOM 3001 N N . MET B 1 185 ? -4.977 -21.828 -21.453 1 94.56 185 MET B N 1
ATOM 3002 C CA . MET B 1 185 ? -4.215 -21.453 -22.641 1 94.56 185 MET B CA 1
ATOM 3003 C C . MET B 1 185 ? -2.891 -22.203 -22.703 1 94.56 185 MET B C 1
ATOM 3005 O O . MET B 1 185 ? -2.48 -22.656 -23.781 1 94.56 185 MET B O 1
ATOM 3009 N N . PHE B 1 186 ? -2.27 -22.297 -21.562 1 94.69 186 PHE B N 1
ATOM 3010 C CA . PHE B 1 186 ? -0.974 -22.953 -21.5 1 94.69 186 PHE B CA 1
ATOM 3011 C C . PHE B 1 186 ? -1.117 -24.453 -21.781 1 94.69 186 PHE B C 1
ATOM 3013 O O . PHE B 1 186 ? -0.163 -25.094 -22.219 1 94.69 186 PHE B O 1
ATOM 3020 N N . SER B 1 187 ? -2.201 -25 -21.484 1 91.69 187 SER B N 1
ATOM 3021 C CA . SER B 1 187 ? -2.414 -26.453 -21.594 1 91.69 187 SER B CA 1
ATOM 3022 C C . SER B 1 187 ? -2.758 -26.844 -23.031 1 91.69 187 SER B C 1
ATOM 3024 O O . SER B 1 187 ? -2.73 -28.031 -23.375 1 91.69 187 SER B O 1
ATOM 3026 N N . GLN B 1 188 ? -3.127 -25.906 -23.828 1 84.81 188 GLN B N 1
ATOM 3027 C CA . GLN B 1 188 ? -3.471 -26.203 -25.219 1 84.81 188 GLN B CA 1
ATOM 3028 C C . GLN B 1 188 ? -2.217 -26.453 -26.047 1 84.81 188 GLN B C 1
ATOM 3030 O O . GLN B 1 188 ? -1.196 -25.781 -25.859 1 84.81 188 GLN B O 1
ATOM 3035 N N . PRO B 1 189 ? -2.131 -27.656 -26.828 1 70.38 189 PRO B N 1
ATOM 3036 C CA . PRO B 1 189 ? -1 -27.969 -27.703 1 70.38 189 PRO B CA 1
ATOM 3037 C C . PRO B 1 189 ? -0.709 -26.859 -28.719 1 70.38 189 PRO B C 1
ATOM 3039 O O . PRO B 1 189 ? -1.633 -26.188 -29.172 1 70.38 189 PRO B O 1
ATOM 3042 N N . LYS B 1 190 ? 0.48 -26.141 -28.797 1 59.41 190 LYS B N 1
ATOM 3043 C CA . LYS B 1 190 ? 0.919 -25.109 -29.734 1 59.41 190 LYS B CA 1
ATOM 3044 C C . LYS B 1 190 ? 0.616 -25.516 -31.172 1 59.41 190 LYS B C 1
ATOM 3046 O O . LYS B 1 190 ? 0.908 -24.766 -32.125 1 59.41 190 LYS B O 1
ATOM 3051 N N . GLU B 1 191 ? 0.411 -26.656 -31.625 1 48.75 191 GLU B N 1
ATOM 3052 C CA . GLU B 1 191 ? 0.406 -27.094 -33 1 48.75 191 GLU B CA 1
ATOM 3053 C C . GLU B 1 191 ? -0.685 -26.391 -33.812 1 48.75 191 GLU B C 1
ATOM 3055 O O . GLU B 1 191 ? -0.523 -26.156 -35 1 48.75 191 GLU B O 1
ATOM 3060 N N . CYS B 1 192 ? -2.049 -26.531 -33.469 1 42.66 192 CYS B N 1
ATOM 3061 C CA . CYS B 1 192 ? -3.1 -26.609 -34.469 1 42.66 192 CYS B CA 1
ATOM 3062 C C . CYS B 1 192 ? -3.295 -25.266 -35.188 1 42.66 192 CYS B C 1
ATOM 3064 O O . CYS B 1 192 ? -4.297 -25.047 -35.875 1 42.66 192 CYS B O 1
ATOM 3066 N N . LEU B 1 193 ? -2.688 -24.203 -34.719 1 39.28 193 LEU B N 1
ATOM 3067 C CA . LEU B 1 193 ? -2.949 -23.094 -35.594 1 39.28 193 LEU B CA 1
ATOM 3068 C C . LEU B 1 193 ? -2.156 -23.234 -36.906 1 39.28 193 LEU B C 1
ATOM 3070 O O . LEU B 1 193 ? -1.034 -22.734 -37 1 39.28 193 LEU B O 1
ATOM 3074 N N . LYS B 1 194 ? -2.02 -24.453 -37.375 1 32.16 194 LYS B N 1
ATOM 3075 C CA . LYS B 1 194 ? -1.685 -24.438 -38.812 1 32.16 194 LYS B CA 1
ATOM 3076 C C . LYS B 1 194 ? -2.885 -24 -39.656 1 32.16 194 LYS B C 1
ATOM 3078 O O . LYS B 1 194 ? -4.016 -24.422 -39.375 1 32.16 194 LYS B O 1
#

Organism: NCBI:txid537013

Sequence (388 aa):
MNFIQMVTNYRPSCTQEAEDRQTILRYAQLAGPGVLERSDSIAHVTSSAFVLDTSLSHVLLVRHSLRGSWSWPGGHADGNPDLLSVAIRECREETGVRQLTPLSEQIASLDIFAVPAHWKNGDYVGAHLHFSVGFCLVCDRRQPLRPCPRENTAVEWFPLDFITDERFSDADTALYQRLIVRAKMFSQPKECLKMNFIQMVTNYRPSCTQEAEDRQTILRYAQLAGPGVLERSDSIAHVTSSAFVLDTSLSHVLLVRHSLRGSWSWPGGHADGNPDLLSVAIRECREETGVRQLTPLSEQIASLDIFAVPAHWKNGDYVGAHLHFSVGFCLVCDRRQPLRPCPRENTAVEWFPLDFITDERFSDADTALYQRLIVRAKMFSQPKECLK

Foldseek 3Di:
DFQLVLLVPDDDPDPQQVVLSVVVNVVCVVCPLCQLAPPPQAHHEKEAEFEAAPVLFKTKWFQWPPPRATDTFIGGSRSPRQRVVRHVVRNCQAWVFDDKAFLDSHWQGWHKDWDPWDDDPNRTRHIYIYTYTYTYMYDHPPGDTDGDVVTGDDMDMDGLVVLDVVRDPPVRSVRSVSSSVSSVVSNDDPPPVD/DFQLVLLVPDDDPDPQQVVLSVVVNVVCVVCPLCQLAPPPQAHHEKEAEFEAAPVLFKTKWFQWPPPRATDTFIGGSRSPRQRVVRHVVRNCQAWVFDDKAFLDSHWQGWHKDWDPWDDDPNRTRHIYIYTYTYTYMYDHQPGDTDGNVVTGDDMDMDGPVVLDVVRDPPVRSVRSVSSSVSSVVSNDDPPPVD

pLDDT: mean 94.3, std 9.33, range [32.03, 98.88]

Secondary structure (DSSP, 8-state):
--HHHHHHH---SSHHHHHHHHHHHHHHHHHGGGGGSTT-SSEEEEEEEEEEETTS-EEEEEEETTT--EE--EEE-TT-S-HHHHHHHHHHHHH-----EES-SS--EEEEEEE--EEETTEEE--EEEEEEEEEEEE-TTS-----TTTEEEEEEEEGGG--TTTS-HHHHHHHHHHHHHHHHHHS-S----/--HHHHHHH---SSHHHHHHHHHHHHHHHHHGGGGGSTT-SSEEEEEEEEEEETTS-EEEEEEETTT--EE--EEE-TT-S-HHHHHHHHHHHHH-----EES-SS--EEEEEEE--EEETTEEE--EEEEEEEEEEEE-TTS-----TTTEEEEEEEEGGG--TTTS-HHHHHHHHHHHHHHHHHHS-S----